Protein AF-0000000078834135 (afdb_homodimer)

Secondary structure (DSSP, 8-state):
--------GGGGG-------SS---TTS-GGGGT-EEEEEEEEEEEEGGGTEEEEEEE-TTSSEEEEEEE-HHHHHHHHHHHTT---SS--HHHHHHHHHHHTT-EEEEEEEEEEETTEEEEEEEEEETTEEEEEEE-HHHHHHHHHHHT-EEEEEHHHHHHH-EEHHHHHHHHHTS------S------S--TTS---------TT-S-------------------/-PPP----GGGGG-------SS---TTS-GGGGT-EEEEEEEEEEEEGGGTEEEEEEE-TTSSEEEEEEE-HHHHHHHHHHHTT---SS--HHHHHHHHHHHTT-EEEEEEEEEEETTEEEEEEEEEETTEEEEEEE-HHHHHHHHHHHT-EEEEEHHHHHHH-EEHHHHHHHHHTS------S----S-S--TTS---------TT-S-------------------

Radius of gyration: 31.72 Å; Cα contacts (8 Å, |Δi|>4): 656; chains: 2; bounding box: 77×108×77 Å

Solvent-accessible surface area (backbone atoms only — not comparable to full-atom values): 27178 Å² total; per-residue (Å²): 130,77,80,72,68,65,67,74,70,84,47,70,74,54,63,85,68,83,56,72,68,44,79,78,58,91,89,47,62,79,56,27,62,71,40,71,42,64,43,43,83,72,49,58,43,83,34,74,93,72,68,30,23,33,39,32,29,22,30,92,85,53,52,38,33,37,68,46,78,38,49,61,71,52,44,50,54,37,47,31,42,72,68,72,46,76,66,69,60,78,45,74,66,52,41,42,53,48,50,39,50,75,66,52,34,43,49,59,34,20,35,39,37,25,67,52,97,90,40,68,36,16,29,35,31,35,34,41,84,89,46,75,47,76,42,72,34,41,48,66,58,26,52,38,49,20,54,71,52,68,23,49,38,31,30,14,43,46,36,42,69,74,56,39,41,41,48,67,58,54,53,49,60,64,61,68,45,82,78,77,76,75,78,64,81,76,71,67,75,71,70,68,64,82,72,59,76,74,70,74,75,76,76,73,72,76,65,70,71,79,83,70,87,73,73,78,79,74,80,78,76,80,79,79,79,79,77,125,130,77,79,72,70,66,69,74,70,83,46,71,74,56,63,84,68,84,55,71,70,44,78,78,59,91,90,48,61,78,59,26,63,72,41,71,43,66,43,43,83,74,49,59,42,82,34,77,93,72,68,32,23,32,40,32,28,22,30,91,85,53,53,38,35,36,68,46,78,38,48,63,72,51,43,51,53,37,48,32,42,74,68,71,47,76,65,67,61,78,45,73,66,51,42,42,51,48,51,40,50,74,65,53,33,45,51,57,33,21,36,38,38,27,68,53,98,88,38,67,36,18,29,36,31,35,34,41,86,90,46,74,46,79,42,71,33,41,49,68,58,28,51,37,50,20,55,71,52,69,23,48,38,31,31,14,42,47,37,42,71,74,56,40,41,40,48,67,58,55,53,50,61,62,61,67,44,83,76,78,75,73,79,63,82,79,69,63,74,72,66,66,60,82,70,56,76,72,69,74,75,76,76,73,72,76,64,72,70,76,84,69,87,75,76,81,79,77,81,78,78,81,79,78,79,79,84,124

Organism: Myxococcus xanthus (strain DK1622) (NCBI:txid246197)

Nearest PDB structures (foldseek):
  1vjl-assembly1_B  TM=9.234E-01  e=1.628E-12  Thermotoga maritima
  1vjl-assembly1_A  TM=8.880E-01  e=1.136E-12  Thermotoga maritima
  1sj5-assembly1_B  TM=9.245E-01  e=1.835E-12  Thermotoga maritima
  1sj5-assembly1_A  TM=8.968E-01  e=4.510E-12  Thermotoga maritima
  7oh3-assembly1_k  TM=6.135E-01  e=6.690E-01  Saccharomyces cerevisiae S288C

Sequence (456 aa):
MFPAFTPPVALAALGKAQGQPCITEGEDDPKACSELVELEVQDVVPLEEAQAHAVVLATKDKGIVLPVFVDEASAISIAFRLAERQPPQPLAQDLLDDVVTELGAKVTEVRIDDLRDNVYSGRVFLEQGKKKMTLDARPSDSIAMALTSHARIRVTRKVLTLAGITREEIEGLQQEGPGVGGSGPLDAPGFPAPGAPSEPPIDMDMEGLPPGHSMPKTPLGTGKEIELMFPAFTPPVALAALGKAQGQPCITEGEDDPKACSELVELEVQDVVPLEEAQAHAVVLATKDKGIVLPVFVDEASAISIAFRLAERQPPQPLAQDLLDDVVTELGAKVTEVRIDDLRDNVYSGRVFLEQGKKKMTLDARPSDSIAMALTSHARIRVTRKVLTLAGITREEIEGLQQEGPGVGGSGPLDAPGFPAPGAPSEPPIDMDMEGLPPGHSMPKTPLGTGKEIEL

Structure (mmCIF, N/CA/C/O backbone):
data_AF-0000000078834135-model_v1
#
loop_
_entity.id
_entity.type
_entity.pdbx_description
1 polymer 'BFN domain-containing protein'
#
loop_
_atom_site.group_PDB
_atom_site.id
_atom_site.type_symbol
_atom_site.label_atom_id
_atom_site.label_alt_id
_atom_site.label_comp_id
_atom_site.label_asym_id
_atom_site.label_entity_id
_atom_site.label_seq_id
_atom_site.pdbx_PDB_ins_code
_atom_site.Cartn_x
_atom_site.Cartn_y
_atom_site.Cartn_z
_atom_site.occupancy
_atom_site.B_iso_or_equiv
_atom_site.auth_seq_id
_atom_site.auth_comp_id
_atom_site.auth_asym_id
_atom_site.auth_atom_id
_atom_site.pdbx_PDB_model_num
ATOM 1 N N . MET A 1 1 ? -19.578 -13.766 -21.078 1 25.81 1 MET A N 1
ATOM 2 C CA . MET A 1 1 ? -18.875 -12.492 -21.188 1 25.81 1 MET A CA 1
ATOM 3 C C . MET A 1 1 ? -19.078 -11.648 -19.938 1 25.81 1 MET A C 1
ATOM 5 O O . MET A 1 1 ? -20.203 -11.273 -19.609 1 25.81 1 MET A O 1
ATOM 9 N N . PHE A 1 2 ? -18.266 -11.898 -19.016 1 35.38 2 PHE A N 1
ATOM 10 C CA . PHE A 1 2 ? -18.469 -11.242 -17.719 1 35.38 2 PHE A CA 1
ATOM 11 C C . PHE A 1 2 ? -18.438 -9.727 -17.875 1 35.38 2 PHE A C 1
ATOM 13 O O . PHE A 1 2 ? -17.75 -9.195 -18.75 1 35.38 2 PHE A O 1
ATOM 20 N N . PRO A 1 3 ? -19.516 -9.055 -17.469 1 40.25 3 PRO A N 1
ATOM 21 C CA . PRO A 1 3 ? -19.516 -7.598 -17.609 1 40.25 3 PRO A CA 1
ATOM 22 C C . PRO A 1 3 ? -18.234 -6.961 -17.078 1 40.25 3 PRO A C 1
ATOM 24 O O . PRO A 1 3 ? -17.734 -7.344 -16 1 40.25 3 PRO A O 1
ATOM 27 N N . ALA A 1 4 ? -17.578 -6.398 -18.016 1 39.38 4 ALA A N 1
ATOM 28 C CA . ALA A 1 4 ? -16.344 -5.672 -17.734 1 39.38 4 ALA A CA 1
ATOM 29 C C . ALA A 1 4 ? -16.547 -4.637 -16.641 1 39.38 4 ALA A C 1
ATOM 31 O O . ALA A 1 4 ? -17.578 -3.973 -16.578 1 39.38 4 ALA A O 1
ATOM 32 N N . PHE A 1 5 ? -15.875 -4.82 -15.609 1 43.47 5 PHE A N 1
ATOM 33 C CA . PHE A 1 5 ? -15.844 -3.797 -14.57 1 43.47 5 PHE A CA 1
ATOM 34 C C . PHE A 1 5 ? -15.57 -2.422 -15.172 1 43.47 5 PHE A C 1
ATOM 36 O O . PHE A 1 5 ? -14.547 -2.209 -15.812 1 43.47 5 PHE A O 1
ATOM 43 N N . THR A 1 6 ? -16.656 -1.679 -15.477 1 43.81 6 THR A N 1
ATOM 44 C CA . THR A 1 6 ? -16.422 -0.29 -15.852 1 43.81 6 THR A CA 1
ATOM 45 C C . THR A 1 6 ? -16.016 0.536 -14.641 1 43.81 6 THR A C 1
ATOM 47 O O . THR A 1 6 ? -16.75 0.61 -13.656 1 43.81 6 THR A O 1
ATOM 50 N N . PRO A 1 7 ? -14.852 0.75 -14.648 1 42.5 7 PRO A N 1
ATOM 51 C CA . PRO A 1 7 ? -14.508 1.648 -13.547 1 42.5 7 PRO A CA 1
ATOM 52 C C . PRO A 1 7 ? -15.445 2.85 -13.453 1 42.5 7 PRO A C 1
ATOM 54 O O . PRO A 1 7 ? -16.016 3.277 -14.461 1 42.5 7 PRO A O 1
ATOM 57 N N . PRO A 1 8 ? -16 3.072 -12.391 1 35.56 8 PRO A N 1
ATOM 58 C CA . PRO A 1 8 ? -16.906 4.227 -12.352 1 35.56 8 PRO A CA 1
ATOM 59 C C . PRO A 1 8 ? -16.344 5.441 -13.094 1 35.56 8 PRO A C 1
ATOM 61 O O . PRO A 1 8 ? -15.141 5.711 -13.016 1 35.56 8 PRO A O 1
ATOM 64 N N . VAL A 1 9 ? -16.969 5.867 -14.211 1 36.62 9 VAL A N 1
ATOM 65 C CA . VAL A 1 9 ? -16.719 6.961 -15.141 1 36.62 9 VAL A CA 1
ATOM 66 C C . VAL A 1 9 ? -16.391 8.234 -14.375 1 36.62 9 VAL A C 1
ATOM 68 O O . VAL A 1 9 ? -15.781 9.164 -14.914 1 36.62 9 VAL A O 1
ATOM 71 N N . ALA A 1 10 ? -16.938 8.352 -13.227 1 34.97 10 ALA A N 1
ATOM 72 C CA . ALA A 1 10 ? -16.844 9.695 -12.648 1 34.97 10 ALA A CA 1
ATOM 73 C C . ALA A 1 10 ? -15.398 10.117 -12.453 1 34.97 10 ALA A C 1
ATOM 75 O O . ALA A 1 10 ? -15.125 11.219 -11.977 1 34.97 10 ALA A O 1
ATOM 76 N N . LEU A 1 11 ? -14.492 9.156 -12.727 1 35.91 11 LEU A N 1
ATOM 77 C CA . LEU A 1 11 ? -13.188 9.477 -12.156 1 35.91 11 LEU A CA 1
ATOM 78 C C . LEU A 1 11 ? -12.328 10.227 -13.172 1 35.91 11 LEU A C 1
ATOM 80 O O . LEU A 1 11 ? -11.125 10.406 -12.961 1 35.91 11 LEU A O 1
ATOM 84 N N . ALA A 1 12 ? -12.883 10.656 -14.328 1 33.41 12 ALA A N 1
ATOM 85 C CA . ALA A 1 12 ? -12.055 11.203 -15.391 1 33.41 12 ALA A CA 1
ATOM 86 C C . ALA A 1 12 ? -11.359 12.492 -14.945 1 33.41 12 ALA A C 1
ATOM 88 O O . ALA A 1 12 ? -10.32 12.867 -15.492 1 33.41 12 ALA A O 1
ATOM 89 N N . ALA A 1 13 ? -12.039 13.352 -14.188 1 31.7 13 ALA A N 1
ATOM 90 C CA . ALA A 1 13 ? -11.562 14.734 -14.242 1 31.7 13 ALA A CA 1
ATOM 91 C C . ALA A 1 13 ? -10.352 14.938 -13.344 1 31.7 13 ALA A C 1
ATOM 93 O O . ALA A 1 13 ? -9.938 16.078 -13.086 1 31.7 13 ALA A O 1
ATOM 94 N N . LEU A 1 14 ? -10 13.922 -12.508 1 34.66 14 LEU A N 1
ATOM 95 C CA . LEU A 1 14 ? -8.992 14.516 -11.633 1 34.66 14 LEU A CA 1
ATOM 96 C C . LEU A 1 14 ? -7.633 14.555 -12.328 1 34.66 14 LEU A C 1
ATOM 98 O O . LEU A 1 14 ? -6.996 13.516 -12.508 1 34.66 14 LEU A O 1
ATOM 102 N N . GLY A 1 15 ? -7.32 15.438 -13.188 1 31.77 15 GLY A N 1
ATOM 103 C CA . GLY A 1 15 ? -6.031 15.805 -13.75 1 31.77 15 GLY A CA 1
ATOM 104 C C . GLY A 1 15 ? -4.891 15.695 -12.758 1 31.77 15 GLY A C 1
ATOM 105 O O . GLY A 1 15 ? -5.117 15.633 -11.555 1 31.77 15 GLY A O 1
ATOM 106 N N . LYS A 1 16 ? -3.635 15.359 -13.281 1 40.91 16 LYS A N 1
ATOM 107 C CA . LYS A 1 16 ? -2.377 15.375 -12.539 1 40.91 16 LYS A CA 1
ATOM 108 C C . LYS A 1 16 ? -2.318 16.562 -11.578 1 40.91 16 LYS A C 1
ATOM 110 O O . LYS A 1 16 ? -2.119 17.703 -12.008 1 40.91 16 LYS A O 1
ATOM 115 N N . ALA A 1 17 ? -2.938 16.812 -10.625 1 38.69 17 ALA A N 1
ATOM 116 C CA . ALA A 1 17 ? -2.572 17.938 -9.758 1 38.69 17 ALA A CA 1
ATOM 117 C C . ALA A 1 17 ? -1.094 17.875 -9.391 1 38.69 17 ALA A C 1
ATOM 119 O O . ALA A 1 17 ? -0.713 17.219 -8.422 1 38.69 17 ALA A O 1
ATOM 120 N N . GLN A 1 18 ? -0.176 17.469 -10.164 1 46.41 18 GLN A N 1
ATOM 121 C CA . GLN A 1 18 ? 1.168 17.844 -9.742 1 46.41 18 GLN A CA 1
ATOM 122 C C . GLN A 1 18 ? 1.173 19.234 -9.117 1 46.41 18 GLN A C 1
ATOM 124 O O . GLN A 1 18 ? 1.703 20.188 -9.703 1 46.41 18 GLN A O 1
ATOM 129 N N . GLY A 1 19 ? 0.047 19.703 -8.656 1 50 19 GLY A N 1
ATOM 130 C CA . GLY A 1 19 ? -0.13 21.062 -8.211 1 50 19 GLY A CA 1
ATOM 131 C C . GLY A 1 19 ? 0.697 21.406 -6.984 1 50 19 GLY A C 1
ATOM 132 O O . GLY A 1 19 ? 1.479 20.578 -6.508 1 50 19 GLY A O 1
ATOM 133 N N . GLN A 1 20 ? 0.767 22.688 -6.543 1 65.5 20 GLN A N 1
ATOM 134 C CA . GLN A 1 20 ? 1.393 23.281 -5.363 1 65.5 20 GLN A CA 1
ATOM 135 C C . GLN A 1 20 ? 1.005 22.531 -4.098 1 65.5 20 GLN A C 1
ATOM 137 O O . GLN A 1 20 ? -0.18 22.312 -3.836 1 65.5 20 GLN A O 1
ATOM 142 N N . PRO A 1 21 ? 2.051 21.891 -3.471 1 77.25 21 PRO A N 1
ATOM 143 C CA . PRO A 1 21 ? 1.79 21.109 -2.26 1 77.25 21 PRO A CA 1
ATOM 144 C C . PRO A 1 21 ? 0.858 21.828 -1.284 1 77.25 21 PRO A C 1
ATOM 146 O O . PRO A 1 21 ? 0.123 21.172 -0.536 1 77.25 21 PRO A O 1
ATOM 149 N N . CYS A 1 22 ? 0.886 23.109 -1.401 1 84.62 22 CYS A N 1
ATOM 150 C CA . CYS A 1 22 ? 0.073 23.938 -0.516 1 84.62 22 CYS A CA 1
ATOM 151 C C . CYS A 1 22 ? -0.405 25.188 -1.23 1 84.62 22 CYS A C 1
ATOM 153 O O . CYS A 1 22 ? 0.376 25.859 -1.913 1 84.62 22 CYS A O 1
ATOM 155 N N . ILE A 1 23 ? -1.762 25.438 -1.234 1 78.81 23 ILE A N 1
ATOM 156 C CA . ILE A 1 23 ? -2.314 26.641 -1.873 1 78.81 23 ILE A CA 1
ATOM 157 C C . ILE A 1 23 ? -3.035 27.484 -0.833 1 78.81 23 ILE A C 1
ATOM 159 O O . ILE A 1 23 ? -3.848 26.984 -0.056 1 78.81 23 ILE A O 1
ATOM 163 N N . THR A 1 24 ? -2.545 28.688 -0.75 1 75.25 24 THR A N 1
ATOM 164 C CA . THR A 1 24 ? -3.248 29.625 0.121 1 75.25 24 THR A CA 1
ATOM 165 C C . THR A 1 24 ? -4.289 30.422 -0.666 1 75.25 24 THR A C 1
ATOM 167 O O . THR A 1 24 ? -4.09 30.719 -1.846 1 75.25 24 THR A O 1
ATOM 170 N N . GLU A 1 25 ? -5.418 30.438 -0.174 1 69.56 25 GLU A N 1
ATOM 171 C CA . GLU A 1 25 ? -6.453 31.234 -0.836 1 69.56 25 GLU A CA 1
ATOM 172 C C . GLU A 1 25 ? -6.641 32.594 -0.154 1 69.56 25 GLU A C 1
ATOM 174 O O . GLU A 1 25 ? -6.469 32.688 1.062 1 69.56 25 GLU A O 1
ATOM 179 N N . GLY A 1 26 ? -7.031 33.562 -1.013 1 63.12 26 GLY A N 1
ATOM 180 C CA . GLY A 1 26 ? -7.445 34.906 -0.64 1 63.12 26 GLY A CA 1
ATOM 181 C C . GLY A 1 26 ? -6.559 35.562 0.418 1 63.12 26 GLY A C 1
ATOM 182 O O . GLY A 1 26 ? -5.367 35.781 0.185 1 63.12 26 GLY A O 1
ATOM 183 N N . GLU A 1 27 ? -7.152 35.719 1.689 1 66.19 27 GLU A N 1
ATOM 184 C CA . GLU A 1 27 ? -6.641 36.469 2.836 1 66.19 27 GLU A CA 1
ATOM 185 C C . GLU A 1 27 ? -5.73 35.594 3.699 1 66.19 27 GLU A C 1
ATOM 187 O O . GLU A 1 27 ? -5.254 36.031 4.746 1 66.19 27 GLU A O 1
ATOM 192 N N . ASP A 1 28 ? -5.383 34.406 3.154 1 70.12 28 ASP A N 1
ATOM 193 C CA . ASP A 1 28 ? -4.547 33.531 3.984 1 70.12 28 ASP A CA 1
ATOM 194 C C . ASP A 1 28 ? -3.117 34.062 4.059 1 70.12 28 ASP A C 1
ATOM 196 O O . ASP A 1 28 ? -2.641 34.719 3.129 1 70.12 28 ASP A O 1
ATOM 200 N N . ASP A 1 29 ? -2.549 34.062 5.262 1 77.94 29 ASP A N 1
ATOM 201 C CA . ASP A 1 29 ? -1.136 34.375 5.461 1 77.94 29 ASP A CA 1
ATOM 202 C C . ASP A 1 29 ? -0.256 33.531 4.52 1 77.94 29 ASP A C 1
ATOM 204 O O . ASP A 1 29 ? -0.3 32.312 4.527 1 77.94 29 ASP A O 1
ATOM 208 N N . PRO A 1 30 ? 0.391 34.219 3.639 1 78.5 30 PRO A N 1
ATOM 209 C CA . PRO A 1 30 ? 1.239 33.5 2.686 1 78.5 30 PRO A CA 1
ATOM 210 C C . PRO A 1 30 ? 2.26 32.594 3.369 1 78.5 30 PRO A C 1
ATOM 212 O O . PRO A 1 30 ? 2.742 31.625 2.764 1 78.5 30 PRO A O 1
ATOM 215 N N . LYS A 1 31 ? 2.602 32.875 4.664 1 88.44 31 LYS A N 1
ATOM 216 C CA . LYS A 1 31 ? 3.602 32.094 5.379 1 88.44 31 LYS A CA 1
ATOM 217 C C . LYS A 1 31 ? 2.996 30.797 5.918 1 88.44 31 LYS A C 1
ATOM 219 O O . LYS A 1 31 ? 3.721 29.906 6.359 1 88.44 31 LYS A O 1
ATOM 224 N N . ALA A 1 32 ? 1.751 30.641 5.785 1 90.38 32 ALA A N 1
ATOM 225 C CA . ALA A 1 32 ? 1.065 29.484 6.352 1 90.38 32 ALA A CA 1
ATOM 226 C C . ALA A 1 32 ? 1.499 28.188 5.66 1 90.38 32 ALA A C 1
ATOM 228 O O . ALA A 1 32 ? 1.555 27.125 6.285 1 90.38 32 ALA A O 1
ATOM 229 N N . CYS A 1 33 ? 1.924 28.312 4.473 1 90.75 33 CYS A N 1
ATOM 230 C CA . CYS A 1 33 ? 2.311 27.141 3.701 1 90.75 33 CYS A CA 1
ATOM 231 C C . CYS A 1 33 ? 3.801 26.859 3.848 1 90.75 33 CYS A C 1
ATOM 233 O O . CYS A 1 33 ? 4.262 25.766 3.545 1 90.75 33 CYS A O 1
ATOM 235 N N . SER A 1 34 ? 4.551 27.828 4.375 1 90.25 34 SER A N 1
ATOM 236 C CA . SER A 1 34 ? 6 27.672 4.445 1 90.25 34 SER A CA 1
ATOM 237 C C . SER A 1 34 ? 6.453 27.344 5.867 1 90.25 34 SER A C 1
ATOM 239 O O . SER A 1 34 ? 7.559 26.844 6.078 1 90.25 34 SER A O 1
ATOM 241 N N . GLU A 1 35 ? 5.652 27.75 6.84 1 94.75 35 GLU A N 1
ATOM 242 C CA . GLU A 1 35 ? 5.98 27.453 8.234 1 94.75 35 GLU A CA 1
ATOM 243 C C . GLU A 1 35 ? 5.602 26.016 8.594 1 94.75 35 GLU A C 1
ATOM 245 O O . GLU A 1 35 ? 4.438 25.625 8.477 1 94.75 35 GLU A O 1
ATOM 250 N N . LEU A 1 36 ? 6.578 25.297 9.023 1 96.25 36 LEU A N 1
ATOM 251 C CA . LEU A 1 36 ? 6.379 23.891 9.336 1 96.25 36 LEU A CA 1
ATOM 252 C C . LEU A 1 36 ? 6.473 23.641 10.836 1 96.25 36 LEU A C 1
ATOM 254 O O . LEU A 1 36 ? 7.305 24.25 11.516 1 96.25 36 LEU A O 1
ATOM 258 N N . VAL A 1 37 ? 5.602 22.812 11.297 1 97.62 37 VAL A N 1
ATOM 259 C CA . VAL A 1 37 ? 5.59 22.406 12.695 1 97.62 37 VAL A CA 1
ATOM 260 C C . VAL A 1 37 ? 5.789 20.891 12.797 1 97.62 37 VAL A C 1
ATOM 262 O O . VAL A 1 37 ? 5.16 20.125 12.055 1 97.62 37 VAL A O 1
ATOM 265 N N . GLU A 1 38 ? 6.672 20.484 13.719 1 98.25 38 GLU A N 1
ATOM 266 C CA . GLU A 1 38 ? 6.934 19.062 13.906 1 98.25 38 GLU A CA 1
ATOM 267 C C . GLU A 1 38 ? 5.91 18.422 14.844 1 98.25 38 GLU A C 1
ATOM 269 O O . GLU A 1 38 ? 5.555 19 15.867 1 98.25 38 GLU A O 1
ATOM 274 N N . LEU A 1 39 ? 5.426 17.266 14.406 1 98.5 39 LEU A N 1
ATOM 275 C CA . LEU A 1 39 ? 4.465 16.531 15.211 1 98.5 39 LEU A CA 1
ATOM 276 C C . LEU A 1 39 ? 4.969 15.117 15.5 1 98.5 39 LEU A C 1
ATOM 278 O O . LEU A 1 39 ? 5.891 14.633 14.836 1 98.5 39 LEU A O 1
ATOM 282 N N . GLU A 1 40 ? 4.344 14.539 16.531 1 98.12 40 GLU A N 1
ATOM 283 C CA . GLU A 1 40 ? 4.562 13.141 16.875 1 98.12 40 GLU A CA 1
ATOM 284 C C . GLU A 1 40 ? 3.246 12.375 16.969 1 98.12 40 GLU A C 1
ATOM 286 O O . GLU A 1 40 ? 2.244 12.914 17.453 1 98.12 40 GLU A O 1
ATOM 291 N N . VAL A 1 41 ? 3.307 11.148 16.469 1 98.5 41 VAL A N 1
ATOM 292 C CA . VAL A 1 41 ? 2.109 10.32 16.578 1 98.5 41 VAL A CA 1
ATOM 293 C C . VAL A 1 41 ? 1.92 9.898 18.047 1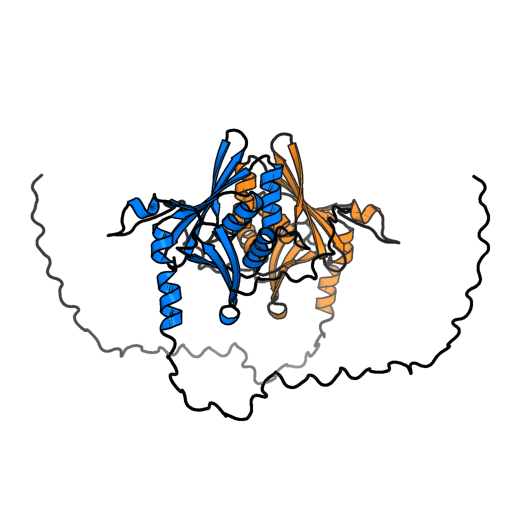 98.5 41 VAL A C 1
ATOM 295 O O . VAL A 1 41 ? 2.832 9.344 18.656 1 98.5 41 VAL A O 1
ATOM 298 N N . GLN A 1 42 ? 0.713 10.141 18.531 1 96.94 42 GLN A N 1
ATOM 299 C CA . GLN A 1 42 ? 0.434 9.812 19.922 1 96.94 42 GLN A CA 1
ATOM 300 C C . GLN A 1 42 ? -0.345 8.508 20.031 1 96.94 42 GLN A C 1
ATOM 302 O O . GLN A 1 42 ? -0.073 7.688 20.906 1 96.94 42 GLN A O 1
ATOM 307 N N . ASP A 1 43 ? -1.314 8.438 19.188 1 96.5 43 ASP A N 1
ATOM 308 C CA . ASP A 1 43 ? -2.195 7.277 19.297 1 96.5 43 ASP A CA 1
ATOM 309 C C . ASP A 1 43 ? -3.025 7.09 18.031 1 96.5 43 ASP A C 1
ATOM 311 O O . ASP A 1 43 ? -3.059 7.969 17.172 1 96.5 43 ASP A O 1
ATOM 315 N N . VAL A 1 44 ? -3.588 5.883 17.938 1 97.62 44 VAL A N 1
ATOM 316 C CA . VAL A 1 44 ? -4.613 5.574 16.938 1 97.62 44 VAL A CA 1
ATOM 317 C C . VAL A 1 44 ? -5.902 5.156 17.641 1 97.62 44 VAL A C 1
ATOM 319 O O . VAL A 1 44 ? -5.926 4.168 18.375 1 97.62 44 VAL A O 1
ATOM 322 N N . VAL A 1 45 ? -7.004 5.898 17.375 1 95.69 45 VAL A N 1
ATOM 323 C CA . VAL A 1 45 ? -8.227 5.711 18.141 1 95.69 45 VAL A CA 1
ATOM 324 C C . VAL A 1 45 ? -9.367 5.312 17.203 1 95.69 45 VAL A C 1
ATOM 326 O O . VAL A 1 45 ? -9.625 5.988 16.203 1 95.69 45 VAL A O 1
ATOM 329 N N . PRO A 1 46 ? -10.039 4.211 17.547 1 94.31 46 PRO A N 1
ATOM 330 C CA . PRO A 1 46 ? -11.188 3.826 16.719 1 94.31 46 PRO A CA 1
ATOM 331 C C . PRO A 1 46 ? -12.391 4.754 16.906 1 94.31 46 PRO A C 1
ATOM 333 O O . PRO A 1 46 ? -12.648 5.215 18.031 1 94.31 46 PRO A O 1
ATOM 336 N N . LEU A 1 47 ? -12.922 5.145 15.758 1 91.75 47 LEU A N 1
ATOM 337 C CA . LEU A 1 47 ? -14.211 5.836 15.742 1 91.75 47 LEU A CA 1
ATOM 338 C C . LEU A 1 47 ? -15.312 4.922 15.219 1 91.75 47 LEU A C 1
ATOM 340 O O . LEU A 1 47 ? -15.641 4.957 14.031 1 91.75 47 LEU A O 1
ATOM 344 N N . GLU A 1 48 ? -15.906 4.137 15.992 1 86.94 48 GLU A N 1
ATOM 345 C CA . GLU A 1 48 ? -16.797 3.029 15.633 1 86.94 48 GLU A CA 1
ATOM 346 C C . GLU A 1 48 ? -17.969 3.514 14.797 1 86.94 48 GLU A C 1
ATOM 348 O O . GLU A 1 48 ? -18.297 2.922 13.766 1 86.94 48 GLU A O 1
ATOM 353 N N . GLU A 1 49 ? -18.594 4.594 15.172 1 85.94 49 GLU A N 1
ATOM 354 C CA . GLU A 1 49 ? -19.781 5.074 14.477 1 85.94 49 GLU A CA 1
ATOM 355 C C . GLU A 1 49 ? -19.453 5.516 13.055 1 85.94 49 GLU A C 1
ATOM 357 O O . GLU A 1 49 ? -20.25 5.32 12.133 1 85.94 49 GLU A O 1
ATOM 362 N N . ALA A 1 50 ? -18.25 6.023 12.875 1 83.5 50 ALA A N 1
ATOM 363 C CA . ALA A 1 50 ? -17.875 6.566 11.578 1 83.5 50 ALA A CA 1
ATOM 364 C C . ALA A 1 50 ? -17.125 5.527 10.742 1 83.5 50 ALA A C 1
ATOM 366 O O . ALA A 1 50 ? -16.703 5.809 9.617 1 83.5 50 ALA A O 1
ATOM 367 N N . GLN A 1 51 ? -16.969 4.371 11.195 1 85.44 51 GLN A N 1
ATOM 368 C CA . GLN A 1 51 ? -16.188 3.334 10.523 1 85.44 51 GLN A CA 1
ATOM 369 C C . GLN A 1 51 ? -14.82 3.861 10.094 1 85.44 51 GLN A C 1
ATOM 371 O O . GLN A 1 51 ? -14.383 3.629 8.969 1 85.44 51 GLN A O 1
ATOM 376 N N . ALA A 1 52 ? -14.344 4.676 11 1 91.25 52 ALA A N 1
ATOM 377 C CA . ALA A 1 52 ? -13.039 5.289 10.766 1 91.25 52 ALA A CA 1
ATOM 378 C C . ALA A 1 52 ? -12.18 5.238 12.023 1 91.25 52 ALA A C 1
ATOM 380 O O . ALA A 1 52 ? -12.57 4.648 13.031 1 91.25 52 ALA A O 1
ATOM 381 N N . HIS A 1 53 ? -10.945 5.668 11.852 1 96.44 53 HIS A N 1
ATOM 382 C CA . HIS A 1 53 ? -9.992 5.816 12.945 1 96.44 53 HIS A CA 1
ATOM 383 C C . HIS A 1 53 ? -9.312 7.18 12.906 1 96.44 53 HIS A C 1
ATOM 385 O O . HIS A 1 53 ? -9.125 7.75 11.828 1 96.44 53 HIS A O 1
ATOM 391 N N . ALA A 1 54 ? -9.016 7.641 14.062 1 96.81 54 ALA A N 1
ATOM 392 C CA . ALA A 1 54 ? -8.258 8.883 14.133 1 96.81 54 ALA A CA 1
ATOM 393 C C . ALA A 1 54 ? -6.809 8.617 14.531 1 96.81 54 ALA A C 1
ATOM 395 O O . ALA A 1 54 ? -6.543 8.023 15.578 1 96.81 54 ALA A O 1
ATOM 396 N N . VAL A 1 55 ? -5.934 8.961 13.617 1 98.12 55 VAL A N 1
ATOM 397 C CA . VAL A 1 55 ? -4.535 9.055 14.016 1 98.12 55 VAL A CA 1
ATOM 398 C C . VAL A 1 55 ? -4.281 10.398 14.703 1 98.12 55 VAL A C 1
ATOM 400 O O . VAL A 1 55 ? -4.422 11.453 14.086 1 98.12 55 VAL A O 1
ATOM 403 N N . VAL A 1 56 ? -3.883 10.32 15.945 1 97.81 56 VAL A N 1
ATOM 404 C CA . VAL A 1 56 ? -3.732 11.539 16.734 1 97.81 56 VAL A CA 1
ATOM 405 C C . VAL A 1 56 ? -2.266 11.961 16.766 1 97.81 56 VAL A C 1
ATOM 407 O O . VAL A 1 56 ? -1.418 11.266 17.312 1 97.81 56 VAL A O 1
ATOM 410 N N . LEU A 1 57 ? -2.012 13.078 16.109 1 98.5 57 LEU A N 1
ATOM 411 C CA . LEU A 1 57 ? -0.688 13.688 16.156 1 98.5 57 LEU A CA 1
ATOM 412 C C . LEU A 1 57 ? -0.674 14.891 17.094 1 98.5 57 LEU A C 1
ATOM 414 O O . LEU A 1 57 ? -1.697 15.562 17.266 1 98.5 57 LEU A O 1
ATOM 418 N N . ALA A 1 58 ? 0.505 15.188 17.672 1 97.94 58 ALA A N 1
ATOM 419 C CA . ALA A 1 58 ? 0.599 16.312 18.594 1 97.94 58 ALA A CA 1
ATOM 420 C C . ALA A 1 58 ? 1.979 16.953 18.531 1 97.94 58 ALA A C 1
ATOM 422 O O . ALA A 1 58 ? 2.963 16.312 18.172 1 97.94 58 ALA A O 1
ATOM 423 N N . THR A 1 59 ? 1.955 18.25 18.922 1 97.31 59 THR A N 1
ATOM 424 C CA . THR A 1 59 ? 3.24 18.906 19.141 1 97.31 59 THR A CA 1
ATOM 425 C C . THR A 1 59 ? 3.955 18.281 20.344 1 97.31 59 THR A C 1
ATOM 427 O O . THR A 1 59 ? 3.332 17.609 21.172 1 97.31 59 THR A O 1
ATOM 430 N N . LYS A 1 60 ? 5.246 18.484 20.344 1 95.06 60 LYS A N 1
ATOM 431 C CA . LYS A 1 60 ? 6.047 17.891 21.406 1 95.06 60 LYS A CA 1
ATOM 432 C C . LYS A 1 60 ? 5.52 18.297 22.781 1 95.06 60 LYS A C 1
ATOM 434 O O . LYS A 1 60 ? 5.492 17.484 23.703 1 95.06 60 LYS A O 1
ATOM 439 N N . ASP A 1 61 ? 5.066 19.547 22.859 1 93.56 61 ASP A N 1
ATOM 440 C CA . ASP A 1 61 ? 4.566 20.047 24.125 1 93.56 61 ASP A CA 1
ATOM 441 C C . ASP A 1 61 ? 3.102 19.688 24.328 1 93.56 61 ASP A C 1
ATOM 443 O O . ASP A 1 61 ? 2.506 20.016 25.359 1 93.56 61 ASP A O 1
ATOM 447 N N . LYS A 1 62 ? 2.543 19.047 23.344 1 91.38 62 LYS A N 1
ATOM 448 C CA . LYS A 1 62 ? 1.154 18.609 23.359 1 91.38 62 LYS A CA 1
ATOM 449 C C . LYS A 1 62 ? 0.194 19.781 23.406 1 91.38 62 LYS A C 1
ATOM 451 O O . LYS A 1 62 ? -0.938 19.656 23.875 1 91.38 62 LYS A O 1
ATOM 456 N N . GLY A 1 63 ? 0.661 20.938 23 1 93.62 63 GLY A N 1
ATOM 457 C CA . GLY A 1 63 ? -0.183 22.125 22.969 1 93.62 63 GLY A CA 1
ATOM 458 C C . GLY A 1 63 ? -1.224 22.094 21.875 1 93.62 63 GLY A C 1
ATOM 459 O O . GLY A 1 63 ? -2.291 22.703 22 1 93.62 63 GLY A O 1
ATOM 460 N N . ILE A 1 64 ? -0.849 21.5 20.797 1 95.75 64 ILE A N 1
ATOM 461 C CA . ILE A 1 64 ? -1.762 21.359 19.672 1 95.75 64 ILE A CA 1
ATOM 462 C C . ILE A 1 64 ? -1.856 19.891 19.266 1 95.75 64 ILE A C 1
ATOM 464 O O . ILE A 1 64 ? -0.842 19.188 19.188 1 95.75 64 ILE A O 1
ATOM 468 N N . VAL A 1 65 ? -3.096 19.453 19.062 1 96.94 65 VAL A N 1
ATOM 469 C CA . VAL A 1 65 ? -3.365 18.094 18.609 1 96.94 65 VAL A CA 1
ATOM 470 C C . VAL A 1 65 ? -4.02 18.125 17.234 1 96.94 65 VAL A C 1
ATOM 472 O O . VAL A 1 65 ? -4.879 18.969 16.969 1 96.94 65 VAL A O 1
ATOM 475 N N . LEU A 1 66 ? -3.592 17.234 16.328 1 97.75 66 LEU A N 1
ATOM 476 C CA . LEU A 1 66 ? -4.145 17.125 14.977 1 97.75 66 LEU A CA 1
ATOM 477 C C . LEU A 1 66 ? -4.684 15.719 14.727 1 97.75 66 LEU A C 1
ATOM 479 O O . LEU A 1 66 ? -3.908 14.773 14.562 1 97.75 66 LEU A O 1
ATOM 483 N N . PRO A 1 67 ? -5.945 15.539 14.703 1 96.69 67 PRO A N 1
ATOM 484 C CA . PRO A 1 67 ? -6.508 14.242 14.32 1 96.69 67 PRO A CA 1
ATOM 485 C C . PRO A 1 67 ? -6.602 14.062 12.805 1 96.69 67 PRO A C 1
ATOM 487 O O . PRO A 1 67 ? -7.148 14.93 12.109 1 96.69 67 PRO A O 1
ATOM 490 N N . VAL A 1 68 ? -6.023 13.023 12.297 1 97 68 VAL A N 1
ATOM 491 C CA . VAL A 1 68 ? -6.133 12.672 10.883 1 97 68 VAL A CA 1
ATOM 492 C C . VAL A 1 68 ? -6.961 11.398 10.734 1 97 68 VAL A C 1
ATOM 494 O O . VAL A 1 68 ? -6.574 10.336 11.219 1 97 68 VAL A O 1
ATOM 497 N N . PHE A 1 69 ? -8.086 11.5 10.062 1 94.88 69 PHE A N 1
ATOM 498 C CA . PHE A 1 69 ? -9 10.375 9.938 1 94.88 69 PHE A CA 1
ATOM 499 C C . PHE A 1 69 ? -8.578 9.453 8.805 1 94.88 69 PHE A C 1
ATOM 501 O O . PHE A 1 69 ? -8.305 9.914 7.691 1 94.88 69 PHE A O 1
ATOM 508 N N . VAL A 1 70 ? -8.516 8.156 9.109 1 94.44 70 VAL A N 1
ATOM 509 C CA . VAL A 1 70 ? -8.055 7.18 8.133 1 94.44 70 VAL A CA 1
ATOM 510 C C . VAL A 1 70 ? -8.977 5.957 8.141 1 94.44 70 VAL A C 1
ATOM 512 O O . VAL A 1 70 ? -9.781 5.793 9.055 1 94.44 70 VAL A O 1
ATOM 515 N N . ASP A 1 71 ? -8.852 5.148 7.102 1 88.75 71 ASP A N 1
ATOM 516 C CA . ASP A 1 71 ? -9.602 3.898 7.043 1 88.75 71 ASP A CA 1
ATOM 517 C C . ASP A 1 71 ? -8.969 2.832 7.934 1 88.75 71 ASP A C 1
ATOM 519 O O . ASP A 1 71 ? -7.879 3.031 8.469 1 88.75 71 ASP A O 1
ATOM 523 N N . GLU A 1 72 ? -9.641 1.763 8.094 1 89.75 72 GLU A N 1
ATOM 524 C CA . GLU A 1 72 ? -9.234 0.706 9.016 1 89.75 72 GLU A CA 1
ATOM 525 C C . GLU A 1 72 ? -7.871 0.134 8.625 1 89.75 72 GLU A C 1
ATOM 527 O O . GLU A 1 72 ? -7.008 -0.061 9.484 1 89.75 72 GLU A O 1
ATOM 532 N N . ALA A 1 73 ? -7.629 -0.21 7.359 1 88.56 73 ALA A N 1
ATOM 533 C CA . ALA A 1 73 ? -6.367 -0.802 6.926 1 88.56 73 ALA A CA 1
ATOM 534 C C . ALA A 1 73 ? -5.191 0.115 7.246 1 88.56 73 ALA A C 1
ATOM 536 O O . ALA A 1 73 ? -4.148 -0.344 7.719 1 88.56 73 ALA A O 1
ATOM 537 N N . SER A 1 74 ? -5.375 1.359 7.004 1 93.31 74 SER A N 1
ATOM 538 C CA . SER A 1 74 ? -4.34 2.338 7.324 1 93.31 74 SER A CA 1
ATOM 539 C C . SER A 1 74 ? -4.098 2.414 8.828 1 93.31 74 SER A C 1
ATOM 541 O O . SER A 1 74 ? -2.951 2.463 9.273 1 93.31 74 SER A O 1
ATOM 543 N N . ALA A 1 75 ? -5.211 2.451 9.531 1 95.12 75 ALA A N 1
ATOM 544 C CA . ALA A 1 75 ? -5.117 2.504 10.984 1 95.12 75 ALA A CA 1
ATOM 545 C C . ALA A 1 75 ? -4.32 1.318 11.531 1 95.12 75 ALA A C 1
ATOM 547 O O . ALA A 1 75 ? -3.447 1.487 12.383 1 95.12 75 ALA A O 1
ATOM 548 N N . ILE A 1 76 ? -4.562 0.217 11.031 1 92.25 76 ILE A N 1
ATOM 549 C CA . ILE A 1 76 ? -3.883 -1.004 11.445 1 92.25 76 ILE A CA 1
ATOM 550 C C . ILE A 1 76 ? -2.391 -0.896 11.141 1 92.25 76 ILE A C 1
ATOM 552 O O . ILE A 1 76 ? -1.55 -1.189 11.992 1 92.25 76 ILE A O 1
ATOM 556 N N . SER A 1 77 ? -2.131 -0.487 10.008 1 94.44 77 SER A N 1
ATOM 557 C CA . SER A 1 77 ? -0.745 -0.337 9.578 1 94.44 77 SER A CA 1
ATOM 558 C C . SER A 1 77 ? 0.02 0.612 10.492 1 94.44 77 SER A C 1
ATOM 560 O O . SER A 1 77 ? 1.131 0.302 10.93 1 94.44 77 SER A O 1
ATOM 562 N N . ILE A 1 78 ? -0.551 1.726 10.789 1 97.5 78 ILE A N 1
ATOM 563 C CA . ILE A 1 78 ? 0.094 2.729 11.633 1 97.5 78 ILE A CA 1
ATOM 564 C C . ILE A 1 78 ? 0.201 2.211 13.062 1 97.5 78 ILE A C 1
ATOM 566 O O . ILE A 1 78 ? 1.227 2.396 13.727 1 97.5 78 ILE A O 1
ATOM 570 N N . ALA A 1 79 ? -0.85 1.541 13.539 1 97 79 ALA A N 1
ATOM 571 C CA . ALA A 1 79 ? -0.876 1.03 14.914 1 97 79 ALA A CA 1
ATOM 572 C C . ALA A 1 79 ? 0.245 0.022 15.141 1 97 79 ALA A C 1
ATOM 574 O O . ALA A 1 79 ? 0.936 0.076 16.156 1 97 79 ALA A O 1
ATOM 575 N N . PHE A 1 80 ? 0.481 -0.881 14.242 1 95.75 80 PHE A N 1
ATOM 576 C CA . PHE A 1 80 ? 1.547 -1.869 14.367 1 95.75 80 PHE A CA 1
ATOM 577 C C . PHE A 1 80 ? 2.912 -1.192 14.398 1 95.75 80 PHE A C 1
ATOM 579 O O . PHE A 1 80 ? 3.791 -1.588 15.164 1 95.75 80 PHE A O 1
ATOM 586 N N . ARG A 1 81 ? 3.072 -0.227 13.586 1 96.56 81 ARG A N 1
ATOM 587 C CA . ARG A 1 81 ? 4.348 0.481 13.516 1 96.56 81 ARG A CA 1
ATOM 588 C C . ARG A 1 81 ? 4.574 1.318 14.766 1 96.56 81 ARG A C 1
ATOM 590 O O . ARG A 1 81 ? 5.691 1.381 15.281 1 96.56 81 ARG A O 1
ATOM 597 N N . LEU A 1 82 ? 3.504 1.949 15.188 1 96.81 82 LEU A N 1
ATOM 598 C CA . LEU A 1 82 ? 3.59 2.727 16.422 1 96.81 82 LEU A CA 1
ATOM 599 C C . LEU A 1 82 ? 4.004 1.845 17.594 1 96.81 82 LEU A C 1
ATOM 601 O O . LEU A 1 82 ? 4.793 2.264 18.438 1 96.81 82 LEU A O 1
ATOM 605 N N . ALA A 1 83 ? 3.492 0.66 17.578 1 95.56 83 ALA A N 1
ATOM 606 C CA . ALA A 1 83 ? 3.775 -0.294 18.656 1 95.56 83 ALA A CA 1
ATOM 607 C C . ALA A 1 83 ? 5.098 -1.013 18.406 1 95.56 83 ALA A C 1
ATOM 609 O O . ALA A 1 83 ? 5.547 -1.802 19.25 1 95.56 83 ALA A O 1
ATOM 610 N N . GLU A 1 84 ? 5.695 -0.808 17.281 1 94.19 84 GLU A N 1
ATOM 611 C CA . GLU A 1 84 ? 6.938 -1.467 16.891 1 94.19 84 GLU A CA 1
ATOM 612 C C . GLU A 1 84 ? 6.789 -2.986 16.922 1 94.19 84 GLU A C 1
ATOM 614 O O . GLU A 1 84 ? 7.637 -3.686 17.484 1 94.19 84 GLU A O 1
ATOM 619 N N . ARG A 1 85 ? 5.715 -3.379 16.312 1 92.31 85 ARG A N 1
ATOM 620 C CA . ARG A 1 85 ? 5.414 -4.801 16.203 1 92.31 85 ARG A CA 1
ATOM 621 C C . ARG A 1 85 ? 5.188 -5.191 14.742 1 92.31 85 ARG A C 1
ATOM 623 O O . ARG A 1 85 ? 4.684 -4.395 13.953 1 92.31 85 ARG A O 1
ATOM 630 N N . GLN A 1 86 ? 5.5 -6.395 14.445 1 88.44 86 GLN A N 1
ATOM 631 C CA . GLN A 1 86 ? 5.277 -6.898 13.094 1 88.44 86 GLN A CA 1
ATOM 632 C C . GLN A 1 86 ? 3.891 -7.523 12.961 1 88.44 86 GLN A C 1
ATOM 634 O O . GLN A 1 86 ? 3.469 -8.297 13.82 1 88.44 86 GLN A O 1
ATOM 639 N N . PRO A 1 87 ? 3.225 -7.148 11.961 1 87.31 87 PRO A N 1
ATOM 640 C CA . PRO A 1 87 ? 1.938 -7.816 11.742 1 87.31 87 PRO A CA 1
ATOM 641 C C . PRO A 1 87 ? 2.092 -9.281 11.359 1 87.31 87 PRO A C 1
ATOM 643 O O . PRO A 1 87 ? 3.156 -9.695 10.891 1 87.31 87 PRO A O 1
ATOM 646 N N . PRO A 1 88 ? 1.025 -10.023 11.516 1 79.69 88 PRO A N 1
ATOM 647 C CA . PRO A 1 88 ? 1.074 -11.445 11.172 1 79.69 88 PRO A CA 1
ATOM 648 C C . PRO A 1 88 ? 1.249 -11.688 9.68 1 79.69 88 PRO A C 1
ATOM 650 O O . PRO A 1 88 ? 1.886 -12.672 9.281 1 79.69 88 PRO A O 1
ATOM 653 N N . GLN A 1 89 ? 0.621 -10.883 8.883 1 79.38 89 GLN A N 1
ATOM 654 C CA . GLN A 1 89 ? 0.762 -10.914 7.426 1 79.38 89 GLN A CA 1
ATOM 655 C C . GLN A 1 89 ? 1.339 -9.609 6.902 1 79.38 89 GLN A C 1
ATOM 657 O O . GLN A 1 89 ? 1.069 -8.539 7.453 1 79.38 89 GLN A O 1
ATOM 662 N N . PRO A 1 90 ? 2.145 -9.797 5.82 1 84.81 90 PRO A N 1
ATOM 663 C CA . PRO A 1 90 ? 2.711 -8.562 5.262 1 84.81 90 PRO A CA 1
ATOM 664 C C . PRO A 1 90 ? 1.642 -7.598 4.754 1 84.81 90 PRO A C 1
ATOM 666 O O . PRO A 1 90 ? 0.706 -8.016 4.066 1 84.81 90 PRO A O 1
ATOM 669 N N . LEU A 1 91 ? 1.794 -6.348 5.152 1 88.94 9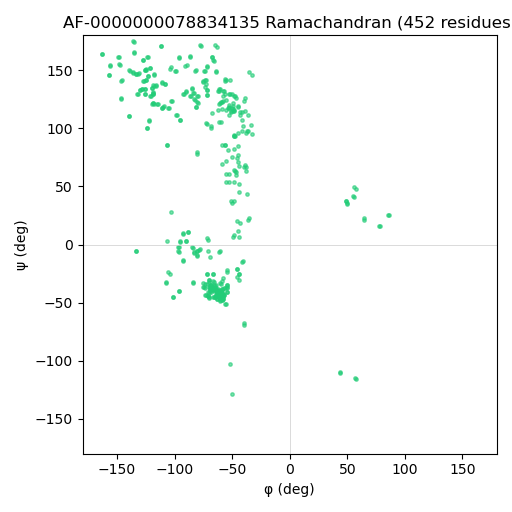1 LEU A N 1
ATOM 670 C CA . LEU A 1 91 ? 0.935 -5.285 4.648 1 88.94 91 LEU A CA 1
ATOM 671 C C . LEU A 1 91 ? 1.6 -4.555 3.484 1 88.94 91 LEU A C 1
ATOM 673 O O . LEU A 1 91 ? 2.814 -4.652 3.297 1 88.94 91 LEU A O 1
ATOM 677 N N . ALA A 1 92 ? 0.802 -3.873 2.727 1 90.69 92 ALA A N 1
ATOM 678 C CA . ALA A 1 92 ? 1.344 -3.1 1.611 1 90.69 92 ALA A CA 1
ATOM 679 C C . ALA A 1 92 ? 2.441 -2.15 2.084 1 90.69 92 ALA A C 1
ATOM 681 O O . ALA A 1 92 ? 3.451 -1.97 1.398 1 90.69 92 ALA A O 1
ATOM 682 N N . GLN A 1 93 ? 2.246 -1.624 3.332 1 93 93 GLN A N 1
ATOM 683 C CA . GLN A 1 93 ? 3.223 -0.681 3.869 1 93 93 GLN A CA 1
ATOM 684 C C . GLN A 1 93 ? 4.539 -1.378 4.199 1 93 93 GLN A C 1
ATOM 686 O O . GLN A 1 93 ? 5.609 -0.772 4.105 1 93 93 GLN A O 1
ATOM 691 N N . ASP A 1 94 ? 4.434 -2.596 4.543 1 92.69 94 ASP A N 1
ATOM 692 C CA . ASP A 1 94 ? 5.656 -3.359 4.785 1 92.69 94 ASP A CA 1
ATOM 693 C C . ASP A 1 94 ? 6.453 -3.539 3.496 1 92.69 94 ASP A C 1
ATOM 695 O O . ASP A 1 94 ? 7.68 -3.398 3.492 1 92.69 94 ASP A O 1
ATOM 699 N N . LEU A 1 95 ? 5.695 -3.877 2.498 1 94.38 95 LEU A N 1
ATOM 700 C CA . LEU A 1 95 ? 6.344 -3.986 1.195 1 94.38 95 LEU A CA 1
ATOM 701 C C . LEU A 1 95 ? 6.98 -2.66 0.793 1 94.38 95 LEU A C 1
ATOM 703 O O . LEU A 1 95 ? 8.102 -2.637 0.275 1 94.38 95 LEU A O 1
ATOM 707 N N . LEU A 1 96 ? 6.273 -1.615 1.048 1 95.44 96 LEU A N 1
ATOM 708 C CA . LEU A 1 96 ? 6.785 -0.278 0.767 1 95.44 96 LEU A CA 1
ATOM 709 C C . LEU A 1 96 ? 8.086 -0.025 1.521 1 95.44 96 LEU A C 1
ATOM 711 O O . LEU A 1 96 ? 9.078 0.42 0.93 1 95.44 96 LEU A O 1
ATOM 715 N N . ASP A 1 97 ? 8.117 -0.327 2.789 1 94.81 97 ASP A N 1
ATOM 716 C CA . ASP A 1 97 ? 9.305 -0.158 3.615 1 94.81 97 ASP A CA 1
ATOM 717 C C . ASP A 1 97 ? 10.453 -1.028 3.107 1 94.81 97 ASP A C 1
ATOM 719 O O . ASP A 1 97 ? 11.602 -0.582 3.053 1 94.81 97 ASP A O 1
ATOM 723 N N . ASP A 1 98 ? 10.141 -2.23 2.734 1 94.94 98 ASP A N 1
ATOM 724 C CA . ASP A 1 98 ? 11.156 -3.15 2.229 1 94.94 98 ASP A CA 1
ATOM 725 C C . ASP A 1 98 ? 11.781 -2.627 0.937 1 94.94 98 ASP A C 1
ATOM 727 O O . ASP A 1 98 ? 13 -2.699 0.754 1 94.94 98 ASP A O 1
ATOM 731 N N . VAL A 1 99 ? 10.953 -2.139 0.086 1 96.25 99 VAL A N 1
ATOM 732 C CA . VAL A 1 99 ? 11.438 -1.611 -1.187 1 96.25 99 VAL A CA 1
ATOM 733 C C . VAL A 1 99 ? 12.391 -0.445 -0.935 1 96.25 99 VAL A C 1
ATOM 735 O O . VAL A 1 99 ? 13.484 -0.395 -1.504 1 96.25 99 VAL A O 1
ATOM 738 N N . VAL A 1 100 ? 12 0.442 -0.065 1 96.69 100 VAL A N 1
ATOM 739 C CA . VAL A 1 100 ? 12.82 1.615 0.235 1 96.69 100 VAL A CA 1
ATOM 740 C C . VAL A 1 100 ? 14.172 1.176 0.793 1 96.69 100 VAL A C 1
ATOM 742 O O . VAL A 1 100 ? 15.219 1.631 0.329 1 96.69 100 VAL A O 1
ATOM 745 N N . THR A 1 101 ? 14.133 0.256 1.707 1 95.44 101 THR A N 1
ATOM 746 C CA . THR A 1 101 ? 15.344 -0.192 2.393 1 95.44 101 THR A CA 1
ATOM 747 C C . THR A 1 101 ? 16.234 -0.996 1.45 1 95.44 101 THR A C 1
ATOM 749 O O . THR A 1 101 ? 17.438 -0.741 1.356 1 95.44 101 THR A O 1
ATOM 752 N N . GLU A 1 102 ? 15.656 -1.879 0.697 1 94.81 102 GLU A N 1
ATOM 753 C CA . GLU A 1 102 ? 16.422 -2.783 -0.158 1 94.81 102 GLU A CA 1
ATOM 754 C C . GLU A 1 102 ? 17.031 -2.037 -1.34 1 94.81 102 GLU A C 1
ATOM 756 O O . GLU A 1 102 ? 18.078 -2.434 -1.854 1 94.81 102 GLU A O 1
ATOM 761 N N . LEU A 1 103 ? 16.406 -0.981 -1.682 1 95.44 103 LEU A N 1
ATOM 762 C CA . LEU A 1 103 ? 16.922 -0.215 -2.811 1 95.44 103 LEU A CA 1
ATOM 763 C C . LEU A 1 103 ? 17.922 0.843 -2.34 1 95.44 103 LEU A C 1
ATOM 765 O O . LEU A 1 103 ? 18.406 1.644 -3.143 1 95.44 103 LEU A O 1
ATOM 769 N N . GLY A 1 104 ? 18.188 0.847 -1.042 1 95.12 104 GLY A N 1
ATOM 770 C CA . GLY A 1 104 ? 19.25 1.666 -0.49 1 95.12 104 GLY A CA 1
ATOM 771 C C . GLY A 1 104 ? 18.812 3.084 -0.175 1 95.12 104 GLY A C 1
ATOM 772 O O . GLY A 1 104 ? 19.625 4.008 -0.185 1 95.12 104 GLY A O 1
ATOM 773 N N . ALA A 1 105 ? 17.562 3.279 0.072 1 97.06 105 ALA A N 1
ATOM 774 C CA . ALA A 1 105 ? 17.047 4.609 0.385 1 97.06 105 ALA A CA 1
ATOM 775 C C . ALA A 1 105 ? 16.578 4.691 1.836 1 97.06 105 ALA A C 1
ATOM 777 O O . ALA A 1 105 ? 16.594 3.689 2.555 1 97.06 105 ALA A O 1
ATOM 778 N N . LYS A 1 106 ? 16.281 5.902 2.26 1 97.12 106 LYS A N 1
ATOM 779 C CA . LYS A 1 106 ? 15.75 6.156 3.592 1 97.12 106 LYS A CA 1
ATOM 780 C C . LYS A 1 106 ? 14.766 7.324 3.574 1 97.12 106 LYS A C 1
ATOM 782 O O . LYS A 1 106 ? 14.992 8.32 2.889 1 97.12 106 LYS A O 1
ATOM 787 N N . VAL A 1 107 ? 13.734 7.125 4.363 1 97.88 107 VAL A N 1
ATOM 788 C CA . VAL A 1 107 ? 12.797 8.227 4.539 1 97.88 107 VAL A CA 1
ATOM 789 C C . VAL A 1 107 ? 13.352 9.219 5.562 1 97.88 107 VAL A C 1
ATOM 791 O O . VAL A 1 107 ? 13.68 8.836 6.688 1 97.88 107 VAL A O 1
ATOM 794 N N . THR A 1 108 ? 13.414 10.477 5.219 1 97.81 108 THR A N 1
ATOM 795 C CA . THR A 1 108 ? 14.031 11.453 6.109 1 97.81 108 THR A CA 1
ATOM 796 C C . THR A 1 108 ? 12.969 12.344 6.75 1 97.81 108 THR A C 1
ATOM 798 O O . THR A 1 108 ? 13.141 12.812 7.879 1 97.81 108 THR A O 1
ATOM 801 N N . GLU A 1 109 ? 11.961 12.547 5.961 1 97.94 109 GLU A N 1
ATOM 802 C CA . GLU A 1 109 ? 10.906 13.438 6.43 1 97.94 109 GLU A CA 1
ATOM 803 C C . GLU A 1 109 ? 9.586 13.164 5.715 1 97.94 109 GLU A C 1
ATOM 805 O O . GLU A 1 109 ? 9.578 12.727 4.562 1 97.94 109 GLU A O 1
ATOM 810 N N . VAL A 1 110 ? 8.562 13.344 6.461 1 98.19 110 VAL A N 1
ATOM 811 C CA . VAL A 1 110 ? 7.23 13.352 5.867 1 98.19 110 VAL A CA 1
ATOM 812 C C . VAL A 1 110 ? 6.527 14.664 6.195 1 98.19 110 VAL A C 1
ATOM 814 O O . VAL A 1 110 ? 6.695 15.211 7.289 1 98.19 110 VAL A O 1
ATOM 817 N N . ARG A 1 111 ? 5.719 15.141 5.223 1 97.69 111 ARG A N 1
ATOM 818 C CA . ARG A 1 111 ? 5.016 16.406 5.418 1 97.69 111 ARG A CA 1
ATOM 819 C C . ARG A 1 111 ? 3.531 16.266 5.109 1 97.69 111 ARG A C 1
ATOM 821 O O . ARG A 1 111 ? 3.152 15.602 4.141 1 97.69 111 ARG A O 1
ATOM 828 N N . ILE A 1 112 ? 2.754 16.75 5.957 1 97.62 112 ILE A N 1
ATOM 829 C CA . ILE A 1 112 ? 1.351 17 5.652 1 97.62 112 ILE A CA 1
ATOM 830 C C . ILE A 1 112 ? 1.172 18.453 5.215 1 97.62 112 ILE A C 1
ATOM 832 O O . ILE A 1 112 ? 1.128 19.359 6.051 1 97.62 112 ILE A O 1
ATOM 836 N N . ASP A 1 113 ? 0.936 18.719 3.941 1 94.31 113 ASP A N 1
ATOM 837 C CA . ASP A 1 113 ? 1.181 20.016 3.334 1 94.31 113 ASP A CA 1
ATOM 838 C C . ASP A 1 113 ? -0.094 20.859 3.305 1 94.31 113 ASP A C 1
ATOM 840 O O . ASP A 1 113 ? -0.037 22.094 3.396 1 94.31 113 ASP A O 1
ATOM 844 N N . ASP A 1 114 ? -1.13 20.172 3.008 1 94 114 ASP A N 1
ATOM 845 C CA . ASP A 1 114 ? -2.318 20.969 2.717 1 94 114 ASP A CA 1
ATOM 846 C C . ASP A 1 114 ? -3.59 20.219 3.123 1 94 114 ASP A C 1
ATOM 848 O O . ASP A 1 114 ? -3.555 19.016 3.387 1 94 114 ASP A O 1
ATOM 852 N N . LEU A 1 115 ? -4.641 21 3.256 1 94.19 115 LEU A N 1
ATOM 853 C CA . LEU A 1 115 ? -6.008 20.547 3.494 1 94.19 115 LEU A CA 1
ATOM 854 C C . LEU A 1 115 ? -7.004 21.359 2.678 1 94.19 115 LEU A C 1
ATOM 856 O O . LEU A 1 115 ? -7.188 22.547 2.93 1 94.19 115 LEU A O 1
ATOM 860 N N . ARG A 1 116 ? -7.578 20.641 1.673 1 89.81 116 ARG A N 1
ATOM 861 C CA . ARG A 1 116 ? -8.555 21.266 0.792 1 89.81 116 ARG A CA 1
ATOM 862 C C . ARG A 1 116 ? -9.797 20.391 0.63 1 89.81 116 ARG A C 1
ATOM 864 O O . ARG A 1 116 ? -9.688 19.219 0.294 1 89.81 116 ARG A O 1
ATOM 871 N N . ASP A 1 117 ? -10.938 21.016 0.839 1 89.12 117 ASP A N 1
ATOM 872 C CA . ASP A 1 117 ? -12.188 20.297 0.697 1 89.12 117 ASP A CA 1
ATOM 873 C C . ASP A 1 117 ? -12.148 18.969 1.472 1 89.12 117 ASP A C 1
ATOM 875 O O . ASP A 1 117 ? -12.508 17.922 0.937 1 89.12 117 ASP A O 1
ATOM 879 N N . ASN A 1 118 ? -11.453 19 2.639 1 88.12 118 ASN A N 1
ATOM 880 C CA . ASN A 1 118 ? -11.398 17.891 3.588 1 88.12 118 ASN A CA 1
ATOM 881 C C . ASN A 1 118 ? -10.445 16.797 3.119 1 88.12 118 ASN A C 1
ATOM 883 O O . ASN A 1 118 ? -10.539 15.648 3.568 1 88.12 118 ASN A O 1
ATOM 887 N N . VAL A 1 119 ? -9.648 17.172 2.199 1 89.25 119 VAL A N 1
ATOM 888 C CA . VAL A 1 119 ? -8.664 16.203 1.703 1 89.25 119 VAL A CA 1
ATOM 889 C C . VAL A 1 119 ? -7.258 16.688 2.045 1 89.25 119 VAL A C 1
ATOM 891 O O . VAL A 1 119 ? -6.855 17.781 1.649 1 89.25 119 VAL A O 1
ATOM 894 N N . TYR A 1 120 ? -6.562 15.883 2.775 1 94 120 TYR A N 1
ATOM 895 C CA . TYR A 1 120 ? -5.176 16.172 3.123 1 94 120 TYR A CA 1
ATOM 896 C C . TYR A 1 120 ? -4.234 15.781 1.987 1 94 120 TYR A C 1
ATOM 898 O O . TYR A 1 120 ? -4.5 14.82 1.26 1 94 120 TYR A O 1
ATOM 906 N N . SER A 1 121 ? -3.186 16.516 1.946 1 92.88 121 SER A N 1
ATOM 907 C CA . SER A 1 121 ? -2.109 16.141 1.034 1 92.88 121 SER A CA 1
ATOM 908 C C . SER A 1 121 ? -0.818 15.852 1.791 1 92.88 121 SER A C 1
ATOM 910 O O . SER A 1 121 ? -0.49 16.547 2.756 1 92.88 121 SER A O 1
ATOM 912 N N . GLY A 1 122 ? -0.188 14.766 1.338 1 94.62 122 GLY A N 1
ATOM 913 C CA . GLY A 1 122 ? 1.059 14.391 1.987 1 94.62 122 GLY A CA 1
ATOM 914 C C . GLY A 1 122 ? 2.203 14.195 1.013 1 94.62 122 GLY A C 1
ATOM 915 O O . GLY A 1 122 ? 1.98 13.953 -0.176 1 94.62 122 GLY A O 1
ATOM 916 N N . ARG A 1 123 ? 3.424 14.305 1.588 1 95.88 123 ARG A N 1
ATOM 917 C CA . ARG A 1 123 ? 4.645 14.047 0.833 1 95.88 123 ARG A CA 1
ATOM 918 C C . ARG A 1 123 ? 5.648 13.266 1.674 1 95.88 123 ARG A C 1
ATOM 920 O O . ARG A 1 123 ? 5.707 13.43 2.895 1 95.88 123 ARG A O 1
ATOM 927 N N . VAL A 1 124 ? 6.414 12.492 0.974 1 97.12 124 VAL A N 1
ATOM 928 C CA . VAL A 1 124 ? 7.504 11.734 1.587 1 97.12 124 VAL A CA 1
ATOM 929 C C . VAL A 1 124 ? 8.836 12.164 0.981 1 97.12 124 VAL A C 1
ATOM 931 O O . VAL A 1 124 ? 8.969 12.266 -0.241 1 97.12 124 VAL A O 1
ATOM 934 N N . PHE A 1 125 ? 9.758 12.461 1.837 1 97.62 125 PHE A N 1
ATOM 935 C CA . PHE A 1 125 ? 11.117 12.797 1.435 1 97.62 125 PHE A CA 1
ATOM 936 C C . PHE A 1 125 ? 12.055 11.625 1.661 1 97.62 125 PHE A C 1
ATOM 938 O O . PHE A 1 125 ? 12.141 11.086 2.77 1 97.62 125 PHE A O 1
ATOM 945 N N . LEU A 1 126 ? 12.711 11.219 0.562 1 97.38 126 LEU A N 1
ATOM 946 C CA . LEU A 1 126 ? 13.609 10.07 0.595 1 97.38 126 LEU A CA 1
ATOM 947 C C . LEU A 1 126 ? 15.023 10.477 0.175 1 97.38 126 LEU A C 1
ATOM 949 O O . LEU A 1 126 ? 15.195 11.43 -0.586 1 97.38 126 LEU A O 1
ATOM 953 N N . GLU A 1 127 ? 15.961 9.766 0.688 1 97.5 127 GLU A N 1
ATOM 954 C CA . GLU A 1 127 ? 17.344 9.898 0.262 1 97.5 127 GLU A CA 1
ATOM 955 C C . GLU A 1 127 ? 17.953 8.547 -0.116 1 97.5 127 GLU A C 1
ATOM 957 O O . GLU A 1 127 ? 17.688 7.539 0.543 1 97.5 127 GLU A O 1
ATOM 962 N N . GLN A 1 128 ? 18.594 8.523 -1.192 1 96 128 GLN A N 1
ATOM 963 C CA . GLN A 1 128 ? 19.406 7.402 -1.65 1 96 128 GLN A CA 1
ATOM 964 C C . GLN A 1 128 ? 20.844 7.844 -1.938 1 96 128 GLN A C 1
ATOM 966 O O . GLN A 1 128 ? 21.125 8.352 -3.023 1 96 128 GLN A O 1
ATOM 971 N N . GLY A 1 129 ? 21.75 7.602 -1.027 1 93.75 129 GLY A N 1
ATOM 972 C CA . GLY A 1 129 ? 23.047 8.25 -1.144 1 93.75 129 GLY A CA 1
ATOM 973 C C . GLY A 1 129 ? 22.953 9.766 -1.19 1 93.75 129 GLY A C 1
ATOM 974 O O . GLY A 1 129 ? 22.438 10.391 -0.266 1 93.75 129 GLY A O 1
ATOM 975 N N . LYS A 1 130 ? 23.359 10.344 -2.355 1 94.12 130 LYS A N 1
ATOM 976 C CA . LYS A 1 130 ? 23.344 11.797 -2.502 1 94.12 130 LYS A CA 1
ATOM 977 C C . LYS A 1 130 ? 22.062 12.266 -3.188 1 94.12 130 LYS A C 1
ATOM 979 O O . LYS A 1 130 ? 21.766 13.461 -3.209 1 94.12 130 LYS A O 1
ATOM 984 N N . LYS A 1 131 ? 21.344 11.289 -3.609 1 95.12 131 LYS A N 1
ATOM 985 C CA . LYS A 1 131 ? 20.125 11.625 -4.344 1 95.12 131 LYS A CA 1
ATOM 986 C C . LYS A 1 131 ? 18.953 11.852 -3.389 1 95.12 131 LYS A C 1
ATOM 988 O O . LYS A 1 131 ? 18.688 11.031 -2.512 1 95.12 131 LYS A O 1
ATOM 993 N N . LYS A 1 132 ? 18.297 13.039 -3.582 1 96.56 132 LYS A N 1
ATOM 994 C CA . LYS A 1 132 ? 17.109 13.375 -2.818 1 96.56 132 LYS A CA 1
ATOM 995 C C . LYS A 1 132 ? 15.852 13.312 -3.693 1 96.56 132 LYS A C 1
ATOM 997 O O . LYS A 1 132 ? 15.883 13.727 -4.855 1 96.56 132 LYS A O 1
ATOM 1002 N N . MET A 1 133 ? 14.812 12.742 -3.094 1 95.25 133 MET A N 1
ATOM 1003 C CA . MET A 1 133 ? 13.562 12.602 -3.83 1 95.25 133 MET A CA 1
ATOM 1004 C C . MET A 1 133 ? 12.367 12.984 -2.955 1 95.25 133 MET A C 1
ATOM 1006 O O . MET A 1 133 ? 12.414 12.805 -1.735 1 95.25 133 MET A O 1
ATOM 1010 N N . THR A 1 134 ? 11.375 13.523 -3.666 1 96.31 134 THR A N 1
ATOM 1011 C CA . THR A 1 134 ? 10.109 13.836 -3.021 1 96.31 134 THR A CA 1
ATOM 1012 C C . THR A 1 134 ? 8.945 13.172 -3.76 1 96.31 134 THR A C 1
ATOM 1014 O O . THR A 1 134 ? 8.82 13.305 -4.98 1 96.31 134 THR A O 1
ATOM 1017 N N . LEU A 1 135 ? 8.125 12.484 -3.002 1 95.31 135 LEU A N 1
ATOM 1018 C CA . LEU A 1 135 ? 6.988 11.789 -3.6 1 95.31 135 LEU A CA 1
ATOM 1019 C C . LEU A 1 135 ? 5.684 12.211 -2.938 1 95.31 135 LEU A C 1
ATOM 1021 O O . LEU A 1 135 ? 5.629 12.391 -1.718 1 95.31 135 LEU A O 1
ATOM 1025 N N . ASP A 1 136 ? 4.68 12.32 -3.783 1 92.88 136 ASP A N 1
ATOM 1026 C CA . ASP A 1 136 ? 3.342 12.539 -3.236 1 92.88 136 ASP A CA 1
ATOM 1027 C C . ASP A 1 136 ? 2.795 11.266 -2.602 1 92.88 136 ASP A C 1
ATOM 1029 O O . ASP A 1 136 ? 3.021 10.164 -3.111 1 92.88 136 ASP A O 1
ATOM 1033 N N . ALA A 1 137 ? 2.117 11.445 -1.523 1 94.31 137 ALA A N 1
ATOM 1034 C CA . ALA A 1 137 ? 1.536 10.312 -0.81 1 94.31 137 ALA A CA 1
ATOM 1035 C C . ALA A 1 137 ? 0.341 10.75 0.033 1 94.31 137 ALA A C 1
ATOM 1037 O O . ALA A 1 137 ? 0.247 11.914 0.432 1 94.31 137 ALA A O 1
ATOM 1038 N N . ARG A 1 138 ? -0.562 9.812 0.284 1 93.31 138 ARG A N 1
ATOM 1039 C CA . ARG A 1 138 ? -1.573 10.086 1.301 1 93.31 138 ARG A CA 1
ATOM 1040 C C . ARG A 1 138 ? -0.937 10.242 2.678 1 93.31 138 ARG A C 1
ATOM 1042 O O . ARG A 1 138 ? 0.099 9.641 2.961 1 93.31 138 ARG A O 1
ATOM 1049 N N . PRO A 1 139 ? -1.538 11.047 3.498 1 96.12 139 PRO A N 1
ATOM 1050 C CA . PRO A 1 139 ? -0.983 11.234 4.84 1 96.12 139 PRO A CA 1
ATOM 1051 C C . PRO A 1 139 ? -0.853 9.922 5.613 1 96.12 139 PRO A C 1
ATOM 1053 O O . PRO A 1 139 ? 0.139 9.711 6.316 1 96.12 139 PRO A O 1
ATOM 1056 N N . SER A 1 140 ? -1.825 9.008 5.445 1 95.31 140 SER A N 1
ATOM 1057 C CA . SER A 1 140 ? -1.763 7.727 6.141 1 95.31 140 SER A CA 1
ATOM 1058 C C . SER A 1 140 ? -0.512 6.945 5.754 1 95.31 140 SER A C 1
ATOM 1060 O O . SER A 1 140 ? 0.185 6.41 6.617 1 95.31 140 SER A O 1
ATOM 1062 N N . ASP A 1 141 ? -0.16 6.957 4.527 1 95.19 141 ASP A N 1
ATOM 1063 C CA . ASP A 1 141 ? 0.998 6.215 4.035 1 95.19 141 ASP A CA 1
ATOM 1064 C C . ASP A 1 141 ? 2.301 6.879 4.473 1 95.19 141 ASP A C 1
ATOM 1066 O O . ASP A 1 141 ? 3.238 6.199 4.895 1 95.19 141 ASP A O 1
ATOM 1070 N N . SER A 1 142 ? 2.285 8.203 4.336 1 96.69 142 SER A N 1
ATOM 1071 C CA . SER A 1 142 ? 3.484 8.945 4.703 1 96.69 142 SER A CA 1
ATOM 1072 C C . SER A 1 142 ? 3.789 8.805 6.191 1 96.69 142 SER A C 1
ATOM 1074 O O . SER A 1 142 ? 4.941 8.602 6.578 1 96.69 142 SER A O 1
ATOM 1076 N N . ILE A 1 143 ? 2.766 8.859 6.965 1 98 143 ILE A N 1
ATOM 1077 C CA . ILE A 1 143 ? 2.934 8.734 8.406 1 98 143 ILE A CA 1
ATOM 1078 C C . ILE A 1 143 ? 3.469 7.344 8.75 1 98 143 ILE A C 1
ATOM 1080 O O . ILE A 1 143 ? 4.379 7.207 9.57 1 98 143 ILE A O 1
ATOM 1084 N N . ALA A 1 144 ? 2.914 6.328 8.117 1 97.38 144 ALA A N 1
ATOM 1085 C CA . ALA A 1 144 ? 3.383 4.961 8.344 1 97.38 144 ALA A CA 1
ATOM 1086 C C . ALA A 1 144 ? 4.867 4.828 8.008 1 97.38 144 ALA A C 1
ATOM 1088 O O . ALA A 1 144 ? 5.633 4.246 8.781 1 97.38 144 ALA A O 1
ATOM 1089 N N . MET A 1 145 ? 5.242 5.363 6.953 1 96.69 145 MET A N 1
ATOM 1090 C CA . MET A 1 145 ? 6.641 5.285 6.531 1 96.69 145 MET A CA 1
ATOM 1091 C C . MET A 1 145 ? 7.547 6.023 7.512 1 96.69 145 MET A C 1
ATOM 1093 O O . MET A 1 145 ? 8.664 5.582 7.785 1 96.69 145 MET A O 1
ATOM 1097 N N . ALA A 1 146 ? 7.035 7.168 7.996 1 98 146 ALA A N 1
ATOM 1098 C CA . ALA A 1 146 ? 7.812 7.945 8.953 1 98 146 ALA A CA 1
ATOM 1099 C C . ALA A 1 146 ? 8.078 7.141 10.227 1 98 146 ALA A C 1
ATOM 1101 O O . ALA A 1 146 ? 9.18 7.188 10.781 1 98 146 ALA A O 1
ATOM 1102 N N . LEU A 1 147 ? 7.117 6.438 10.641 1 97.56 147 LEU A N 1
ATOM 1103 C CA . LEU A 1 147 ? 7.242 5.668 11.875 1 97.56 147 LEU A CA 1
ATOM 1104 C C . LEU A 1 147 ? 8.281 4.559 11.719 1 97.56 147 LEU A C 1
ATOM 1106 O O . LEU A 1 147 ? 9.086 4.32 12.617 1 97.56 147 LEU A O 1
ATOM 1110 N N . THR A 1 148 ? 8.289 3.941 10.586 1 95.38 148 THR A N 1
ATOM 1111 C CA . THR A 1 148 ? 9.234 2.859 10.344 1 95.38 148 THR A CA 1
ATOM 1112 C C . THR A 1 148 ? 10.664 3.396 10.266 1 95.38 148 THR A C 1
ATOM 1114 O O . THR A 1 148 ? 11.594 2.787 10.797 1 95.38 148 THR A O 1
ATOM 1117 N N . SER A 1 149 ? 10.852 4.52 9.703 1 95 149 SER A N 1
ATOM 1118 C CA . SER A 1 149 ? 12.18 5.066 9.438 1 95 149 SER A CA 1
ATOM 1119 C C . SER A 1 149 ? 12.602 6.035 10.539 1 95 149 SER A C 1
ATOM 1121 O O . SER A 1 149 ? 13.688 6.613 10.477 1 95 149 SER A O 1
ATOM 1123 N N . HIS A 1 150 ? 11.711 6.215 11.438 1 95.81 150 HIS A N 1
ATOM 1124 C CA . HIS A 1 150 ? 11.953 7.203 12.484 1 95.81 150 HIS A CA 1
ATOM 1125 C C . HIS A 1 150 ? 12.25 8.578 11.883 1 95.81 150 HIS A C 1
ATOM 1127 O O . HIS A 1 150 ? 13.195 9.242 12.297 1 95.81 150 HIS A O 1
ATOM 1133 N N . ALA A 1 151 ? 11.523 8.875 10.898 1 97.88 151 ALA A N 1
ATOM 1134 C CA . ALA A 1 151 ? 11.656 10.156 10.211 1 97.88 151 ALA A CA 1
ATOM 1135 C C . ALA A 1 151 ? 10.805 11.234 10.883 1 97.88 151 ALA A C 1
ATOM 1137 O O . ALA A 1 151 ? 9.836 10.922 11.578 1 97.88 151 ALA A O 1
ATOM 1138 N N . ARG A 1 152 ? 11.125 12.492 10.594 1 98.06 152 ARG A N 1
ATOM 1139 C CA . ARG A 1 152 ? 10.344 13.602 11.133 1 98.06 152 ARG A CA 1
ATOM 1140 C C . ARG A 1 152 ? 9.016 13.742 10.406 1 98.06 152 ARG A C 1
ATOM 1142 O O . ARG A 1 152 ? 8.945 13.547 9.188 1 98.06 152 ARG A O 1
ATOM 1149 N N . ILE A 1 153 ? 8.008 14.039 11.227 1 98.69 153 ILE A N 1
ATOM 1150 C CA . ILE A 1 153 ? 6.695 14.352 10.672 1 98.69 153 ILE A CA 1
ATOM 1151 C C . ILE A 1 153 ? 6.395 15.836 10.859 1 98.69 153 ILE A C 1
ATOM 1153 O O . ILE A 1 153 ? 6.336 16.328 11.992 1 98.69 153 ILE A O 1
ATOM 1157 N N . ARG A 1 154 ? 6.199 16.547 9.742 1 98.56 154 ARG A N 1
ATOM 1158 C CA . ARG A 1 154 ? 5.934 17.984 9.82 1 98.56 154 ARG A CA 1
ATOM 1159 C C . ARG A 1 154 ? 4.641 18.344 9.102 1 98.56 154 ARG A C 1
ATOM 1161 O O . ARG A 1 154 ? 4.242 17.656 8.148 1 98.56 154 ARG A O 1
ATOM 1168 N N . VAL A 1 155 ? 4.051 19.359 9.594 1 98.31 155 VAL A N 1
ATOM 1169 C CA . VAL A 1 155 ? 2.783 19.828 9.039 1 98.31 155 VAL A CA 1
ATOM 1170 C C . VAL A 1 155 ? 2.836 21.344 8.852 1 98.31 155 VAL A C 1
ATOM 1172 O O . VAL A 1 155 ? 3.471 22.062 9.641 1 98.31 155 VAL A O 1
ATOM 1175 N N . THR A 1 156 ? 2.168 21.828 7.82 1 96.88 156 THR A N 1
ATOM 1176 C CA . THR A 1 156 ? 2.131 23.266 7.594 1 96.88 156 THR A CA 1
ATOM 1177 C C . THR A 1 156 ? 1.252 23.953 8.633 1 96.88 156 THR A C 1
ATOM 1179 O O . THR A 1 156 ? 0.298 23.359 9.141 1 96.88 156 THR A O 1
ATOM 1182 N N . ARG A 1 157 ? 1.558 25.172 8.867 1 95.81 157 ARG A N 1
ATOM 1183 C CA . ARG A 1 157 ? 0.722 25.953 9.773 1 95.81 157 ARG A CA 1
ATOM 1184 C C . ARG A 1 157 ? -0.708 26.062 9.25 1 95.81 157 ARG A C 1
ATOM 1186 O O . ARG A 1 157 ? -1.66 26.062 10.039 1 95.81 157 ARG A O 1
ATOM 1193 N N . LYS A 1 158 ? -0.88 26.094 8.008 1 94.94 158 LYS A N 1
ATOM 1194 C CA . LYS A 1 158 ? -2.215 26.141 7.422 1 94.94 158 LYS A CA 1
ATOM 1195 C C . LYS A 1 158 ? -3.064 24.969 7.902 1 94.94 158 LYS A C 1
ATOM 1197 O O . LYS A 1 158 ? -4.18 25.156 8.383 1 94.94 158 LYS A O 1
ATOM 1202 N N . VAL A 1 159 ? -2.486 23.781 7.773 1 96.56 159 VAL A N 1
ATOM 1203 C CA . VAL A 1 159 ? -3.205 22.562 8.156 1 96.56 159 VAL A CA 1
ATOM 1204 C C . VAL A 1 159 ? -3.537 22.609 9.641 1 96.56 159 VAL A C 1
ATOM 1206 O O . VAL A 1 159 ? -4.645 22.25 10.047 1 96.56 159 VAL A O 1
ATOM 1209 N N . LEU A 1 160 ? -2.639 23.109 10.477 1 95.88 160 LEU A N 1
ATOM 1210 C CA . LEU A 1 160 ? -2.865 23.172 11.914 1 95.88 160 LEU A CA 1
ATOM 1211 C C . LEU A 1 160 ? -3.949 24.188 12.25 1 95.88 160 LEU A C 1
ATOM 1213 O O . LEU A 1 160 ? -4.754 23.969 13.156 1 95.88 160 LEU A O 1
ATOM 1217 N N . THR A 1 161 ? -3.912 25.234 11.547 1 93.5 161 THR A N 1
ATOM 1218 C CA . THR A 1 161 ? -4.91 26.281 11.781 1 93.5 161 THR A CA 1
ATOM 1219 C C . THR A 1 161 ? -6.305 25.781 11.414 1 93.5 161 THR A C 1
ATOM 1221 O O . THR A 1 161 ? -7.277 26.078 12.117 1 93.5 161 THR A O 1
ATOM 1224 N N . LEU A 1 162 ? -6.391 24.969 10.406 1 93.38 162 LEU A N 1
ATOM 1225 C CA . LEU A 1 162 ? -7.68 24.531 9.891 1 93.38 162 LEU A CA 1
ATOM 1226 C C . LEU A 1 162 ? -8.203 23.344 10.695 1 93.38 162 LEU A C 1
ATOM 1228 O O . LEU A 1 162 ? -9.414 23.203 10.891 1 93.38 162 LEU A O 1
ATOM 1232 N N . ALA A 1 163 ? -7.277 22.5 11.18 1 96.12 163 ALA A N 1
ATOM 1233 C CA . ALA A 1 163 ? -7.777 21.234 11.688 1 96.12 163 ALA A CA 1
ATOM 1234 C C . ALA A 1 163 ? -7.164 20.906 13.047 1 96.12 163 ALA A C 1
ATOM 1236 O O . ALA A 1 163 ? -7.543 19.922 13.688 1 96.12 163 ALA A O 1
ATOM 1237 N N . GLY A 1 164 ? -6.242 21.688 13.492 1 96.25 164 GLY A N 1
ATOM 1238 C CA . GLY A 1 164 ? -5.645 21.469 14.797 1 96.25 164 GLY A CA 1
ATOM 1239 C C . GLY A 1 164 ? -6.559 21.844 15.945 1 96.25 164 GLY A C 1
ATOM 1240 O O . GLY A 1 164 ? -7.371 22.766 15.82 1 96.25 164 GLY A O 1
ATOM 1241 N N . ILE A 1 165 ? -6.375 21.125 17.047 1 95.38 165 ILE A N 1
ATOM 1242 C CA . ILE A 1 165 ? -7.121 21.391 18.266 1 95.38 165 ILE A CA 1
ATOM 1243 C C . ILE A 1 165 ? -6.152 21.766 19.391 1 95.38 165 ILE A C 1
ATOM 1245 O O . ILE A 1 165 ? -5.195 21.031 19.656 1 95.38 165 ILE A O 1
ATOM 1249 N N . THR A 1 166 ? -6.457 22.844 20.016 1 92.44 166 THR A N 1
ATOM 1250 C CA . THR A 1 166 ? -5.582 23.297 21.094 1 92.44 166 THR A CA 1
ATOM 1251 C C . THR A 1 166 ? -6.012 22.688 22.438 1 92.44 166 THR A C 1
ATOM 1253 O O . THR A 1 166 ? -7.164 22.281 22.594 1 92.44 166 THR A O 1
ATOM 1256 N N . ARG A 1 167 ? -5.051 22.609 23.25 1 85.5 167 ARG A N 1
ATOM 1257 C CA . ARG A 1 167 ? -5.34 22.141 24.594 1 85.5 167 ARG A CA 1
ATOM 1258 C C . ARG A 1 167 ? -6.449 22.969 25.234 1 85.5 167 ARG A C 1
ATOM 1260 O O . ARG A 1 167 ? -7.297 22.438 25.953 1 85.5 167 ARG A O 1
ATOM 1267 N N . GLU A 1 168 ? -6.457 24.266 25.062 1 84.44 168 GLU A N 1
ATOM 1268 C CA . GLU A 1 168 ? -7.473 25.156 25.609 1 84.44 168 GLU A CA 1
ATOM 1269 C C . GLU A 1 168 ? -8.867 24.797 25.109 1 84.44 168 GLU A C 1
ATOM 1271 O O . GLU A 1 168 ? -9.836 24.844 25.859 1 84.44 168 GLU A O 1
ATOM 1276 N N . GLU A 1 169 ? -8.891 24.469 23.891 1 86.06 169 GLU A N 1
ATOM 1277 C CA . GLU A 1 169 ? -10.164 24.078 23.297 1 86.06 169 GLU A CA 1
ATOM 1278 C C . GLU A 1 169 ? -10.656 22.75 23.875 1 86.06 169 GLU A C 1
ATOM 1280 O O . GLU A 1 169 ? -11.859 22.562 24.078 1 86.06 169 GLU A O 1
ATOM 1285 N N . ILE A 1 170 ? -9.797 21.859 24.188 1 79.5 170 ILE A N 1
ATOM 1286 C CA . ILE A 1 170 ? -10.141 20.562 24.766 1 79.5 170 ILE A CA 1
ATOM 1287 C C . ILE A 1 170 ? -10.648 20.734 26.188 1 79.5 170 ILE A C 1
ATOM 1289 O O . ILE A 1 170 ? -11.656 20.141 26.578 1 79.5 170 ILE A O 1
ATOM 1293 N N . GLU A 1 171 ? -9.938 21.547 26.922 1 80.25 171 GLU A N 1
ATOM 1294 C CA . GLU A 1 171 ? -10.312 21.797 28.312 1 80.25 171 GLU A CA 1
ATOM 1295 C C . GLU A 1 171 ? -11.633 22.562 28.406 1 80.25 171 GLU A C 1
ATOM 1297 O O . GLU A 1 171 ? -12.43 22.312 29.312 1 80.25 171 GLU A O 1
ATOM 1302 N N . GLY A 1 172 ? -11.797 23.438 27.484 1 76.19 172 GLY A N 1
ATOM 1303 C CA . GLY A 1 172 ? -13.047 24.188 27.469 1 76.19 172 GLY A CA 1
ATOM 1304 C C . GLY A 1 172 ? -14.258 23.312 27.203 1 76.19 172 GLY A C 1
ATOM 1305 O O . GLY A 1 172 ? -15.32 23.531 27.797 1 76.19 172 GLY A O 1
ATOM 1306 N N . LEU A 1 173 ? -14.133 22.359 26.375 1 68.19 173 LEU A N 1
ATOM 1307 C CA . LEU A 1 173 ? -15.227 21.453 26.078 1 68.19 173 LEU A CA 1
ATOM 1308 C C . LEU A 1 173 ? -15.531 20.547 27.266 1 68.19 173 LEU A C 1
ATOM 1310 O O . LEU A 1 173 ? -16.672 20.109 27.453 1 68.19 173 LEU A O 1
ATOM 1314 N N . GLN A 1 174 ? -14.539 20.203 28.016 1 65.25 174 GLN A N 1
ATOM 1315 C CA . GLN A 1 174 ? -14.742 19.391 29.219 1 65.25 174 GLN A CA 1
ATOM 1316 C C . GLN A 1 174 ? -15.453 20.188 30.297 1 65.25 174 GLN A C 1
ATOM 1318 O O . GLN A 1 174 ? -16.219 19.641 31.094 1 65.25 174 GLN A O 1
ATOM 1323 N N . GLN A 1 175 ? -15.172 21.484 30.422 1 61.09 175 GLN A N 1
ATOM 1324 C CA . GLN A 1 175 ? -15.805 22.297 31.453 1 61.09 175 GLN A CA 1
ATOM 1325 C C . GLN A 1 175 ? -17.25 22.609 31.094 1 61.09 175 GLN A C 1
ATOM 1327 O O . GLN A 1 175 ? -18.094 22.75 31.984 1 61.09 175 GLN A O 1
ATOM 1332 N N . GLU A 1 176 ? -17.5 22.812 29.875 1 55.62 176 GLU A N 1
ATOM 1333 C CA . GLU A 1 176 ? -18.875 23.156 29.531 1 55.62 176 GLU A CA 1
ATOM 1334 C C . GLU A 1 176 ? -19.797 21.938 29.672 1 55.62 176 GLU A C 1
ATOM 1336 O O . GLU A 1 176 ? -20.969 22 29.281 1 55.62 176 GLU A O 1
ATOM 1341 N N . GLY A 1 177 ? -19.359 20.797 30.156 1 48.53 177 GLY A N 1
ATOM 1342 C CA . GLY A 1 177 ? -20.359 19.828 30.578 1 48.53 177 GLY A CA 1
ATOM 1343 C C . GLY A 1 177 ? -21.312 20.375 31.625 1 48.53 177 GLY A C 1
ATOM 1344 O O . GLY A 1 177 ? -21 21.344 32.312 1 48.53 177 GLY A O 1
ATOM 1345 N N . PRO A 1 178 ? -22.641 20.266 31.578 1 45.81 178 PRO A N 1
ATOM 1346 C CA . PRO A 1 178 ? -23.547 20.719 32.625 1 45.81 178 PRO A CA 1
ATOM 1347 C C . PRO A 1 178 ? -22.984 20.484 34.031 1 45.81 178 PRO A C 1
ATOM 1349 O O . PRO A 1 178 ? -22.5 19.391 34.344 1 45.81 178 PRO A O 1
ATOM 1352 N N . GLY A 1 179 ? -22.406 21.328 34.719 1 40.59 179 GLY A N 1
ATOM 1353 C CA . GLY A 1 179 ? -22.312 21.312 36.156 1 40.59 179 GLY A CA 1
ATOM 1354 C C . GLY A 1 179 ? -23.594 20.844 36.844 1 40.59 179 GLY A C 1
ATOM 1355 O O . GLY A 1 179 ? -24.578 21.594 36.875 1 40.59 179 GLY A O 1
ATOM 1356 N N . VAL A 1 180 ? -24.109 19.562 36.812 1 38.47 180 VAL A N 1
ATOM 1357 C CA . VAL A 1 180 ? -25.047 19.047 37.812 1 38.47 180 VAL A CA 1
ATOM 1358 C C . VAL A 1 180 ? -24.578 19.422 39.219 1 38.47 180 VAL A C 1
ATOM 1360 O O . VAL A 1 180 ? -23.547 18.938 39.688 1 38.47 180 VAL A O 1
ATOM 1363 N N . GLY A 1 181 ? -24.594 20.547 39.719 1 37.03 181 GLY A N 1
ATOM 1364 C CA . GLY A 1 181 ? -24.688 21.016 41.094 1 37.03 181 GLY A CA 1
ATOM 1365 C C . GLY A 1 181 ? -25.734 20.281 41.906 1 37.03 181 GLY A C 1
ATOM 1366 O O . GLY A 1 181 ? -26.391 20.891 42.781 1 37.03 181 GLY A O 1
ATOM 1367 N N . GLY A 1 182 ? -26.531 19.172 41.594 1 35.12 182 GLY A N 1
ATOM 1368 C CA . GLY A 1 182 ? -27.281 18.453 42.625 1 35.12 182 GLY A CA 1
ATOM 1369 C C . GLY A 1 182 ? -26.391 17.953 43.75 1 35.12 182 GLY A C 1
ATOM 1370 O O . GLY A 1 182 ? -25.516 17.125 43.531 1 35.12 182 GLY A O 1
ATOM 1371 N N . SER A 1 183 ? -26.031 18.672 44.812 1 34.72 183 SER A N 1
ATOM 1372 C CA . SER A 1 183 ? -25.797 18.266 46.188 1 34.72 183 SER A CA 1
ATOM 1373 C C . SER A 1 183 ? -26.906 17.344 46.688 1 34.72 183 SER A C 1
ATOM 1375 O O . SER A 1 183 ? -27.078 17.156 47.906 1 34.72 183 SER A O 1
ATOM 1377 N N . GLY A 1 184 ? -28.125 17.203 46.219 1 34.47 184 GLY A N 1
ATOM 1378 C CA . GLY A 1 184 ? -28.969 16.266 46.938 1 34.47 184 GLY A CA 1
ATOM 1379 C C . GLY A 1 184 ? -28.375 14.883 47.031 1 34.47 184 GLY A C 1
ATOM 1380 O O . GLY A 1 184 ? -27.484 14.523 46.25 1 34.47 184 GLY A O 1
ATOM 1381 N N . PRO A 1 185 ? -28.547 14.102 48.344 1 34.38 185 PRO A N 1
ATOM 1382 C CA . PRO A 1 185 ? -28.062 12.727 48.531 1 34.38 185 PRO A CA 1
ATOM 1383 C C . PRO A 1 185 ? -28.406 11.828 47.344 1 34.38 185 PRO A C 1
ATOM 1385 O O . PRO A 1 185 ? -29.562 11.773 46.906 1 34.38 185 PRO A O 1
ATOM 1388 N N . LEU A 1 186 ? -27.797 11.891 46.375 1 30.98 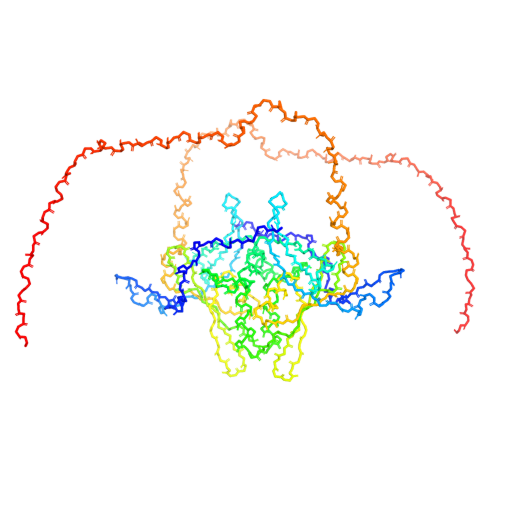186 LEU A N 1
ATOM 1389 C CA . LEU A 1 186 ? -28 10.906 45.312 1 30.98 186 LEU A CA 1
ATOM 1390 C C . LEU A 1 186 ? -28.094 9.5 45.875 1 30.98 186 LEU A C 1
ATOM 1392 O O . LEU A 1 186 ? -27.078 8.828 46.062 1 30.98 186 LEU A O 1
ATOM 1396 N N . ASP A 1 187 ? -28.938 9.289 47.062 1 32.91 187 ASP A N 1
ATOM 1397 C CA . ASP A 1 187 ? -29.484 7.984 47.406 1 32.91 187 ASP A CA 1
ATOM 1398 C C . ASP A 1 187 ? -30.141 7.332 46.188 1 32.91 187 ASP A C 1
ATOM 1400 O O . ASP A 1 187 ? -31.359 7.188 46.125 1 32.91 187 ASP A O 1
ATOM 1404 N N . ALA A 1 188 ? -30.016 7.84 45.125 1 30.7 188 ALA A N 1
ATOM 1405 C CA . ALA A 1 188 ? -30.781 7.02 44.188 1 30.7 188 ALA A CA 1
ATOM 1406 C C . ALA A 1 188 ? -30.375 5.555 44.281 1 30.7 188 ALA A C 1
ATOM 1408 O O . ALA A 1 188 ? -29.172 5.234 44.375 1 30.7 188 ALA A O 1
ATOM 1409 N N . PRO A 1 189 ? -31.297 4.586 44.656 1 30.81 189 PRO A N 1
ATOM 1410 C CA . PRO A 1 189 ? -31.094 3.197 45.062 1 30.81 189 PRO A CA 1
ATOM 1411 C C . PRO A 1 189 ? -30.031 2.482 44.25 1 30.81 189 PRO A C 1
ATOM 1413 O O . PRO A 1 189 ? -29.172 1.781 44.781 1 30.81 189 PRO A O 1
ATOM 1416 N N . GLY A 1 190 ? -30.391 2.266 43.031 1 30.33 190 GLY A N 1
ATOM 1417 C CA . GLY A 1 190 ? -30.156 0.918 42.531 1 30.33 190 GLY A CA 1
ATOM 1418 C C . GLY A 1 190 ? -28.688 0.657 42.219 1 30.33 190 GLY A C 1
ATOM 1419 O O . GLY A 1 190 ? -28.328 -0.445 41.781 1 30.33 190 GLY A O 1
ATOM 1420 N N . PHE A 1 191 ? -28.062 1.682 41.719 1 31.42 191 PHE A N 1
ATOM 1421 C CA . PHE A 1 191 ? -26.875 1.04 41.156 1 31.42 191 PHE A CA 1
ATOM 1422 C C . PHE A 1 191 ? -25.969 0.514 42.25 1 31.42 191 PHE A C 1
ATOM 1424 O O . PHE A 1 191 ? -25.609 1.251 43.188 1 31.42 191 PHE A O 1
ATOM 1431 N N . PRO A 1 192 ? -26.094 -0.764 42.406 1 31.47 192 PRO A N 1
ATOM 1432 C CA . PRO A 1 192 ? -25.359 -1.339 43.531 1 31.47 192 PRO A CA 1
ATOM 1433 C C . PRO A 1 192 ? -23.938 -0.798 43.656 1 31.47 192 PRO A C 1
ATOM 1435 O O . PRO A 1 192 ? -23.344 -0.397 42.656 1 31.47 192 PRO A O 1
ATOM 1438 N N . ALA A 1 193 ? -23.781 -0.076 44.688 1 32.56 193 ALA A N 1
ATOM 1439 C CA . ALA A 1 193 ? -22.453 0.406 45.031 1 32.56 193 ALA A CA 1
ATOM 1440 C C . ALA A 1 193 ? -21.406 -0.681 44.812 1 32.56 193 ALA A C 1
ATOM 1442 O O . ALA A 1 193 ? -21.562 -1.813 45.25 1 32.56 193 ALA A O 1
ATOM 1443 N N . PRO A 1 194 ? -20.688 -0.616 43.75 1 30.8 194 PRO A N 1
ATOM 1444 C CA . PRO A 1 194 ? -19.828 -1.728 43.312 1 30.8 194 PRO A CA 1
ATOM 1445 C C . PRO A 1 194 ? -19.094 -2.383 44.5 1 30.8 194 PRO A C 1
ATOM 1447 O O . PRO A 1 194 ? -18.297 -3.299 44.281 1 30.8 194 PRO A O 1
ATOM 1450 N N . GLY A 1 195 ? -19.109 -1.693 45.562 1 30.36 195 GLY A N 1
ATOM 1451 C CA . GLY A 1 195 ? -18.203 -2.248 46.562 1 30.36 195 GLY A CA 1
ATOM 1452 C C . GLY A 1 195 ? -18.688 -3.562 47.156 1 30.36 195 GLY A C 1
ATOM 1453 O O . GLY A 1 195 ? -18.25 -3.963 48.219 1 30.36 195 GLY A O 1
ATOM 1454 N N . ALA A 1 196 ? -19.922 -3.869 46.719 1 31.16 196 ALA A N 1
ATOM 1455 C CA . ALA A 1 196 ? -20.359 -4.98 47.562 1 31.16 196 ALA A CA 1
ATOM 1456 C C . ALA A 1 196 ? -19.328 -6.098 47.594 1 31.16 196 ALA A C 1
ATOM 1458 O O . ALA A 1 196 ? -18.656 -6.348 46.562 1 31.16 196 ALA A O 1
ATOM 1459 N N . PRO A 1 197 ? -18.938 -6.57 48.75 1 29.03 197 PRO A N 1
ATOM 1460 C CA . PRO A 1 197 ? -17.906 -7.605 48.906 1 29.03 197 PRO A CA 1
ATOM 1461 C C . PRO A 1 197 ? -18.125 -8.805 48 1 29.03 197 PRO A C 1
ATOM 1463 O O . PRO A 1 197 ? -19.25 -9.289 47.844 1 29.03 197 PRO A O 1
ATOM 1466 N N . SER A 1 198 ? -17.453 -8.727 46.781 1 29.69 198 SER A N 1
ATOM 1467 C CA . SER A 1 198 ? -17.484 -9.836 45.844 1 29.69 198 SER A CA 1
ATOM 1468 C C . SER A 1 198 ? -17.469 -11.18 46.562 1 29.69 198 SER A C 1
ATOM 1470 O O . SER A 1 198 ? -16.672 -11.383 47.469 1 29.69 198 SER A O 1
ATOM 1472 N N . GLU A 1 199 ? -18.672 -11.75 46.719 1 32.5 199 GLU A N 1
ATOM 1473 C CA . GLU A 1 199 ? -18.797 -13.07 47.312 1 32.5 199 GLU A CA 1
ATOM 1474 C C . GLU A 1 199 ? -17.688 -14 46.844 1 32.5 199 GLU A C 1
ATOM 1476 O O . GLU A 1 199 ? -17.234 -13.906 45.719 1 32.5 199 GLU A O 1
ATOM 1481 N N . PRO A 1 200 ? -16.922 -14.578 47.781 1 30.67 200 PRO A N 1
ATOM 1482 C CA . PRO A 1 200 ? -15.742 -15.398 47.5 1 30.67 200 PRO A CA 1
ATOM 1483 C C . PRO A 1 200 ? -15.992 -16.391 46.375 1 30.67 200 PRO A C 1
ATOM 1485 O O . PRO A 1 200 ? -17.125 -16.812 46.156 1 30.67 200 PRO A O 1
ATOM 1488 N N . PRO A 1 201 ? -15.242 -16.266 45.281 1 28.28 201 PRO A N 1
ATOM 1489 C CA . PRO A 1 201 ? -15.422 -17.125 44.125 1 28.28 201 PRO A CA 1
ATOM 1490 C C . PRO A 1 201 ? -15.719 -18.578 44.5 1 28.28 201 PRO A C 1
ATOM 1492 O O . PRO A 1 201 ? -15.305 -19.031 45.562 1 28.28 201 PRO A O 1
ATOM 1495 N N . ILE A 1 202 ? -16.875 -19 44.156 1 28.91 202 ILE A N 1
ATOM 1496 C CA . ILE A 1 202 ? -17.328 -20.359 44.406 1 28.91 202 ILE A CA 1
ATOM 1497 C C . ILE A 1 202 ? -16.234 -21.359 44.031 1 28.91 202 ILE A C 1
ATOM 1499 O O . ILE A 1 202 ? -15.688 -21.281 42.938 1 28.91 202 ILE A O 1
ATOM 1503 N N . ASP A 1 203 ? -15.461 -21.797 44.969 1 30.45 203 ASP A N 1
ATOM 1504 C CA . ASP A 1 203 ? -14.469 -22.859 44.844 1 30.45 203 ASP A CA 1
ATOM 1505 C C . ASP A 1 203 ? -15.031 -24.078 44.125 1 30.45 203 ASP A C 1
ATOM 1507 O O . ASP A 1 203 ? -15.852 -24.812 44.656 1 30.45 203 ASP A O 1
ATOM 1511 N N . MET A 1 204 ? -15.398 -23.719 42.781 1 25.53 204 MET A N 1
ATOM 1512 C CA . MET A 1 204 ? -15.938 -24.891 42.094 1 25.53 204 MET A CA 1
ATOM 1513 C C . MET A 1 204 ? -15.031 -26.094 42.281 1 25.53 204 MET A C 1
ATOM 1515 O O . MET A 1 204 ? -13.852 -26.062 41.906 1 25.53 204 MET A O 1
ATOM 1519 N N . ASP A 1 205 ? -15.172 -26.75 43.375 1 27.52 205 ASP A N 1
ATOM 1520 C CA . ASP A 1 205 ? -14.531 -28.016 43.656 1 27.52 205 ASP A CA 1
ATOM 1521 C C . ASP A 1 205 ? -14.672 -29 42.5 1 27.52 205 ASP A C 1
ATOM 1523 O O . ASP A 1 205 ? -15.766 -29.531 42.25 1 27.52 205 ASP A O 1
ATOM 1527 N N . MET A 1 206 ? -14.023 -28.531 41.344 1 26.34 206 MET A N 1
ATOM 1528 C CA . MET A 1 206 ? -13.984 -29.391 40.156 1 26.34 206 MET A CA 1
ATOM 1529 C C . MET A 1 206 ? -13.609 -30.812 40.531 1 26.34 206 MET A C 1
ATOM 1531 O O . MET A 1 206 ? -12.531 -31.297 40.188 1 26.34 206 MET A O 1
ATOM 1535 N N . GLU A 1 207 ? -13.781 -31.172 41.781 1 29.7 207 GLU A N 1
ATOM 1536 C CA . GLU A 1 207 ? -13.172 -32.469 42.125 1 29.7 207 GLU A CA 1
ATOM 1537 C C . GLU A 1 207 ? -13.711 -33.562 41.25 1 29.7 207 GLU A C 1
ATOM 1539 O O . GLU A 1 207 ? -13.195 -34.688 41.25 1 29.7 207 GLU A O 1
ATOM 1544 N N . GLY A 1 208 ? -14.961 -33.406 40.781 1 26.34 208 GLY A N 1
ATOM 1545 C CA . GLY A 1 208 ? -15.578 -34.719 40.688 1 26.34 208 GLY A CA 1
ATOM 1546 C C . GLY A 1 208 ? -15.156 -35.5 39.469 1 26.34 208 GLY A C 1
ATOM 1547 O O . GLY A 1 208 ? -15.898 -36.344 38.969 1 26.34 208 GLY A O 1
ATOM 1548 N N . LEU A 1 209 ? -14.336 -34.781 38.594 1 27.45 209 LEU A N 1
ATOM 1549 C CA . LEU A 1 209 ? -14.344 -35.562 37.375 1 27.45 209 LEU A CA 1
ATOM 1550 C C . LEU A 1 209 ? -13.844 -37 37.625 1 27.45 209 LEU A C 1
ATOM 1552 O O . LEU A 1 209 ? -12.922 -37.188 38.406 1 27.45 209 LEU A O 1
ATOM 1556 N N . PRO A 1 210 ? -14.664 -37.906 37.281 1 26.77 210 PRO A N 1
ATOM 1557 C CA . PRO A 1 210 ? -14.43 -39.312 37.594 1 26.77 210 PRO A CA 1
ATOM 1558 C C . PRO A 1 210 ? -13.086 -39.812 37.062 1 26.77 210 PRO A C 1
ATOM 1560 O O . PRO A 1 210 ? -12.547 -39.25 36.094 1 26.77 210 PRO A O 1
ATOM 1563 N N . PRO A 1 211 ? -12.359 -40.688 37.781 1 24.64 211 PRO A N 1
ATOM 1564 C CA . PRO A 1 211 ? -10.977 -41.188 37.781 1 24.64 211 PRO A CA 1
ATOM 1565 C C . PRO A 1 211 ? -10.516 -41.688 36.438 1 24.64 211 PRO A C 1
ATOM 1567 O O . PRO A 1 211 ? -9.539 -41.188 35.875 1 24.64 211 PRO A O 1
ATOM 1570 N N . GLY A 1 212 ? -10.461 -42.969 36.188 1 24.23 212 GLY A N 1
ATOM 1571 C CA . GLY A 1 212 ? -9.352 -43.875 36.031 1 24.23 212 GLY A CA 1
ATOM 1572 C C . GLY A 1 212 ? -9.133 -44.281 34.562 1 24.23 212 GLY A C 1
ATOM 1573 O O . GLY A 1 212 ? -8.305 -45.156 34.281 1 24.23 212 GLY A O 1
ATOM 1574 N N . HIS A 1 213 ? -9.906 -43.75 33.531 1 27.12 213 HIS A N 1
ATOM 1575 C CA . HIS A 1 213 ? -9.93 -44.844 32.562 1 27.12 213 HIS A CA 1
ATOM 1576 C C . HIS A 1 213 ? -8.547 -45.094 31.953 1 27.12 213 HIS A C 1
ATOM 1578 O O . HIS A 1 213 ? -7.844 -44.156 31.609 1 27.12 213 HIS A O 1
ATOM 1584 N N . SER A 1 214 ? -7.949 -46.25 32.25 1 24.22 214 SER A N 1
ATOM 1585 C CA . SER A 1 214 ? -6.641 -46.875 32.062 1 24.22 214 SER A CA 1
ATOM 1586 C C . SER A 1 214 ? -6.277 -46.969 30.578 1 24.22 214 SER A C 1
ATOM 1588 O O . SER A 1 214 ? -6.984 -47.625 29.812 1 24.22 214 SER A O 1
ATOM 1590 N N . MET A 1 215 ? -6.004 -45.812 29.938 1 25.2 215 MET A N 1
ATOM 1591 C CA . MET A 1 215 ? -5.742 -46.031 28.516 1 25.2 215 MET A CA 1
ATOM 1592 C C . MET A 1 215 ? -4.723 -47.125 28.312 1 25.2 215 MET A C 1
ATOM 1594 O O . MET A 1 215 ? -3.748 -47.219 29.062 1 25.2 215 MET A O 1
ATOM 1598 N N . PRO A 1 216 ? -5.043 -48.094 27.453 1 25.59 216 PRO A N 1
ATOM 1599 C CA . PRO A 1 216 ? -4.254 -49.312 27.266 1 25.59 216 PRO A CA 1
ATOM 1600 C C . PRO A 1 216 ? -2.832 -49 26.781 1 25.59 216 PRO A C 1
ATOM 1602 O O . PRO A 1 216 ? -2.582 -47.969 26.172 1 25.59 216 PRO A O 1
ATOM 1605 N N . LYS A 1 217 ? -1.818 -49.625 27.391 1 28.59 217 LYS A N 1
ATOM 1606 C CA . LYS A 1 217 ? -0.359 -49.656 27.375 1 28.59 217 LYS A CA 1
ATOM 1607 C C . LYS A 1 217 ? 0.161 -49.938 25.953 1 28.59 217 LYS A C 1
ATOM 1609 O O . LYS A 1 217 ? -0.087 -51 25.391 1 28.59 217 LYS A O 1
ATOM 1614 N N . THR A 1 218 ? -0 -48.906 25.094 1 25.98 218 THR A N 1
ATOM 1615 C CA . THR A 1 218 ? 0.514 -49.312 23.781 1 25.98 218 THR A CA 1
ATOM 1616 C C . THR A 1 218 ? 1.931 -49.844 23.891 1 25.98 218 THR A C 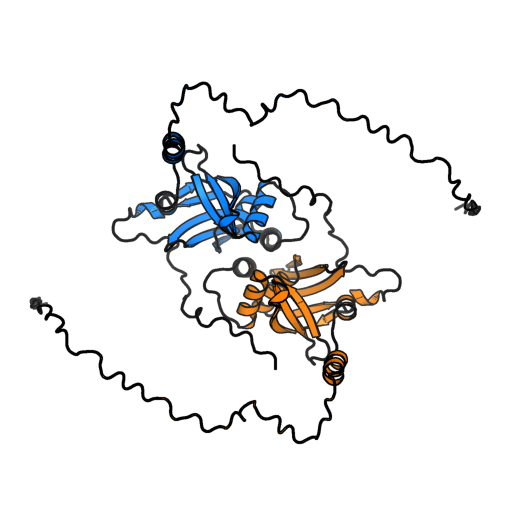1
ATOM 1618 O O . THR A 1 218 ? 2.783 -49.25 24.562 1 25.98 218 THR A O 1
ATOM 1621 N N . PRO A 1 219 ? 2.254 -51.031 23.344 1 26.02 219 PRO A N 1
ATOM 1622 C CA . PRO A 1 219 ? 3.467 -51.844 23.438 1 26.02 219 PRO A CA 1
ATOM 1623 C C . PRO A 1 219 ? 4.707 -51.125 22.906 1 26.02 219 PRO A C 1
ATOM 1625 O O . PRO A 1 219 ? 4.594 -50.25 22.047 1 26.02 219 PRO A O 1
ATOM 1628 N N . LEU A 1 220 ? 5.793 -50.938 23.734 1 26.12 220 LEU A N 1
ATOM 1629 C CA . LEU A 1 220 ? 7.16 -50.406 23.688 1 26.12 220 LEU A CA 1
ATOM 1630 C C . LEU A 1 220 ? 7.941 -51.062 22.562 1 26.12 220 LEU A C 1
ATOM 1632 O O . LEU A 1 220 ? 8.25 -52.25 22.609 1 26.12 220 LEU A O 1
ATOM 1636 N N . GLY A 1 221 ? 7.527 -50.938 21.281 1 24.16 221 GLY A N 1
ATOM 1637 C CA . GLY A 1 221 ? 8.414 -51.688 20.406 1 24.16 221 GLY A CA 1
ATOM 1638 C C . GLY A 1 221 ? 9.867 -51.281 20.562 1 24.16 221 GLY A C 1
ATOM 1639 O O . GLY A 1 221 ? 10.18 -50.156 20.938 1 24.16 221 GLY A O 1
ATOM 1640 N N . THR A 1 222 ? 10.797 -52.25 20.875 1 26.05 222 THR A N 1
ATOM 1641 C CA . THR A 1 222 ? 12.219 -52.438 21.156 1 26.05 222 THR A CA 1
ATOM 1642 C C . THR A 1 222 ? 13.07 -51.875 20.016 1 26.05 222 THR A C 1
ATOM 1644 O O . THR A 1 222 ? 13.109 -52.438 18.922 1 26.05 222 THR A O 1
ATOM 1647 N N . GLY A 1 223 ? 12.914 -50.625 19.609 1 21.94 223 GLY A N 1
ATOM 1648 C CA . GLY A 1 223 ? 13.852 -50.281 18.562 1 21.94 223 GLY A CA 1
ATOM 1649 C C . GLY A 1 223 ? 15.297 -50.5 18.953 1 21.94 223 GLY A C 1
ATOM 1650 O O . GLY A 1 223 ? 15.672 -50.344 20.109 1 21.94 223 GLY A O 1
ATOM 1651 N N . LYS A 1 224 ? 16.141 -51.25 18.078 1 27.02 224 LYS A N 1
ATOM 1652 C CA . LYS A 1 224 ? 17.5 -51.75 17.906 1 27.02 224 LYS A CA 1
ATOM 1653 C C . LYS A 1 224 ? 18.5 -50.594 17.922 1 27.02 224 LYS A C 1
ATOM 1655 O O . LYS A 1 224 ? 18.219 -49.5 17.422 1 27.02 224 LYS A O 1
ATOM 1660 N N . GLU A 1 225 ? 19.516 -50.688 18.75 1 24.17 225 GLU A N 1
ATOM 1661 C CA . GLU A 1 225 ? 20.734 -49.969 19.141 1 24.17 225 GLU A CA 1
ATOM 1662 C C . GLU A 1 225 ? 21.594 -49.656 17.922 1 24.17 225 GLU A C 1
ATOM 1664 O O . GLU A 1 225 ? 22.141 -50.562 17.281 1 24.17 225 GLU A O 1
ATOM 1669 N N . ILE A 1 226 ? 21.141 -49 16.797 1 23.39 226 ILE A N 1
ATOM 1670 C CA . ILE A 1 226 ? 22.188 -49 15.773 1 23.39 226 ILE A CA 1
ATOM 1671 C C . ILE A 1 226 ? 23.422 -48.25 16.312 1 23.39 226 ILE A C 1
ATOM 1673 O O . ILE A 1 226 ? 23.312 -47.125 16.797 1 23.39 226 ILE A O 1
ATOM 1677 N N . GLU A 1 227 ? 24.516 -49.031 16.688 1 23.53 227 GLU A N 1
ATOM 1678 C CA . GLU A 1 227 ? 25.922 -48.812 17.047 1 23.53 227 GLU A CA 1
ATOM 1679 C C . GLU A 1 227 ? 26.625 -47.906 16.031 1 23.53 227 GLU A C 1
ATOM 1681 O O . GLU A 1 227 ? 27.703 -47.406 16.297 1 23.53 227 GLU A O 1
ATOM 1686 N N . LEU A 1 228 ? 26.156 -46.844 15.375 1 21.31 228 LEU A N 1
ATOM 1687 C CA . LEU A 1 228 ? 27.25 -46.188 14.656 1 21.31 228 LEU A CA 1
ATOM 1688 C C . LEU A 1 228 ? 28.156 -45.438 15.617 1 21.31 228 LEU A C 1
ATOM 1690 O O . LEU A 1 228 ? 27.688 -44.844 16.594 1 21.31 228 LEU A O 1
ATOM 1694 N N . MET B 1 1 ? -7.176 9.82 29.688 1 25.2 1 MET B N 1
ATOM 1695 C CA . MET B 1 1 ? -6.211 8.789 29.297 1 25.2 1 MET B CA 1
ATOM 1696 C C . MET B 1 1 ? -6.82 7.809 28.312 1 25.2 1 MET B C 1
ATOM 1698 O O . MET B 1 1 ? -7.801 7.129 28.625 1 25.2 1 MET B O 1
ATOM 1702 N N . PHE B 1 2 ? -6.746 8.172 27.109 1 35.12 2 PHE B N 1
ATOM 1703 C CA . PHE B 1 2 ? -7.434 7.387 26.094 1 35.12 2 PHE B CA 1
ATOM 1704 C C . PHE B 1 2 ? -6.93 5.949 26.078 1 35.12 2 PHE B C 1
ATOM 1706 O O . PHE B 1 2 ? -5.754 5.695 26.344 1 35.12 2 PHE B O 1
ATOM 1713 N N . PRO B 1 3 ? -7.828 4.992 26.266 1 40.97 3 PRO B N 1
ATOM 1714 C CA . PRO B 1 3 ? -7.355 3.607 26.266 1 40.97 3 PRO B CA 1
ATOM 1715 C C . PRO B 1 3 ? -6.473 3.289 25.062 1 40.97 3 PRO B C 1
ATOM 1717 O O . PRO B 1 3 ? -6.781 3.699 23.938 1 40.97 3 PRO B O 1
ATOM 1720 N N . ALA B 1 4 ? -5.285 2.988 25.453 1 39.81 4 ALA B N 1
ATOM 1721 C CA . ALA B 1 4 ? -4.266 2.6 24.469 1 39.81 4 ALA B CA 1
ATOM 1722 C C . ALA B 1 4 ? -4.758 1.453 23.594 1 39.81 4 ALA B C 1
ATOM 1724 O O . ALA B 1 4 ? -5.414 0.527 24.078 1 39.81 4 ALA B O 1
ATOM 1725 N N . PHE B 1 5 ? -4.855 1.705 22.375 1 43.31 5 PHE B N 1
ATOM 1726 C CA . PHE B 1 5 ? -5.137 0.641 21.422 1 43.31 5 PHE B CA 1
ATOM 1727 C C . PHE B 1 5 ? -4.215 -0.55 21.656 1 43.31 5 PHE B C 1
ATOM 1729 O O . PHE B 1 5 ? -2.99 -0.412 21.594 1 43.31 5 PHE B O 1
ATOM 1736 N N . THR B 1 6 ? -4.68 -1.545 22.438 1 44.09 6 THR B N 1
ATOM 1737 C CA . THR B 1 6 ? -3.898 -2.775 22.5 1 44.09 6 THR B CA 1
ATOM 1738 C C . THR B 1 6 ? -4.035 -3.566 21.203 1 44.09 6 THR B C 1
ATOM 1740 O O . THR B 1 6 ? -5.148 -3.92 20.797 1 44.09 6 THR B O 1
ATOM 1743 N N . PRO B 1 7 ? -3.049 -3.459 20.547 1 42.84 7 PRO B N 1
ATOM 1744 C CA . PRO B 1 7 ? -3.16 -4.32 19.359 1 42.84 7 PRO B CA 1
ATOM 1745 C C . PRO B 1 7 ? -3.623 -5.734 19.719 1 42.84 7 PRO B C 1
ATOM 1747 O O . PRO B 1 7 ? -3.375 -6.215 20.828 1 42.84 7 PRO B O 1
ATOM 1750 N N . PRO B 1 8 ? -4.57 -6.199 19.125 1 35.22 8 PRO B N 1
ATOM 1751 C CA . PRO B 1 8 ? -4.996 -7.547 19.5 1 35.22 8 PRO B CA 1
ATOM 1752 C C . PRO B 1 8 ? -3.826 -8.508 19.688 1 35.22 8 PRO B C 1
ATOM 1754 O O . PRO B 1 8 ? -2.867 -8.469 18.906 1 35.22 8 PRO B O 1
ATOM 1757 N N . VAL B 1 9 ? -3.572 -9.008 20.938 1 35.56 9 VAL B N 1
ATOM 1758 C CA . VAL B 1 9 ? -2.564 -9.922 21.453 1 35.56 9 VAL B CA 1
ATOM 1759 C C . VAL B 1 9 ? -2.428 -11.133 20.531 1 35.56 9 VAL B C 1
ATOM 1761 O O . VAL B 1 9 ? -1.368 -11.758 20.469 1 35.56 9 VAL B O 1
ATOM 1764 N N . ALA B 1 10 ? -3.445 -11.469 19.875 1 34.75 10 ALA B N 1
ATOM 1765 C CA . ALA B 1 10 ? -3.373 -12.789 19.25 1 34.75 10 ALA B CA 1
ATOM 1766 C C . ALA B 1 10 ? -2.234 -12.859 18.234 1 34.75 10 ALA B C 1
ATOM 1768 O O . ALA B 1 10 ? -2.008 -13.898 17.625 1 34.75 10 ALA B O 1
ATOM 1769 N N . LEU B 1 11 ? -1.612 -11.68 18.016 1 35.75 11 LEU B N 1
ATOM 1770 C CA . LEU B 1 11 ? -0.823 -11.742 16.797 1 35.75 11 LEU B CA 1
ATOM 1771 C C . LEU B 1 11 ? 0.615 -12.156 17.094 1 35.75 11 LEU B C 1
ATOM 1773 O O . LEU B 1 11 ? 1.492 -12.039 16.25 1 35.75 11 LEU B O 1
ATOM 1777 N N . ALA B 1 12 ? 0.931 -12.594 18.328 1 32.91 12 ALA B N 1
ATOM 1778 C CA . ALA B 1 12 ? 2.32 -12.844 18.703 1 32.91 12 ALA B CA 1
ATOM 1779 C C . ALA B 1 12 ? 2.916 -13.984 17.875 1 32.91 12 ALA B C 1
ATOM 1781 O O . ALA B 1 12 ? 4.137 -14.086 17.734 1 32.91 12 ALA B O 1
ATOM 1782 N N . ALA B 1 13 ? 2.148 -14.992 17.531 1 31.5 13 ALA B N 1
ATOM 1783 C CA . ALA B 1 13 ? 2.871 -16.219 17.188 1 31.5 13 ALA B CA 1
ATOM 1784 C C . ALA B 1 13 ? 3.398 -16.141 15.758 1 31.5 13 ALA B C 1
ATOM 1786 O O . ALA B 1 13 ? 3.871 -17.156 15.211 1 31.5 13 ALA B O 1
ATOM 1787 N N . LEU B 1 14 ? 2.988 -15.117 14.969 1 34.44 14 LEU B N 1
ATOM 1788 C CA . LEU B 1 14 ? 3.469 -15.461 13.641 1 34.44 14 LEU B CA 1
ATOM 1789 C C . LEU B 1 14 ? 4.945 -15.109 13.484 1 34.44 14 LEU B C 1
ATOM 1791 O O . LEU B 1 14 ? 5.301 -13.93 13.398 1 34.44 14 LEU B O 1
ATOM 1795 N N . GLY B 1 15 ? 5.871 -15.82 13.953 1 31.56 15 GLY B N 1
ATOM 1796 C CA . GLY B 1 15 ? 7.297 -15.836 13.672 1 31.56 15 GLY B CA 1
ATOM 1797 C C . GLY B 1 15 ? 7.625 -15.492 12.234 1 31.56 15 GLY B C 1
ATOM 1798 O O . GLY B 1 15 ? 6.758 -15.57 11.359 1 31.56 15 GLY B O 1
ATOM 1799 N N . LYS B 1 16 ? 8.812 -14.789 11.992 1 40.66 16 LYS B N 1
ATOM 1800 C CA . LYS B 1 16 ? 9.391 -14.547 10.68 1 40.66 16 LYS B CA 1
ATOM 1801 C C . LYS B 1 16 ? 9.211 -15.758 9.766 1 40.66 16 LYS B C 1
ATOM 1803 O O . LYS B 1 16 ? 9.93 -16.75 9.898 1 40.66 16 LYS B O 1
ATOM 1808 N N . ALA B 1 17 ? 8.281 -16.281 9.344 1 38.53 17 ALA B N 1
ATOM 1809 C CA . ALA B 1 17 ? 8.391 -17.344 8.344 1 38.53 17 ALA B CA 1
ATOM 1810 C C . ALA B 1 17 ? 9.258 -16.906 7.172 1 38.53 17 ALA B C 1
ATOM 1812 O O . ALA B 1 17 ? 8.781 -16.234 6.254 1 38.53 17 ALA B O 1
ATOM 1813 N N . GLN B 1 18 ? 10.305 -16.188 7.293 1 46.12 18 GLN B N 1
ATOM 1814 C CA . GLN B 1 18 ? 11.164 -16.234 6.113 1 46.12 18 GLN B CA 1
ATOM 1815 C C . GLN B 1 18 ? 11.133 -17.625 5.477 1 46.12 18 GLN B C 1
ATOM 1817 O O . GLN B 1 18 ? 12.109 -18.375 5.559 1 46.12 18 GLN B O 1
ATOM 1822 N N . GLY B 1 19 ? 10.117 -18.375 5.719 1 49.94 19 GLY B N 1
ATOM 1823 C CA . GLY B 1 19 ? 10.047 -19.781 5.336 1 49.94 19 GLY B CA 1
ATOM 1824 C C . GLY B 1 19 ? 10.086 -20 3.836 1 49.94 19 GLY B C 1
ATOM 1825 O O . GLY B 1 19 ? 10.219 -19.031 3.07 1 49.94 19 GLY B O 1
ATOM 1826 N N . GLN B 1 20 ? 10.234 -21.234 3.344 1 65.56 20 GLN B N 1
ATOM 1827 C CA . GLN B 1 20 ? 10.203 -21.75 1.975 1 65.56 20 GLN B CA 1
ATOM 1828 C C . GLN B 1 20 ? 8.984 -21.219 1.222 1 65.56 20 GLN B C 1
ATOM 1830 O O . GLN B 1 20 ? 7.859 -21.328 1.706 1 65.56 20 GLN B O 1
ATOM 1835 N N . PRO B 1 21 ? 9.289 -20.391 0.168 1 77.19 21 PRO B N 1
ATOM 1836 C CA . PRO B 1 21 ? 8.195 -19.797 -0.608 1 77.19 21 PRO B CA 1
ATOM 1837 C C . PRO B 1 21 ? 7.094 -20.797 -0.938 1 77.19 21 PRO B C 1
ATOM 1839 O O . PRO B 1 21 ? 5.926 -20.422 -1.071 1 77.19 21 PRO B O 1
ATOM 1842 N N . CYS B 1 22 ? 7.5 -22.016 -0.969 1 84.25 22 CYS B N 1
ATOM 1843 C CA . CYS B 1 22 ? 6.574 -23.094 -1.307 1 84.25 22 CYS B CA 1
ATOM 1844 C C . CYS B 1 22 ? 6.922 -24.375 -0.551 1 84.25 22 CYS B C 1
ATOM 1846 O O . CYS B 1 22 ? 8.086 -24.75 -0.478 1 84.25 22 CYS B O 1
ATOM 1848 N N . ILE B 1 23 ? 5.922 -24.953 0.204 1 78.38 23 ILE B N 1
ATOM 1849 C CA . ILE B 1 23 ? 6.148 -26.188 0.949 1 78.38 23 ILE B CA 1
ATOM 1850 C C . ILE B 1 23 ? 5.219 -27.281 0.428 1 78.38 23 ILE B C 1
ATOM 1852 O O . ILE B 1 23 ? 4.012 -27.062 0.28 1 78.38 23 ILE B O 1
ATOM 1856 N N . THR B 1 24 ? 5.871 -28.312 -0.01 1 74.81 24 THR B N 1
ATOM 1857 C CA . THR B 1 24 ? 5.074 -29.469 -0.407 1 74.81 24 THR B CA 1
ATOM 1858 C C . THR B 1 24 ? 4.91 -30.438 0.757 1 74.81 24 THR B C 1
ATOM 1860 O O . THR B 1 24 ? 5.812 -30.578 1.588 1 74.81 24 THR B O 1
ATOM 1863 N N . GLU B 1 25 ? 3.766 -30.797 0.99 1 69.19 25 GLU B N 1
ATOM 1864 C CA . GLU B 1 25 ? 3.533 -31.766 2.051 1 69.19 25 GLU B CA 1
ATOM 1865 C C . GLU B 1 25 ? 3.355 -33.188 1.478 1 69.19 25 GLU B C 1
ATOM 1867 O O . GLU B 1 25 ? 2.834 -33.344 0.372 1 69.19 25 GLU B O 1
ATOM 1872 N N . GLY B 1 26 ? 3.785 -34.188 2.322 1 62.97 26 GLY B N 1
ATOM 1873 C CA . GLY B 1 26 ? 3.596 -35.594 2.139 1 62.97 26 GLY B CA 1
ATOM 1874 C C . GLY B 1 26 ? 3.861 -36.062 0.718 1 62.97 26 GLY B C 1
ATOM 1875 O O . GLY B 1 26 ? 4.98 -35.938 0.216 1 62.97 26 GLY B O 1
ATOM 1876 N N . GLU B 1 27 ? 2.725 -36.469 0.005 1 66.38 27 GLU B N 1
ATOM 1877 C CA . GLU B 1 27 ? 2.674 -37.156 -1.284 1 66.38 27 GLU B CA 1
ATOM 1878 C C . GLU B 1 27 ? 2.668 -36.156 -2.438 1 66.38 27 GLU B C 1
ATOM 1880 O O . GLU B 1 27 ? 2.549 -36.562 -3.602 1 66.38 27 GLU B O 1
ATOM 1885 N N . ASP B 1 28 ? 2.932 -34.875 -2.094 1 70.25 28 ASP B N 1
ATOM 1886 C CA . ASP B 1 28 ? 2.889 -33.906 -3.178 1 70.25 28 ASP B CA 1
ATOM 1887 C C . ASP B 1 28 ? 4.105 -34.062 -4.09 1 70.25 28 ASP B C 1
ATOM 1889 O O . ASP B 1 28 ? 5.172 -34.469 -3.648 1 70.25 28 ASP B O 1
ATOM 1893 N N . ASP B 1 29 ? 3.869 -33.969 -5.402 1 77.81 29 ASP B N 1
ATOM 1894 C CA . ASP B 1 29 ? 4.941 -33.906 -6.391 1 77.81 29 ASP B CA 1
ATOM 1895 C C . ASP B 1 29 ? 5.953 -32.844 -6.047 1 77.81 29 ASP B C 1
ATOM 1897 O O . ASP B 1 29 ? 5.598 -31.656 -5.93 1 77.81 29 ASP B O 1
ATOM 1901 N N . PRO B 1 30 ? 7.137 -33.219 -5.746 1 78.31 30 PRO B N 1
ATOM 1902 C CA . PRO B 1 30 ? 8.156 -32.25 -5.383 1 78.31 30 PRO B CA 1
ATOM 1903 C C . PRO B 1 30 ? 8.328 -31.156 -6.449 1 78.31 30 PRO B C 1
ATOM 1905 O O . PRO B 1 30 ? 8.805 -30.062 -6.145 1 78.31 30 PRO B O 1
ATOM 1908 N N . LYS B 1 31 ? 7.945 -31.469 -7.73 1 88.25 31 LYS B N 1
ATOM 1909 C CA . LYS B 1 31 ? 8.125 -30.516 -8.812 1 88.25 31 LYS B CA 1
ATOM 1910 C C . LYS B 1 31 ? 7.012 -29.469 -8.812 1 88.25 31 LYS B C 1
ATOM 1912 O O . LYS B 1 31 ? 7.098 -28.453 -9.508 1 88.25 31 LYS B O 1
ATOM 1917 N N . ALA B 1 32 ? 6.07 -29.625 -7.984 1 90.25 32 ALA B N 1
ATOM 1918 C CA . ALA B 1 32 ? 4.914 -28.734 -7.965 1 90.25 32 ALA B CA 1
ATOM 1919 C C . ALA B 1 32 ? 5.316 -27.328 -7.535 1 90.25 32 ALA B C 1
ATOM 1921 O O . ALA B 1 32 ? 4.73 -26.344 -7.988 1 90.25 32 ALA B O 1
ATOM 1922 N N . CYS B 1 33 ? 6.352 -27.234 -6.809 1 90.56 33 CYS B N 1
ATOM 1923 C CA . CYS B 1 33 ? 6.789 -25.938 -6.297 1 90.56 33 CYS B CA 1
ATOM 1924 C C . CYS B 1 33 ? 7.805 -25.297 -7.234 1 90.56 33 CYS B C 1
ATOM 1926 O O . CYS B 1 33 ? 8.055 -24.094 -7.152 1 90.56 33 CYS B O 1
ATOM 1928 N N . SER B 1 34 ? 8.344 -26.078 -8.18 1 90.19 34 SER B N 1
ATOM 1929 C CA . SER B 1 34 ? 9.398 -25.547 -9.039 1 90.19 34 SER B CA 1
ATOM 1930 C C . SER B 1 34 ? 8.875 -25.25 -10.438 1 90.19 34 SER B C 1
ATOM 1932 O O . SER B 1 34 ? 9.5 -24.5 -11.195 1 90.19 34 SER B O 1
ATOM 1934 N N . GLU B 1 35 ? 7.797 -25.922 -10.812 1 94.75 35 GLU B N 1
ATOM 1935 C CA . GLU B 1 35 ? 7.199 -25.656 -12.117 1 94.75 35 GLU B CA 1
ATOM 1936 C C . GLU B 1 35 ? 6.328 -24.406 -12.094 1 94.75 35 GLU B C 1
ATOM 1938 O O . GLU B 1 35 ? 5.387 -24.328 -11.297 1 94.75 35 GLU B O 1
ATOM 1943 N N . LEU B 1 36 ? 6.66 -23.516 -12.938 1 96.31 36 LEU B N 1
ATOM 1944 C CA . LEU B 1 36 ? 5.965 -22.234 -12.969 1 96.31 36 LEU B CA 1
ATOM 1945 C C . LEU B 1 36 ? 5.129 -22.094 -14.242 1 96.31 36 LEU B C 1
ATOM 1947 O O . LEU B 1 36 ? 5.555 -22.531 -15.32 1 96.31 36 LEU B O 1
ATOM 1951 N N . VAL B 1 37 ? 3.977 -21.547 -14.062 1 97.62 37 VAL B N 1
ATOM 1952 C CA . VAL B 1 37 ? 3.074 -21.266 -15.18 1 97.62 37 VAL B CA 1
ATOM 1953 C C . VAL B 1 37 ? 2.785 -19.766 -15.25 1 97.62 37 VAL B C 1
ATOM 1955 O O . VAL B 1 37 ? 2.516 -19.125 -14.227 1 97.62 37 VAL B O 1
ATOM 1958 N N . GLU B 1 38 ? 2.85 -19.219 -16.469 1 98.25 38 GLU B N 1
ATOM 1959 C CA . GLU B 1 38 ? 2.588 -17.797 -16.656 1 98.25 38 GLU B CA 1
ATOM 1960 C C . GLU B 1 38 ? 1.094 -17.531 -16.797 1 98.25 38 GLU B C 1
ATOM 1962 O O . GLU B 1 38 ? 0.383 -18.266 -17.484 1 98.25 38 GLU B O 1
ATOM 1967 N N . LEU B 1 39 ? 0.667 -16.5 -16.078 1 98.5 39 LEU B N 1
ATOM 1968 C CA . LEU B 1 39 ? -0.733 -16.094 -16.125 1 98.5 39 LEU B CA 1
ATOM 1969 C C . LEU B 1 39 ? -0.861 -14.633 -16.531 1 98.5 39 LEU B C 1
ATOM 1971 O O . LEU B 1 39 ? 0.114 -13.875 -16.484 1 98.5 39 LEU B O 1
ATOM 1975 N N . GLU B 1 40 ? -2.09 -14.32 -16.969 1 98.12 40 GLU B N 1
ATOM 1976 C CA . GLU B 1 40 ? -2.473 -12.938 -17.266 1 98.12 40 GLU B CA 1
ATOM 1977 C C . GLU B 1 40 ? -3.752 -12.555 -16.531 1 98.12 40 GLU B C 1
ATOM 1979 O O . GLU B 1 40 ? -4.672 -13.367 -16.406 1 98.12 40 GLU B O 1
ATOM 1984 N N . VAL B 1 41 ? -3.742 -11.32 -16.062 1 98.5 41 VAL B N 1
ATOM 1985 C CA . VAL B 1 41 ? -4.961 -10.844 -15.422 1 98.5 41 VAL B CA 1
ATOM 1986 C C . VAL B 1 41 ? -6.043 -10.602 -16.469 1 98.5 41 VAL B C 1
ATOM 1988 O O . VAL B 1 41 ? -5.82 -9.875 -17.438 1 98.5 41 VAL B O 1
ATOM 1991 N N . GLN B 1 42 ? -7.195 -11.18 -16.203 1 96.94 42 GLN B N 1
ATOM 1992 C CA . GLN B 1 42 ? -8.289 -11.047 -17.172 1 96.94 42 GLN B CA 1
ATOM 1993 C C . GLN B 1 42 ? -9.297 -10 -16.719 1 96.94 42 GLN B C 1
ATOM 1995 O O . GLN B 1 42 ? -9.797 -9.227 -17.531 1 96.94 42 GLN B O 1
ATOM 2000 N N . ASP B 1 43 ? -9.594 -10.125 -15.461 1 96.56 43 ASP B N 1
ATOM 2001 C CA . ASP B 1 43 ? -10.648 -9.242 -14.969 1 96.56 43 ASP B CA 1
ATOM 2002 C C . ASP B 1 43 ? -10.633 -9.172 -13.445 1 96.56 43 ASP B C 1
ATOM 2004 O O . ASP B 1 43 ? -9.945 -9.953 -12.781 1 96.56 43 ASP B O 1
ATOM 2008 N N . VAL B 1 44 ? -11.32 -8.156 -12.938 1 97.62 44 VAL B N 1
ATOM 2009 C CA . VAL B 1 44 ? -11.648 -8.039 -11.523 1 97.62 44 VAL B CA 1
ATOM 2010 C C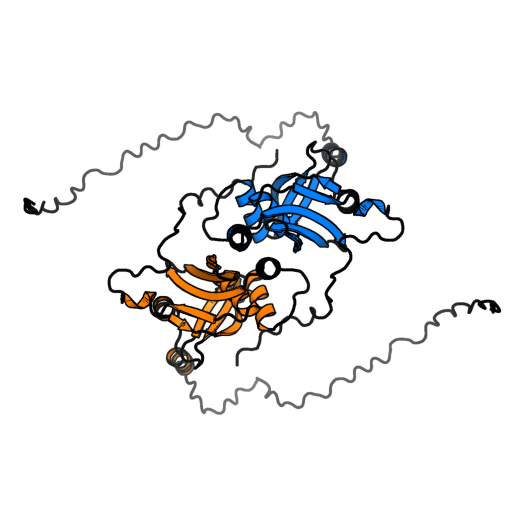 . VAL B 1 44 ? -13.164 -8.023 -11.336 1 97.62 44 VAL B C 1
ATOM 2012 O O . VAL B 1 44 ? -13.844 -7.137 -11.844 1 97.62 44 VAL B O 1
ATOM 2015 N N . VAL B 1 45 ? -13.68 -8.992 -10.547 1 95.62 45 VAL B N 1
ATOM 2016 C CA . VAL B 1 45 ? -15.125 -9.188 -10.469 1 95.62 45 VAL B CA 1
ATOM 2017 C C . VAL B 1 45 ? -15.594 -9.023 -9.023 1 95.62 45 VAL B C 1
ATOM 2019 O O . VAL B 1 45 ? -15.055 -9.656 -8.117 1 95.62 45 VAL B O 1
ATOM 2022 N N . PRO B 1 46 ? -16.594 -8.156 -8.852 1 94.38 46 PRO B N 1
ATOM 2023 C CA . PRO B 1 46 ? -17.125 -8.008 -7.496 1 94.38 46 PRO B CA 1
ATOM 2024 C C . PRO B 1 46 ? -17.938 -9.219 -7.055 1 94.38 46 PRO B C 1
ATOM 2026 O O . PRO B 1 46 ? -18.656 -9.82 -7.867 1 94.38 46 PRO B O 1
ATOM 2029 N N . LEU B 1 47 ? -17.609 -9.648 -5.82 1 91.88 47 LEU B N 1
ATOM 2030 C CA . LEU B 1 47 ? -18.438 -10.648 -5.145 1 91.88 47 LEU B CA 1
ATOM 2031 C C . LEU B 1 47 ? -19.25 -10.008 -4.023 1 91.88 47 LEU B C 1
ATOM 2033 O O . LEU B 1 47 ? -18.844 -10.031 -2.859 1 91.88 47 LEU B O 1
ATOM 2037 N N . GLU B 1 48 ? -20.359 -9.461 -4.258 1 87 48 GLU B N 1
ATOM 2038 C CA . GLU B 1 48 ? -21.125 -8.586 -3.381 1 87 48 GLU B CA 1
ATOM 2039 C C . GLU B 1 48 ? -21.453 -9.289 -2.064 1 87 48 GLU B C 1
ATOM 2041 O O . GLU B 1 48 ? -21.281 -8.711 -0.989 1 87 48 GLU B O 1
ATOM 2046 N N . GLU B 1 49 ? -21.875 -10.516 -2.102 1 86.12 49 GLU B N 1
ATOM 2047 C CA . GLU B 1 49 ? -22.297 -11.219 -0.896 1 86.12 49 GLU B CA 1
ATOM 2048 C C . GLU B 1 49 ? -21.125 -11.453 0.049 1 86.12 49 GLU B C 1
ATOM 2050 O O . GLU B 1 49 ? -21.281 -11.391 1.27 1 86.12 49 GLU B O 1
ATOM 2055 N N . ALA B 1 50 ? -19.953 -11.617 -0.523 1 84.25 50 ALA B N 1
ATOM 2056 C CA . ALA B 1 50 ? -18.781 -11.938 0.278 1 84.25 50 ALA B CA 1
ATOM 2057 C C . ALA B 1 50 ? -17.984 -10.68 0.627 1 84.25 50 ALA B C 1
ATOM 2059 O O . ALA B 1 50 ? -16.953 -10.758 1.304 1 84.25 50 ALA B O 1
ATOM 2060 N N . GLN B 1 51 ? -18.406 -9.562 0.259 1 85.69 51 GLN B N 1
ATOM 2061 C CA . GLN B 1 51 ? -17.688 -8.312 0.458 1 85.69 51 GLN B CA 1
ATOM 2062 C C . GLN B 1 51 ? -16.234 -8.438 -0.005 1 85.69 51 GLN B C 1
ATOM 2064 O O . GLN B 1 51 ? -15.312 -8.008 0.696 1 85.69 51 GLN B O 1
ATOM 2069 N N . ALA B 1 52 ? -16.172 -9.172 -1.084 1 91.38 52 ALA B N 1
ATOM 2070 C CA . ALA B 1 52 ? -14.852 -9.406 -1.675 1 91.38 52 ALA B CA 1
ATOM 2071 C C . ALA B 1 52 ? -14.898 -9.242 -3.191 1 91.38 52 ALA B C 1
ATOM 2073 O O . ALA B 1 52 ? -15.922 -8.852 -3.75 1 91.38 52 ALA B O 1
ATOM 2074 N N . HIS B 1 53 ? -13.719 -9.336 -3.777 1 96.5 53 HIS B N 1
ATOM 2075 C CA . HIS B 1 53 ? -13.547 -9.32 -5.227 1 96.5 53 HIS B CA 1
ATOM 2076 C C . HIS B 1 53 ? -12.641 -10.453 -5.688 1 96.5 53 HIS B C 1
ATOM 2078 O O . HIS B 1 53 ? -11.734 -10.867 -4.953 1 96.5 53 HIS B O 1
ATOM 2084 N N . ALA B 1 54 ? -12.953 -10.914 -6.832 1 96.81 54 ALA B N 1
ATOM 2085 C CA . ALA B 1 54 ? -12.078 -11.922 -7.426 1 96.81 54 ALA B CA 1
ATOM 2086 C C . ALA B 1 54 ? -11.234 -11.328 -8.547 1 96.81 54 ALA B C 1
ATOM 2088 O O . ALA B 1 54 ? -11.773 -10.766 -9.508 1 96.81 54 ALA B O 1
ATOM 2089 N N . VAL B 1 55 ? -9.945 -11.367 -8.328 1 98.19 55 VAL B N 1
ATOM 2090 C CA . VAL B 1 55 ? -9.047 -11.125 -9.453 1 98.19 55 VAL B CA 1
ATOM 2091 C C . VAL B 1 55 ? -8.898 -12.406 -10.266 1 98.19 55 VAL B C 1
ATOM 2093 O O . VAL B 1 55 ? -8.391 -13.414 -9.766 1 98.19 55 VAL B O 1
ATOM 2096 N N . VAL B 1 56 ? -9.305 -12.328 -11.508 1 97.81 56 VAL B N 1
ATOM 2097 C CA . VAL B 1 56 ? -9.32 -13.523 -12.352 1 97.81 56 VAL B CA 1
ATOM 2098 C C . VAL B 1 56 ? -8.07 -13.555 -13.227 1 97.81 56 VAL B C 1
ATOM 2100 O O . VAL B 1 56 ? -7.895 -12.703 -14.102 1 97.81 56 VAL B O 1
ATOM 2103 N N . LEU B 1 57 ? -7.211 -14.523 -12.922 1 98.5 57 LEU B N 1
ATOM 2104 C CA . LEU B 1 57 ? -6.039 -14.773 -13.75 1 98.5 57 LEU B CA 1
ATOM 2105 C C . LEU B 1 57 ? -6.242 -16.016 -14.617 1 98.5 57 LEU B C 1
ATOM 2107 O O . LEU B 1 57 ? -6.973 -16.938 -14.234 1 98.5 57 LEU B O 1
ATOM 2111 N N . ALA B 1 58 ? -5.582 -16.031 -15.797 1 97.94 58 ALA B N 1
ATOM 2112 C CA . ALA B 1 58 ? -5.738 -17.156 -16.703 1 97.94 58 ALA B CA 1
ATOM 2113 C C . ALA B 1 58 ? -4.453 -17.422 -17.484 1 97.94 58 ALA B C 1
ATOM 2115 O O . ALA B 1 58 ? -3.654 -16.516 -17.703 1 97.94 58 ALA B O 1
ATOM 2116 N N . THR B 1 59 ? -4.355 -18.703 -17.891 1 97.31 59 THR B N 1
ATOM 2117 C CA . THR B 1 59 ? -3.307 -19.016 -18.859 1 97.31 59 THR B CA 1
ATOM 2118 C C . THR B 1 59 ? -3.582 -18.328 -20.203 1 97.31 59 THR B C 1
ATOM 2120 O O . THR B 1 59 ? -4.707 -17.906 -20.469 1 97.31 59 THR B O 1
ATOM 2123 N N . LYS B 1 60 ? -2.52 -18.188 -20.938 1 95 60 LYS B N 1
ATOM 2124 C CA . LYS B 1 60 ? -2.648 -17.5 -22.219 1 95 60 LYS B CA 1
ATOM 2125 C C . LYS B 1 60 ? -3.734 -18.141 -23.078 1 95 60 LYS B C 1
ATOM 2127 O O . LYS B 1 60 ? -4.488 -17.438 -23.75 1 95 60 LYS B O 1
ATOM 2132 N N . ASP B 1 61 ? -3.805 -19.453 -23 1 93.5 61 ASP B N 1
ATOM 2133 C CA . ASP B 1 61 ? -4.781 -20.172 -23.797 1 93.5 61 ASP B CA 1
ATOM 2134 C C . ASP B 1 61 ? -6.145 -20.219 -23.109 1 93.5 61 ASP B C 1
ATOM 2136 O O . ASP B 1 61 ? -7.102 -20.781 -23.641 1 93.5 61 ASP B O 1
ATOM 2140 N N . LYS B 1 62 ? -6.188 -19.672 -21.938 1 91.31 62 LYS B N 1
ATOM 2141 C CA . LYS B 1 62 ? -7.402 -19.609 -21.125 1 91.31 62 LYS B CA 1
ATOM 2142 C C . LYS B 1 62 ? -7.875 -21 -20.719 1 91.31 62 LYS B C 1
ATOM 2144 O O . LYS B 1 62 ? -9.062 -21.203 -20.453 1 91.31 62 LYS B O 1
ATOM 2149 N N . GLY B 1 63 ? -6.977 -21.953 -20.719 1 93.56 63 GLY B N 1
ATOM 2150 C CA . GLY B 1 63 ? -7.324 -23.312 -20.328 1 93.56 63 GLY B CA 1
ATOM 2151 C C . GLY B 1 63 ? -7.527 -23.453 -18.828 1 93.56 63 GLY B C 1
ATOM 2152 O O . GLY B 1 63 ? -8.273 -24.328 -18.391 1 93.56 63 GLY B O 1
ATOM 2153 N N . ILE B 1 64 ? -6.781 -22.703 -18.109 1 95.75 64 ILE B N 1
ATOM 2154 C CA . ILE B 1 64 ? -6.895 -22.719 -16.656 1 95.75 64 ILE B CA 1
ATOM 2155 C C . ILE B 1 64 ? -7.117 -21.297 -16.156 1 95.75 64 ILE B C 1
ATOM 2157 O O . ILE B 1 64 ? -6.465 -20.359 -16.609 1 95.75 64 ILE B O 1
ATOM 2161 N N . VAL B 1 65 ? -8.078 -21.172 -15.258 1 96.94 65 VAL B N 1
ATOM 2162 C CA . VAL B 1 65 ? -8.391 -19.906 -14.625 1 96.94 65 VAL B CA 1
ATOM 2163 C C . VAL B 1 65 ? -8.125 -19.984 -13.117 1 96.94 65 VAL B C 1
ATOM 2165 O O . VAL B 1 65 ? -8.438 -21 -12.484 1 96.94 65 VAL B O 1
ATOM 2168 N N . LEU B 1 66 ? -7.504 -18.938 -12.531 1 97.75 66 LEU B N 1
ATOM 2169 C CA . LEU B 1 66 ? -7.215 -18.859 -11.102 1 97.75 66 LEU B CA 1
ATOM 2170 C C . LEU B 1 66 ? -7.859 -17.625 -10.484 1 97.75 66 LEU B C 1
ATOM 2172 O O . LEU B 1 66 ? -7.402 -16.5 -10.711 1 97.75 66 LEU B O 1
ATOM 2176 N N . PRO B 1 67 ? -8.883 -17.781 -9.734 1 96.75 67 PRO B N 1
ATOM 2177 C CA . PRO B 1 67 ? -9.438 -16.641 -9 1 96.75 67 PRO B CA 1
ATOM 2178 C C . PRO B 1 67 ? -8.695 -16.375 -7.688 1 96.75 67 PRO B C 1
ATOM 2180 O O . PRO B 1 67 ? -8.508 -17.297 -6.883 1 96.75 67 PRO B O 1
ATOM 2183 N N . VAL B 1 68 ? -8.227 -15.18 -7.508 1 97.06 68 VAL B N 1
ATOM 2184 C CA . VAL B 1 68 ? -7.605 -14.75 -6.258 1 97.06 68 VAL B CA 1
ATOM 2185 C C . VAL B 1 68 ? -8.5 -13.727 -5.562 1 97.06 68 VAL B C 1
ATOM 2187 O O . VAL B 1 68 ? -8.742 -12.648 -6.102 1 97.06 68 VAL B O 1
ATOM 2190 N N . PHE B 1 69 ? -8.969 -14.047 -4.387 1 95 69 PHE B N 1
ATOM 2191 C CA . PHE B 1 69 ? -9.906 -13.188 -3.674 1 95 69 PHE B CA 1
ATOM 2192 C C . PHE B 1 69 ? -9.172 -12.102 -2.906 1 95 69 PHE B C 1
ATOM 2194 O O . PHE B 1 69 ? -8.211 -12.383 -2.184 1 95 69 PHE B O 1
ATOM 2201 N N . VAL B 1 70 ? -9.633 -10.867 -3.09 1 94.5 70 VAL B N 1
ATOM 2202 C CA . VAL B 1 70 ? -8.969 -9.727 -2.467 1 94.5 70 VAL B CA 1
ATOM 2203 C C . VAL B 1 70 ? -10.008 -8.789 -1.861 1 94.5 70 VAL B C 1
ATOM 2205 O O . VAL B 1 70 ? -11.203 -8.914 -2.143 1 94.5 70 VAL B O 1
ATOM 2208 N N . ASP B 1 71 ? -9.539 -7.887 -1.021 1 88.75 71 ASP B N 1
ATOM 2209 C CA . ASP B 1 71 ? -10.414 -6.871 -0.447 1 88.75 71 ASP B CA 1
ATOM 2210 C C . ASP B 1 71 ? -10.695 -5.754 -1.449 1 88.75 71 ASP B C 1
ATOM 2212 O O . ASP B 1 71 ? -10.086 -5.711 -2.521 1 88.75 71 ASP B O 1
ATOM 2216 N N . GLU B 1 72 ? -11.578 -4.91 -1.11 1 89.81 72 GLU B N 1
ATOM 2217 C CA . GLU B 1 72 ? -12.047 -3.859 -2.012 1 89.81 72 GLU B CA 1
ATOM 2218 C C . GLU B 1 72 ? -10.898 -2.932 -2.418 1 89.81 72 GLU B C 1
ATOM 2220 O O . GLU B 1 72 ? -10.758 -2.596 -3.594 1 89.81 72 GLU B O 1
ATOM 2225 N N . ALA B 1 73 ? -10.086 -2.436 -1.482 1 88.69 73 ALA B N 1
ATOM 2226 C CA . ALA B 1 73 ? -9 -1.507 -1.788 1 88.69 73 ALA B CA 1
ATOM 2227 C C . ALA B 1 73 ? -8.023 -2.117 -2.787 1 88.69 73 ALA B C 1
ATOM 2229 O O . ALA B 1 73 ? -7.59 -1.448 -3.729 1 88.69 73 ALA B O 1
ATOM 2230 N N . SER B 1 74 ? -7.711 -3.34 -2.602 1 93.44 74 SER B N 1
ATOM 2231 C CA . SER B 1 74 ? -6.832 -4.047 -3.527 1 93.44 74 SER B CA 1
ATOM 2232 C C . SER B 1 74 ? -7.469 -4.18 -4.906 1 93.44 74 SER B C 1
ATOM 2234 O O . SER B 1 74 ? -6.809 -3.971 -5.926 1 93.44 74 SER B O 1
ATOM 2236 N N . ALA B 1 75 ? -8.734 -4.551 -4.855 1 95.25 75 ALA B N 1
ATOM 2237 C CA . ALA B 1 75 ? -9.469 -4.695 -6.109 1 95.25 75 ALA B CA 1
ATOM 2238 C C . ALA B 1 75 ? -9.453 -3.393 -6.91 1 95.25 75 ALA B C 1
ATOM 2240 O O . ALA B 1 75 ? -9.211 -3.402 -8.117 1 95.25 75 ALA B O 1
ATOM 2241 N N . ILE B 1 76 ? -9.641 -2.361 -6.273 1 92.44 76 ILE B N 1
ATOM 2242 C CA . ILE B 1 76 ? -9.656 -1.046 -6.906 1 92.44 76 ILE B CA 1
ATOM 2243 C C . ILE B 1 76 ? -8.281 -0.744 -7.5 1 92.44 76 ILE B C 1
ATOM 2245 O O . ILE B 1 76 ? -8.18 -0.313 -8.648 1 92.44 76 ILE B O 1
ATOM 2249 N N . SER B 1 77 ? -7.332 -0.977 -6.75 1 94.62 77 SER B N 1
ATOM 2250 C CA . SER B 1 77 ? -5.965 -0.73 -7.188 1 94.62 77 SER B CA 1
ATOM 2251 C C . SER B 1 77 ? -5.637 -1.524 -8.453 1 94.62 77 SER B C 1
ATOM 2253 O O . SER B 1 77 ? -5.09 -0.978 -9.406 1 94.62 77 SER B O 1
ATOM 2255 N N . ILE B 1 78 ? -5.969 -2.768 -8.469 1 97.56 78 ILE B N 1
ATOM 2256 C CA . ILE B 1 78 ? -5.68 -3.637 -9.602 1 97.56 78 ILE B CA 1
ATOM 2257 C C . ILE B 1 78 ? -6.535 -3.227 -10.797 1 97.56 78 ILE B C 1
ATOM 2259 O O . ILE B 1 78 ? -6.055 -3.195 -11.93 1 97.56 78 ILE B O 1
ATOM 2263 N N . ALA B 1 79 ? -7.805 -2.887 -10.539 1 97.06 79 ALA B N 1
ATOM 2264 C CA . ALA B 1 79 ? -8.727 -2.512 -11.602 1 97.06 79 ALA B CA 1
ATOM 2265 C C . ALA B 1 79 ? -8.234 -1.272 -12.344 1 97.06 79 ALA B C 1
ATOM 2267 O O . ALA B 1 79 ? -8.258 -1.23 -13.578 1 97.06 79 ALA B O 1
ATOM 2268 N N . PHE B 1 80 ? -7.773 -0.267 -11.664 1 95.88 80 PHE B N 1
ATOM 2269 C CA . PHE B 1 80 ? -7.262 0.946 -12.289 1 95.88 80 PHE B CA 1
ATOM 2270 C C . PHE B 1 80 ? -6.035 0.641 -13.133 1 95.88 80 PHE B C 1
ATOM 2272 O O . PHE B 1 80 ? -5.879 1.185 -14.234 1 95.88 80 PHE B O 1
ATOM 2279 N N . ARG B 1 81 ? -5.203 -0.196 -12.648 1 96.69 81 ARG B N 1
ATOM 2280 C CA . ARG B 1 81 ? -3.984 -0.548 -13.367 1 96.69 81 ARG B CA 1
ATOM 2281 C C . ARG B 1 81 ? -4.297 -1.398 -14.594 1 96.69 81 ARG B C 1
ATOM 2283 O O . ARG B 1 81 ? -3.695 -1.214 -15.656 1 96.69 81 ARG B O 1
ATOM 2290 N N . LEU B 1 82 ? -5.215 -2.309 -14.391 1 96.88 82 LEU B N 1
ATOM 2291 C CA . LEU B 1 82 ? -5.645 -3.137 -15.516 1 96.88 82 LEU B CA 1
ATOM 2292 C C . LEU B 1 82 ? -6.207 -2.273 -16.641 1 96.88 82 LEU B C 1
ATOM 2294 O O . LEU B 1 82 ? -5.965 -2.545 -17.812 1 96.88 82 LEU B O 1
ATOM 2298 N N . ALA B 1 83 ? -6.906 -1.259 -16.25 1 95.69 83 ALA B N 1
ATOM 2299 C CA . ALA B 1 83 ? -7.535 -0.354 -17.203 1 95.69 83 ALA B CA 1
ATOM 2300 C C . ALA B 1 83 ? -6.547 0.699 -17.688 1 95.69 83 ALA B C 1
ATOM 2302 O O . ALA B 1 83 ? -6.871 1.508 -18.562 1 95.69 83 ALA B O 1
ATOM 2303 N N . GLU B 1 84 ? -5.387 0.749 -17.125 1 94.25 84 GLU B N 1
ATOM 2304 C CA . GLU B 1 84 ? -4.355 1.733 -17.438 1 94.25 84 GLU B CA 1
ATOM 2305 C C . GLU B 1 84 ? -4.879 3.156 -17.266 1 94.25 84 GLU B C 1
ATOM 2307 O O . GLU B 1 84 ? -4.703 4.004 -18.141 1 94.25 84 GLU B O 1
ATOM 2312 N N . ARG B 1 85 ? -5.477 3.312 -16.125 1 92.62 85 ARG B N 1
ATOM 2313 C CA . ARG B 1 85 ? -6.012 4.613 -15.75 1 92.62 85 ARG B CA 1
ATOM 2314 C C . ARG B 1 85 ? -5.473 5.051 -14.391 1 92.62 85 ARG B C 1
ATOM 2316 O O . ARG B 1 85 ? -5.227 4.215 -13.516 1 92.62 85 ARG B O 1
ATOM 2323 N N . GLN B 1 86 ? -5.371 6.312 -14.219 1 88.75 86 GLN B N 1
ATOM 2324 C CA . GLN B 1 86 ? -4.914 6.848 -12.938 1 88.75 86 GLN B CA 1
ATOM 2325 C C . GLN B 1 86 ? -6.09 7.102 -12 1 88.75 86 GLN B C 1
ATOM 2327 O O . GLN B 1 86 ? -7.105 7.672 -12.406 1 88.75 86 GLN B O 1
ATOM 2332 N N . PRO B 1 87 ? -5.953 6.652 -10.828 1 87.44 87 PRO B N 1
ATOM 2333 C CA . PRO B 1 87 ? -7.008 6.98 -9.867 1 87.44 87 PRO B CA 1
ATOM 2334 C C . PRO B 1 87 ? -7.051 8.469 -9.516 1 87.44 87 PRO B C 1
ATOM 2336 O O . PRO B 1 87 ? -6.055 9.172 -9.703 1 87.44 87 PRO B O 1
ATOM 2339 N N . PRO B 1 88 ? -8.156 8.891 -8.984 1 79.88 88 PRO B N 1
ATOM 2340 C CA . PRO B 1 88 ? -8.297 10.305 -8.617 1 79.88 88 PRO B CA 1
ATOM 2341 C C . PRO B 1 88 ? -7.379 10.711 -7.465 1 79.88 88 PRO B C 1
ATOM 2343 O O . PRO B 1 88 ? -6.902 11.844 -7.418 1 79.88 88 PRO B O 1
ATOM 2346 N N . GLN B 1 89 ? -7.219 9.836 -6.523 1 79.62 89 GLN B N 1
ATOM 2347 C CA . GLN B 1 89 ? -6.301 10.023 -5.402 1 79.62 89 GLN B CA 1
ATOM 2348 C C . GLN B 1 89 ? -5.215 8.953 -5.398 1 79.62 89 GLN B C 1
ATOM 2350 O O . GLN B 1 89 ? -5.461 7.809 -5.793 1 79.62 89 GLN B O 1
ATOM 2355 N N . PRO B 1 90 ? -4.02 9.414 -4.934 1 85 90 PRO B N 1
ATOM 2356 C CA . PRO B 1 90 ? -2.945 8.422 -4.895 1 85 90 PRO B CA 1
ATOM 2357 C C . PRO B 1 90 ? -3.252 7.254 -3.955 1 85 90 PRO B C 1
ATOM 2359 O O . PRO B 1 90 ? -3.713 7.465 -2.832 1 85 90 PRO B O 1
ATOM 2362 N N . LEU B 1 91 ? -3.035 6.059 -4.488 1 89.31 91 LEU B N 1
ATOM 2363 C CA . LEU B 1 91 ? -3.148 4.852 -3.678 1 89.31 91 LEU B CA 1
ATOM 2364 C C . LEU B 1 91 ? -1.783 4.418 -3.154 1 89.31 91 LEU B C 1
ATOM 2366 O O . LEU B 1 91 ? -0.75 4.84 -3.678 1 89.31 91 LEU B O 1
ATOM 2370 N N . ALA B 1 92 ? -1.81 3.615 -2.135 1 91.06 92 ALA B N 1
ATOM 2371 C CA . ALA B 1 92 ? -0.557 3.1 -1.589 1 91.06 92 ALA B CA 1
ATOM 2372 C C . ALA B 1 92 ? 0.28 2.43 -2.674 1 91.06 92 ALA B C 1
ATOM 2374 O O . ALA B 1 92 ? 1.505 2.564 -2.695 1 91.06 92 ALA B O 1
ATOM 2375 N N . GLN B 1 93 ? -0.436 1.776 -3.627 1 93.25 93 GLN B N 1
ATOM 2376 C CA . GLN B 1 93 ? 0.265 1.075 -4.695 1 93.25 93 GLN B CA 1
ATOM 2377 C C . GLN B 1 93 ? 0.936 2.059 -5.652 1 93.25 93 GLN B C 1
ATOM 2379 O O . GLN B 1 93 ? 1.983 1.756 -6.227 1 93.25 93 GLN B O 1
ATOM 2384 N N . ASP B 1 94 ? 0.348 3.178 -5.785 1 92.88 94 ASP B N 1
ATOM 2385 C CA . ASP B 1 94 ? 0.976 4.207 -6.605 1 92.88 94 ASP B CA 1
ATOM 2386 C C . ASP B 1 94 ? 2.283 4.688 -5.98 1 92.88 94 ASP B C 1
ATOM 2388 O O . ASP B 1 94 ? 3.283 4.867 -6.68 1 92.88 94 ASP B O 1
ATOM 2392 N N . LEU B 1 95 ? 2.168 4.902 -4.707 1 94.56 95 LEU B N 1
ATOM 2393 C CA . LEU B 1 95 ? 3.383 5.273 -3.994 1 94.56 95 LEU B CA 1
ATOM 2394 C C . LEU B 1 95 ? 4.449 4.195 -4.133 1 94.56 95 LEU B C 1
ATOM 2396 O O . LEU B 1 95 ? 5.625 4.5 -4.344 1 94.56 95 LEU B O 1
ATOM 2400 N N . LEU B 1 96 ? 4.016 2.984 -4.027 1 95.5 96 LEU B N 1
ATOM 2401 C CA . LEU B 1 96 ? 4.922 1.851 -4.191 1 95.5 96 LEU B CA 1
ATOM 2402 C C . LEU B 1 96 ? 5.582 1.876 -5.566 1 95.5 96 LEU B C 1
ATOM 2404 O O . LEU B 1 96 ? 6.801 1.747 -5.676 1 95.5 96 LEU B O 1
ATOM 2408 N N . ASP B 1 97 ? 4.805 2.072 -6.602 1 94.88 97 ASP B N 1
ATOM 2409 C CA . ASP B 1 97 ? 5.32 2.148 -7.969 1 94.88 97 ASP B CA 1
ATOM 2410 C C . ASP B 1 97 ? 6.285 3.32 -8.125 1 94.88 97 ASP B C 1
ATOM 2412 O O . ASP B 1 97 ? 7.332 3.188 -8.766 1 94.88 97 ASP B O 1
ATOM 24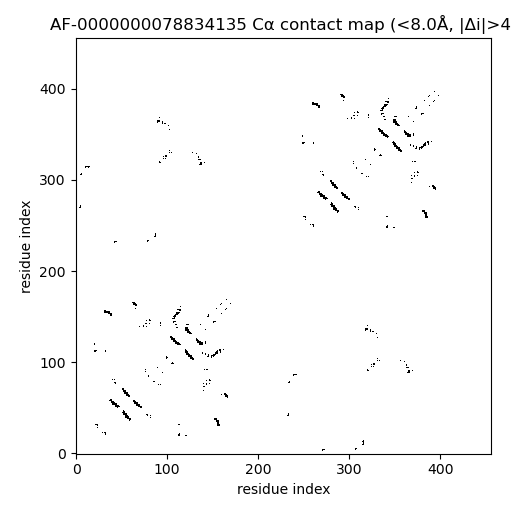16 N N . ASP B 1 98 ? 5.941 4.426 -7.555 1 95 98 ASP B N 1
ATOM 2417 C CA . ASP B 1 98 ? 6.789 5.613 -7.633 1 95 98 ASP B CA 1
ATOM 2418 C C . ASP B 1 98 ? 8.141 5.371 -6.961 1 95 98 ASP B C 1
ATOM 2420 O O . ASP B 1 98 ? 9.18 5.77 -7.488 1 95 98 ASP B O 1
ATOM 2424 N N . VAL B 1 99 ? 8.094 4.758 -5.828 1 96.31 99 VAL B N 1
ATOM 2425 C CA . VAL B 1 99 ? 9.328 4.473 -5.094 1 96.31 99 VAL B CA 1
ATOM 2426 C C . VAL B 1 99 ? 10.234 3.574 -5.934 1 96.31 99 VAL B C 1
ATOM 2428 O O . VAL B 1 99 ? 11.422 3.854 -6.082 1 96.31 99 VAL B O 1
ATOM 2431 N N . VAL B 1 100 ? 9.672 2.551 -6.5 1 96.75 100 VAL B N 1
ATOM 2432 C CA . VAL B 1 100 ? 10.445 1.606 -7.301 1 96.75 100 VAL B CA 1
ATOM 2433 C C . VAL B 1 100 ? 11.078 2.332 -8.484 1 96.75 100 VAL B C 1
ATOM 2435 O O . VAL B 1 100 ? 12.281 2.199 -8.727 1 96.75 100 VAL B O 1
ATOM 2438 N N . THR B 1 101 ? 10.297 3.131 -9.141 1 95.38 101 THR B N 1
ATOM 2439 C CA . THR B 1 101 ? 10.75 3.814 -10.352 1 95.38 101 THR B CA 1
ATOM 2440 C C . THR B 1 101 ? 11.773 4.895 -10.016 1 95.38 101 THR B C 1
ATOM 2442 O O . THR B 1 101 ? 12.836 4.965 -10.633 1 95.38 101 THR B O 1
ATOM 2445 N N . GLU B 1 102 ? 11.516 5.66 -9 1 94.88 102 GLU B N 1
ATOM 2446 C CA . GLU B 1 102 ? 12.367 6.797 -8.656 1 94.88 102 GLU B CA 1
ATOM 2447 C C . GLU B 1 102 ? 13.703 6.332 -8.086 1 94.88 102 GLU B C 1
ATOM 2449 O O . GLU B 1 102 ? 14.719 7.02 -8.219 1 94.88 102 GLU B O 1
ATOM 2454 N N . LEU B 1 103 ? 13.68 5.18 -7.535 1 95.5 103 LEU B N 1
ATOM 2455 C CA . LEU B 1 103 ? 14.914 4.664 -6.961 1 95.5 103 LEU B CA 1
ATOM 2456 C C . LEU B 1 103 ? 15.703 3.863 -7.992 1 95.5 103 LEU B C 1
ATOM 2458 O O . LEU B 1 103 ? 16.734 3.281 -7.668 1 95.5 103 LEU B O 1
ATOM 2462 N N . GLY B 1 104 ? 15.188 3.822 -9.211 1 95.19 104 GLY B N 1
ATOM 2463 C CA . GLY B 1 104 ? 15.922 3.262 -10.328 1 95.19 104 GLY B CA 1
ATOM 2464 C C . GLY B 1 104 ? 15.766 1.759 -10.461 1 95.19 104 GLY B C 1
ATOM 2465 O O . GLY B 1 104 ? 16.656 1.078 -10.977 1 95.19 104 GLY B O 1
ATOM 2466 N N . ALA B 1 105 ? 14.695 1.226 -9.977 1 97.06 105 ALA B N 1
ATOM 2467 C CA . ALA B 1 105 ? 14.453 -0.213 -10.055 1 97.06 105 ALA B CA 1
ATOM 2468 C C . ALA B 1 105 ? 13.289 -0.525 -11 1 97.06 105 ALA B C 1
ATOM 2470 O O . ALA B 1 105 ? 12.641 0.386 -11.516 1 97.06 105 ALA B O 1
ATOM 2471 N N . LYS B 1 106 ? 13.125 -1.798 -11.266 1 97.06 106 LYS B N 1
ATOM 2472 C CA . LYS B 1 106 ? 12.023 -2.285 -12.086 1 97.06 106 LYS B CA 1
ATOM 2473 C C . LYS B 1 106 ? 11.555 -3.662 -11.617 1 97.06 106 LYS B C 1
ATOM 2475 O O . LYS B 1 106 ? 12.375 -4.512 -11.266 1 97.06 106 LYS B O 1
ATOM 2480 N N . VAL B 1 107 ? 10.25 -3.793 -11.664 1 97.88 107 VAL B N 1
ATOM 2481 C CA . VAL B 1 107 ? 9.695 -5.109 -11.375 1 97.88 107 VAL B CA 1
ATOM 2482 C C . VAL B 1 107 ? 9.812 -6.004 -12.609 1 97.88 107 VAL B C 1
ATOM 2484 O O . VAL B 1 107 ? 9.336 -5.641 -13.688 1 97.88 107 VAL B O 1
ATOM 2487 N N . THR B 1 108 ? 10.383 -7.18 -12.461 1 97.75 108 THR B N 1
ATOM 2488 C CA . THR B 1 108 ? 10.609 -8.039 -13.625 1 97.75 108 THR B CA 1
ATOM 2489 C C . THR B 1 108 ? 9.641 -9.219 -13.617 1 97.75 108 THR B C 1
ATOM 2491 O O . THR B 1 108 ? 9.258 -9.719 -14.68 1 97.75 108 THR B O 1
ATOM 2494 N N . GLU B 1 109 ? 9.344 -9.609 -12.422 1 97.94 109 GLU B N 1
ATOM 2495 C CA . GLU B 1 109 ? 8.484 -10.773 -12.289 1 97.94 109 GLU B CA 1
ATOM 2496 C C . GLU B 1 109 ? 7.777 -10.789 -10.93 1 97.94 109 GLU B C 1
ATOM 2498 O O . GLU B 1 109 ? 8.312 -10.273 -9.945 1 97.94 109 GLU B O 1
ATOM 2503 N N . VAL B 1 110 ? 6.598 -11.289 -10.984 1 98.12 110 VAL B N 1
ATOM 2504 C CA . VAL B 1 110 ? 5.883 -11.586 -9.75 1 98.12 110 VAL B CA 1
ATOM 2505 C C . VAL B 1 110 ? 5.484 -13.062 -9.727 1 98.12 110 VAL B C 1
ATOM 2507 O O . VAL B 1 110 ? 5.137 -13.633 -10.766 1 98.12 110 VAL B O 1
ATOM 2510 N N . ARG B 1 111 ? 5.52 -13.648 -8.508 1 97.69 111 ARG B N 1
ATOM 2511 C CA . ARG B 1 111 ? 5.188 -15.062 -8.375 1 97.69 111 ARG B CA 1
ATOM 2512 C C . ARG B 1 111 ? 4.156 -15.281 -7.27 1 97.69 111 ARG B C 1
ATOM 2514 O O . ARG B 1 111 ? 4.234 -14.664 -6.207 1 97.69 111 ARG B O 1
ATOM 2521 N N . ILE B 1 112 ? 3.199 -16.016 -7.574 1 97.62 112 ILE B N 1
ATOM 2522 C CA . ILE B 1 112 ? 2.334 -16.594 -6.555 1 97.62 112 ILE B CA 1
ATOM 2523 C C . ILE B 1 112 ? 2.812 -18 -6.211 1 97.62 112 ILE B C 1
ATOM 2525 O O . ILE B 1 112 ? 2.541 -18.953 -6.945 1 97.62 112 ILE B O 1
ATOM 2529 N N . ASP B 1 113 ? 3.41 -18.203 -5.039 1 94.44 113 ASP B N 1
ATOM 2530 C CA . ASP B 1 113 ? 4.281 -19.344 -4.785 1 94.44 113 ASP B CA 1
ATOM 2531 C C . ASP B 1 113 ? 3.514 -20.484 -4.109 1 94.44 113 ASP B C 1
ATOM 2533 O O . ASP B 1 113 ? 3.82 -21.656 -4.32 1 94.44 113 ASP B O 1
ATOM 2537 N N . ASP B 1 114 ? 2.686 -20.062 -3.229 1 94 114 ASP B N 1
ATOM 2538 C CA . ASP B 1 114 ? 2.121 -21.094 -2.379 1 94 114 ASP B CA 1
ATOM 2539 C C . ASP B 1 114 ? 0.702 -20.75 -1.941 1 94 114 ASP B C 1
ATOM 2541 O O . ASP B 1 114 ? 0.272 -19.594 -2.08 1 94 114 ASP B O 1
ATOM 2545 N N . LEU B 1 115 ? -0.004 -21.766 -1.515 1 94.25 115 LEU B N 1
ATOM 2546 C CA . LEU B 1 115 ? -1.328 -21.703 -0.906 1 94.25 115 LEU B CA 1
ATOM 2547 C C . LEU B 1 115 ? -1.441 -22.672 0.261 1 94.25 115 LEU B C 1
ATOM 2549 O O . LEU B 1 115 ? -1.423 -23.891 0.063 1 94.25 115 LEU B O 1
ATOM 2553 N N . ARG B 1 116 ? -1.519 -22.047 1.476 1 89.81 116 ARG B N 1
ATOM 2554 C CA . ARG B 1 116 ? -1.628 -22.844 2.697 1 89.81 116 ARG B CA 1
ATOM 2555 C C . ARG B 1 116 ? -2.734 -22.312 3.6 1 89.81 116 ARG B C 1
ATOM 2557 O O . ARG B 1 116 ? -2.77 -21.109 3.906 1 89.81 116 ARG B O 1
ATOM 2564 N N . ASP B 1 117 ? -3.586 -23.219 4.016 1 89.19 117 ASP B N 1
ATOM 2565 C CA . ASP B 1 117 ? -4.68 -22.828 4.898 1 89.19 117 ASP B CA 1
ATOM 2566 C C . ASP B 1 117 ? -5.418 -21.609 4.344 1 89.19 117 ASP B C 1
ATOM 2568 O O . ASP B 1 117 ? -5.664 -20.641 5.07 1 89.19 117 ASP B O 1
ATOM 2572 N N . ASN B 1 118 ? -5.512 -21.547 2.994 1 88.31 118 ASN B N 1
ATOM 2573 C CA . ASN B 1 118 ? -6.285 -20.531 2.273 1 88.31 118 ASN B CA 1
ATOM 2574 C C . ASN B 1 118 ? -5.547 -19.203 2.213 1 88.31 118 ASN B C 1
ATOM 2576 O O . ASN B 1 118 ? -6.168 -18.156 1.998 1 88.31 118 ASN B O 1
ATOM 2580 N N . VAL B 1 119 ? -4.316 -19.281 2.492 1 89.31 119 VAL B N 1
ATOM 2581 C CA . VAL B 1 119 ? -3.506 -18.078 2.428 1 89.31 119 VAL B CA 1
ATOM 2582 C C . VAL B 1 119 ? -2.471 -18.203 1.312 1 89.31 119 VAL B C 1
ATOM 2584 O O . VAL B 1 119 ? -1.649 -19.125 1.322 1 89.31 119 VAL B O 1
ATOM 2587 N N . TYR B 1 120 ? -2.543 -17.297 0.384 1 93.94 120 TYR B N 1
ATOM 2588 C CA . TYR B 1 120 ? -1.578 -17.25 -0.708 1 93.94 120 TYR B CA 1
ATOM 2589 C C . TYR B 1 120 ? -0.3 -16.531 -0.275 1 93.94 120 TYR B C 1
ATOM 2591 O O . TYR B 1 120 ? -0.339 -15.625 0.553 1 93.94 120 TYR B O 1
ATOM 2599 N N . SER B 1 121 ? 0.74 -16.984 -0.891 1 92.94 121 SER B N 1
ATOM 2600 C CA . SER B 1 121 ? 2.004 -16.281 -0.719 1 92.94 121 SER B CA 1
ATOM 2601 C C . SER B 1 121 ? 2.518 -15.734 -2.047 1 92.94 121 SER B C 1
ATOM 2603 O O . SER B 1 121 ? 2.406 -16.391 -3.08 1 92.94 121 SER B O 1
ATOM 2605 N N . GLY B 1 122 ? 2.984 -14.492 -1.953 1 94.62 122 GLY B N 1
ATOM 2606 C CA . GLY B 1 122 ? 3.5 -13.867 -3.16 1 94.62 122 GLY B CA 1
ATOM 2607 C C . GLY B 1 122 ? 4.898 -13.297 -2.99 1 94.62 122 GLY B C 1
ATOM 2608 O O . GLY B 1 122 ? 5.332 -13.039 -1.869 1 94.62 122 GLY B O 1
ATOM 2609 N N . ARG B 1 123 ? 5.566 -13.125 -4.156 1 95.88 123 ARG B N 1
ATOM 2610 C CA . ARG B 1 123 ? 6.883 -12.5 -4.203 1 95.88 123 ARG B CA 1
ATOM 2611 C C . ARG B 1 123 ? 6.996 -11.562 -5.398 1 95.88 123 ARG B C 1
ATOM 2613 O O . ARG B 1 123 ? 6.395 -11.805 -6.445 1 95.88 123 ARG B O 1
ATOM 2620 N N . VAL B 1 124 ? 7.785 -10.578 -5.195 1 97.06 124 VAL B N 1
ATOM 2621 C CA . VAL B 1 124 ? 8.102 -9.617 -6.254 1 97.06 124 VAL B CA 1
ATOM 2622 C C . VAL B 1 124 ? 9.602 -9.641 -6.539 1 97.06 124 VAL B C 1
ATOM 2624 O O . VAL B 1 124 ? 10.414 -9.609 -5.613 1 97.06 124 VAL B O 1
ATOM 2627 N N . PHE B 1 125 ? 9.914 -9.75 -7.777 1 97.56 125 PHE B N 1
ATOM 2628 C CA . PHE B 1 125 ? 11.297 -9.695 -8.242 1 97.56 125 PHE B CA 1
ATOM 2629 C C . PHE B 1 125 ? 11.609 -8.336 -8.867 1 97.56 125 PHE B C 1
ATOM 2631 O O . PHE B 1 125 ? 10.906 -7.895 -9.773 1 97.56 125 PHE B O 1
ATOM 2638 N N . LEU B 1 126 ? 12.641 -7.703 -8.305 1 97.31 126 LEU B N 1
ATOM 2639 C CA . LEU B 1 126 ? 13.031 -6.371 -8.75 1 97.31 126 LEU B CA 1
ATOM 2640 C C . LEU B 1 126 ? 14.484 -6.367 -9.234 1 97.31 126 LEU B C 1
ATOM 2642 O O . LEU B 1 126 ? 15.289 -7.18 -8.781 1 97.31 126 LEU B O 1
ATOM 2646 N N . GLU B 1 127 ? 14.742 -5.48 -10.125 1 97.44 127 GLU B N 1
ATOM 2647 C CA . GLU B 1 127 ? 16.109 -5.219 -10.562 1 97.44 127 GLU B CA 1
ATOM 2648 C C . GLU B 1 127 ? 16.438 -3.73 -10.477 1 97.44 127 GLU B C 1
ATOM 2650 O O . GLU B 1 127 ? 15.609 -2.883 -10.789 1 97.44 127 GLU B O 1
ATOM 2655 N N . GLN B 1 128 ? 17.547 -3.457 -9.953 1 95.94 128 GLN B N 1
ATOM 2656 C CA . GLN B 1 128 ? 18.156 -2.131 -9.945 1 95.94 128 GLN B CA 1
ATOM 2657 C C . GLN B 1 128 ? 19.562 -2.162 -10.555 1 95.94 128 GLN B C 1
ATOM 2659 O O . GLN B 1 128 ? 20.531 -2.488 -9.867 1 95.94 128 GLN B O 1
ATOM 2664 N N . GLY B 1 129 ? 19.703 -1.764 -11.797 1 93.69 129 GLY B N 1
ATOM 2665 C CA . GLY B 1 129 ? 20.953 -2.043 -12.484 1 93.69 129 GLY B CA 1
ATOM 2666 C C . GLY B 1 129 ? 21.297 -3.521 -12.516 1 93.69 129 GLY B C 1
ATOM 2667 O O . GLY B 1 129 ? 20.531 -4.332 -13.039 1 93.69 129 GLY B O 1
ATOM 2668 N N . LYS B 1 130 ? 22.406 -3.883 -11.836 1 94.06 130 LYS B N 1
ATOM 2669 C CA . LYS B 1 130 ? 22.844 -5.273 -11.828 1 94.06 130 LYS B CA 1
ATOM 2670 C C . LYS B 1 130 ? 22.359 -6 -10.578 1 94.06 130 LYS B C 1
ATOM 2672 O O . LYS B 1 130 ? 22.453 -7.227 -10.492 1 94.06 130 LYS B O 1
ATOM 2677 N N . LYS B 1 131 ? 21.781 -5.215 -9.758 1 95.06 131 LYS B N 1
ATOM 2678 C CA . LYS B 1 131 ? 21.312 -5.789 -8.492 1 95.06 131 LYS B CA 1
ATOM 2679 C C . LYS B 1 131 ? 19.922 -6.387 -8.633 1 95.06 131 LYS B C 1
ATOM 2681 O O . LYS B 1 131 ? 19 -5.73 -9.141 1 95.06 131 LYS B O 1
ATOM 2686 N N . LYS B 1 132 ? 19.812 -7.676 -8.195 1 96.5 132 LYS B N 1
ATOM 2687 C CA . LYS B 1 132 ? 18.531 -8.367 -8.172 1 96.5 132 LYS B CA 1
ATOM 2688 C C . LYS B 1 132 ? 18.031 -8.555 -6.746 1 96.5 132 LYS B C 1
ATOM 2690 O O . LYS B 1 132 ? 18.812 -8.852 -5.84 1 96.5 132 LYS B O 1
ATOM 2695 N N . MET B 1 133 ? 16.734 -8.32 -6.605 1 95.12 133 MET B N 1
ATOM 2696 C CA . MET B 1 133 ? 16.141 -8.453 -5.281 1 95.12 133 MET B CA 1
ATOM 2697 C C . MET B 1 133 ? 14.805 -9.188 -5.359 1 95.12 133 MET B C 1
ATOM 2699 O O . MET B 1 133 ? 14.102 -9.102 -6.367 1 95.12 133 MET B O 1
ATOM 2703 N N . THR B 1 134 ? 14.562 -9.914 -4.254 1 96.31 134 THR B N 1
ATOM 2704 C CA . THR B 1 134 ? 13.281 -10.594 -4.094 1 96.31 134 THR B CA 1
ATOM 2705 C C . THR B 1 134 ? 12.617 -10.195 -2.779 1 96.31 134 THR B C 1
ATOM 2707 O O . THR B 1 134 ? 13.242 -10.258 -1.718 1 96.31 134 THR B O 1
ATOM 2710 N N . LEU B 1 135 ? 11.367 -9.797 -2.881 1 95.25 135 LEU B N 1
ATOM 2711 C CA . LEU B 1 135 ? 10.633 -9.367 -1.697 1 95.25 135 LEU B CA 1
ATOM 2712 C C . LEU B 1 135 ? 9.344 -10.164 -1.539 1 95.25 135 LEU B C 1
ATOM 2714 O O . LEU B 1 135 ? 8.656 -10.453 -2.525 1 95.25 135 LEU B O 1
ATOM 2718 N N . ASP B 1 136 ? 9.062 -10.469 -0.289 1 92.81 136 ASP B N 1
ATOM 2719 C CA . ASP B 1 136 ? 7.758 -11.062 -0.004 1 92.81 136 ASP B CA 1
ATOM 2720 C C . ASP B 1 136 ? 6.645 -10.023 -0.116 1 92.81 136 ASP B C 1
ATOM 2722 O O . ASP B 1 136 ? 6.824 -8.867 0.266 1 92.81 136 ASP B O 1
ATOM 2726 N N . ALA B 1 137 ? 5.555 -10.453 -0.631 1 94.31 137 ALA B N 1
ATOM 2727 C CA . ALA B 1 137 ? 4.402 -9.562 -0.802 1 94.31 137 ALA B CA 1
ATOM 2728 C C . ALA B 1 137 ? 3.104 -10.359 -0.854 1 94.31 137 ALA B C 1
ATOM 2730 O O . ALA B 1 137 ? 3.1 -11.531 -1.229 1 94.31 137 ALA B O 1
ATOM 2731 N N . ARG B 1 138 ? 2.008 -9.711 -0.469 1 93.38 138 ARG B N 1
ATOM 2732 C CA . ARG B 1 138 ? 0.712 -10.32 -0.755 1 93.38 138 ARG B CA 1
ATOM 2733 C C . ARG B 1 138 ? 0.472 -10.422 -2.258 1 93.38 138 ARG B C 1
ATOM 2735 O O . ARG B 1 138 ? 0.969 -9.594 -3.025 1 93.38 138 ARG B O 1
ATOM 2742 N N . PRO B 1 139 ? -0.245 -11.422 -2.66 1 96.12 139 PRO B N 1
ATOM 2743 C CA . PRO B 1 139 ? -0.522 -11.562 -4.09 1 96.12 139 PRO B CA 1
ATOM 2744 C C . PRO B 1 139 ? -1.193 -10.328 -4.688 1 96.12 139 PRO B C 1
ATOM 2746 O O . PRO B 1 139 ? -0.869 -9.922 -5.805 1 96.12 139 PRO B O 1
ATOM 2749 N N . SER B 1 140 ? -2.1 -9.68 -3.934 1 95.38 140 SER B N 1
ATOM 2750 C CA . SER B 1 140 ? -2.773 -8.484 -4.434 1 95.38 140 SER B CA 1
ATOM 2751 C C . SER B 1 140 ? -1.773 -7.383 -4.758 1 95.38 140 SER B C 1
ATOM 2753 O O . SER B 1 140 ? -1.856 -6.754 -5.816 1 95.38 140 SER B O 1
ATOM 2755 N N . ASP B 1 141 ? -0.801 -7.215 -3.961 1 95.19 141 ASP B N 1
ATOM 2756 C CA . ASP B 1 141 ? 0.195 -6.164 -4.148 1 95.19 141 ASP B CA 1
ATOM 2757 C C . ASP B 1 141 ? 1.143 -6.504 -5.297 1 95.19 141 ASP B C 1
ATOM 2759 O O . ASP B 1 141 ? 1.469 -5.641 -6.113 1 95.19 141 ASP B O 1
ATOM 2763 N N . SER B 1 142 ? 1.549 -7.773 -5.285 1 96.69 142 SER B N 1
ATOM 2764 C CA . SER B 1 142 ? 2.475 -8.211 -6.324 1 96.69 142 SER B CA 1
ATOM 2765 C C . SER B 1 142 ? 1.839 -8.109 -7.707 1 96.69 142 SER B C 1
ATOM 2767 O O . SER B 1 142 ? 2.473 -7.652 -8.656 1 96.69 142 SER B O 1
ATOM 2769 N N . ILE B 1 143 ? 0.614 -8.484 -7.766 1 98.06 143 ILE B N 1
ATOM 2770 C CA . ILE B 1 143 ? -0.099 -8.438 -9.039 1 98.06 143 ILE B CA 1
ATOM 2771 C C . ILE B 1 143 ? -0.226 -6.992 -9.508 1 98.06 143 ILE B C 1
ATOM 2773 O O . ILE B 1 143 ? -0.008 -6.695 -10.688 1 98.06 143 ILE B O 1
ATOM 2777 N N . ALA B 1 144 ? -0.562 -6.105 -8.586 1 97.44 144 ALA B N 1
ATOM 2778 C CA . ALA B 1 144 ? -0.67 -4.688 -8.93 1 97.44 144 ALA B CA 1
ATOM 2779 C C . ALA B 1 144 ? 0.648 -4.156 -9.484 1 97.44 144 ALA B C 1
ATOM 2781 O O . ALA B 1 144 ? 0.666 -3.459 -10.5 1 97.44 144 ALA B O 1
ATOM 2782 N N . MET B 1 145 ? 1.67 -4.488 -8.875 1 96.69 145 MET B N 1
ATOM 2783 C CA . MET B 1 145 ? 2.984 -4.023 -9.305 1 96.69 145 MET B CA 1
ATOM 2784 C C . MET B 1 145 ? 3.334 -4.582 -10.68 1 96.69 145 MET B C 1
ATOM 2786 O O . MET B 1 145 ? 3.945 -3.891 -11.5 1 96.69 145 MET B O 1
ATOM 2790 N N . ALA B 1 146 ? 2.953 -5.844 -10.891 1 98 146 ALA B N 1
ATOM 2791 C CA . ALA B 1 146 ? 3.225 -6.473 -12.18 1 98 146 ALA B CA 1
ATOM 2792 C C . ALA B 1 146 ? 2.508 -5.734 -13.312 1 98 146 ALA B C 1
ATOM 2794 O O . ALA B 1 146 ? 3.07 -5.547 -14.391 1 98 146 ALA B O 1
ATOM 2795 N N . LEU B 1 147 ? 1.341 -5.336 -13.055 1 97.62 147 LEU B N 1
ATOM 2796 C CA . LEU B 1 147 ? 0.547 -4.66 -14.078 1 97.62 147 LEU B CA 1
ATOM 2797 C C . LEU B 1 147 ? 1.164 -3.314 -14.438 1 97.62 147 LEU B C 1
ATOM 2799 O O . LEU B 1 147 ? 1.229 -2.955 -15.617 1 97.62 147 LEU B O 1
ATOM 2803 N N . THR B 1 148 ? 1.655 -2.635 -13.453 1 95.44 148 THR B N 1
ATOM 2804 C CA . THR B 1 148 ? 2.258 -1.329 -13.703 1 95.44 148 THR B CA 1
ATOM 2805 C C . THR B 1 148 ? 3.559 -1.474 -14.484 1 95.44 148 THR B C 1
ATOM 2807 O O . THR B 1 148 ? 3.83 -0.692 -15.398 1 95.44 148 THR B O 1
ATOM 2810 N N . SER B 1 149 ? 4.309 -2.469 -14.234 1 95.06 149 SER B N 1
ATOM 2811 C CA . SER B 1 149 ? 5.641 -2.633 -14.812 1 95.06 149 SER B CA 1
ATOM 2812 C C . SER B 1 149 ? 5.602 -3.551 -16.031 1 95.06 149 SER B C 1
ATOM 2814 O O . SER B 1 149 ? 6.641 -3.818 -16.641 1 95.06 149 SER B O 1
ATOM 2816 N N . HIS B 1 150 ? 4.449 -4.016 -16.281 1 95.81 150 HIS B N 1
ATOM 2817 C CA . HIS B 1 150 ? 4.305 -4.996 -17.344 1 95.81 150 HIS B CA 1
ATOM 2818 C C . HIS B 1 150 ? 5.23 -6.191 -17.125 1 95.81 150 HIS B C 1
ATOM 2820 O O . HIS B 1 150 ? 5.918 -6.629 -18.047 1 95.81 150 HIS B O 1
ATOM 2826 N N . ALA B 1 151 ? 5.289 -6.582 -15.945 1 97.88 151 ALA B N 1
ATOM 2827 C CA . ALA B 1 151 ? 6.109 -7.727 -15.555 1 97.88 151 ALA B CA 1
ATOM 2828 C C . ALA B 1 151 ? 5.336 -9.031 -15.719 1 97.88 151 ALA B C 1
ATOM 2830 O O . ALA B 1 151 ? 4.102 -9.039 -15.719 1 97.88 151 ALA B O 1
ATOM 2831 N N . ARG B 1 152 ? 6.078 -10.148 -15.758 1 98 152 ARG B N 1
ATOM 2832 C CA . ARG B 1 152 ? 5.445 -11.453 -15.852 1 98 152 ARG B CA 1
ATOM 2833 C C . ARG B 1 152 ? 4.84 -11.867 -14.508 1 98 152 ARG B C 1
ATOM 2835 O O . ARG B 1 152 ? 5.418 -11.602 -13.453 1 98 152 ARG B O 1
ATOM 2842 N N . ILE B 1 153 ? 3.666 -12.484 -14.641 1 98.69 153 ILE B N 1
ATOM 2843 C CA . ILE B 1 153 ? 3.023 -13.07 -13.477 1 98.69 153 ILE B CA 1
ATOM 2844 C C . ILE B 1 153 ? 3.057 -14.594 -13.578 1 98.69 153 ILE B C 1
ATOM 2846 O O . ILE B 1 153 ? 2.492 -15.172 -14.508 1 98.69 153 ILE B O 1
ATOM 2850 N N . ARG B 1 154 ? 3.719 -15.234 -12.609 1 98.56 154 ARG B N 1
ATOM 2851 C CA . ARG B 1 154 ? 3.832 -16.688 -12.641 1 98.56 154 ARG B CA 1
ATOM 2852 C C . ARG B 1 154 ? 3.316 -17.297 -11.344 1 98.56 154 ARG B C 1
ATOM 2854 O O . ARG B 1 154 ? 3.361 -16.672 -10.289 1 98.56 154 ARG B O 1
ATOM 2861 N N . VAL B 1 155 ? 2.838 -18.484 -11.5 1 98.31 155 VAL B N 1
ATOM 2862 C CA . VAL B 1 155 ? 2.277 -19.219 -10.367 1 98.31 155 VAL B CA 1
ATOM 2863 C C . VAL B 1 155 ? 2.812 -20.656 -10.367 1 98.31 155 VAL B C 1
ATOM 2865 O O . VAL B 1 155 ? 3.043 -21.234 -11.422 1 98.31 155 VAL B O 1
ATOM 2868 N N . THR B 1 156 ? 2.988 -21.203 -9.18 1 96.88 156 THR B N 1
ATOM 2869 C CA . THR B 1 156 ? 3.457 -22.578 -9.086 1 96.88 156 THR B CA 1
ATOM 2870 C C . THR B 1 156 ? 2.357 -23.547 -9.5 1 96.88 156 THR B C 1
ATOM 2872 O O . THR B 1 156 ? 1.17 -23.266 -9.336 1 96.88 156 THR B O 1
ATOM 2875 N N . ARG B 1 157 ? 2.775 -24.672 -9.969 1 95.81 157 ARG B N 1
ATOM 2876 C CA . ARG B 1 157 ? 1.809 -25.719 -10.305 1 95.81 157 ARG B CA 1
ATOM 2877 C C . ARG B 1 157 ? 1.003 -26.125 -9.078 1 95.81 157 ARG B C 1
ATOM 2879 O O . ARG B 1 157 ? -0.184 -26.438 -9.188 1 95.81 157 ARG B O 1
ATOM 2886 N N . LYS B 1 158 ? 1.583 -26.109 -7.965 1 95 158 LYS B N 1
ATOM 2887 C CA . LYS B 1 158 ? 0.878 -26.438 -6.73 1 95 158 LYS B CA 1
ATOM 2888 C C . LYS B 1 158 ? -0.361 -25.562 -6.551 1 95 158 LYS B C 1
ATOM 2890 O O . LYS B 1 158 ? -1.461 -26.078 -6.336 1 95 158 LYS B O 1
ATOM 2895 N N . VAL B 1 159 ? -0.146 -24.281 -6.672 1 96.62 159 VAL B N 1
ATOM 2896 C CA . VAL B 1 159 ? -1.234 -23.328 -6.477 1 96.62 159 VAL B CA 1
ATOM 2897 C C . VAL B 1 159 ? -2.326 -23.562 -7.516 1 96.62 159 VAL B C 1
ATOM 2899 O O . VAL B 1 159 ? -3.516 -23.547 -7.195 1 96.62 159 VAL B O 1
ATOM 2902 N N . LEU B 1 160 ? -1.962 -23.875 -8.742 1 95.88 160 LEU B N 1
ATOM 2903 C CA . LEU B 1 160 ? -2.936 -24.109 -9.805 1 95.88 160 LEU B CA 1
ATOM 2904 C C . LEU B 1 160 ? -3.715 -25.406 -9.555 1 95.88 160 LEU B C 1
ATOM 2906 O O . LEU B 1 160 ? -4.914 -25.469 -9.828 1 95.88 160 LEU B O 1
ATOM 2910 N N . THR B 1 161 ? -3.006 -26.359 -9.086 1 93.5 161 THR B N 1
ATOM 2911 C CA . THR B 1 161 ? -3.654 -27.625 -8.797 1 93.5 161 THR B CA 1
ATOM 2912 C C . THR B 1 161 ? -4.676 -27.469 -7.672 1 93.5 161 THR B C 1
ATOM 2914 O O . THR B 1 161 ? -5.754 -28.062 -7.723 1 93.5 161 THR B O 1
ATOM 2917 N N . LEU B 1 162 ? -4.379 -26.641 -6.738 1 93.44 162 LEU B N 1
ATOM 2918 C CA . LEU B 1 162 ? -5.215 -26.5 -5.547 1 93.44 162 LEU B CA 1
ATOM 2919 C C . LEU B 1 162 ? -6.383 -25.547 -5.812 1 93.44 162 LEU B C 1
ATOM 2921 O O . LEU B 1 162 ? -7.477 -25.75 -5.281 1 93.44 162 LEU B O 1
ATOM 2925 N N . ALA B 1 163 ? -6.156 -24.547 -6.66 1 96.19 163 ALA B N 1
ATOM 2926 C CA . ALA B 1 163 ? -7.16 -23.484 -6.695 1 96.19 163 ALA B CA 1
ATOM 2927 C C . ALA B 1 163 ? -7.527 -23.125 -8.133 1 96.19 163 ALA B C 1
ATOM 2929 O O . ALA B 1 163 ? -8.438 -22.328 -8.367 1 96.19 163 ALA B O 1
ATOM 2930 N N . GLY B 1 164 ? -6.852 -23.688 -9.086 1 96.31 164 GLY B N 1
ATOM 2931 C CA . GLY B 1 164 ? -7.176 -23.422 -10.477 1 96.31 164 GLY B CA 1
ATOM 2932 C C . GLY B 1 164 ? -8.445 -24.109 -10.938 1 96.31 164 GLY B C 1
ATOM 2933 O O . GLY B 1 164 ? -8.781 -25.188 -10.453 1 96.31 164 GLY B O 1
ATOM 2934 N N . ILE B 1 165 ? -9.102 -23.453 -11.875 1 95.44 165 ILE B N 1
ATOM 2935 C CA . ILE B 1 165 ? -10.305 -24.016 -12.484 1 95.44 165 ILE B CA 1
ATOM 2936 C C . ILE B 1 165 ? -10.078 -24.203 -13.984 1 95.44 165 ILE B C 1
ATOM 2938 O O . ILE B 1 165 ? -9.672 -23.281 -14.688 1 95.44 165 ILE B O 1
ATOM 2942 N N . THR B 1 166 ? -10.414 -25.375 -14.422 1 92.31 166 THR B N 1
ATOM 2943 C CA . THR B 1 166 ? -10.211 -25.672 -15.836 1 92.31 166 THR B CA 1
ATOM 2944 C C . THR B 1 166 ? -11.461 -25.312 -16.641 1 92.31 166 THR B C 1
ATOM 2946 O O . THR B 1 166 ? -12.555 -25.219 -16.094 1 92.31 166 THR B O 1
ATOM 2949 N N . ARG B 1 167 ? -11.18 -25.047 -17.844 1 85.31 167 ARG B N 1
ATOM 2950 C CA . ARG B 1 167 ? -12.289 -24.766 -18.75 1 85.31 167 ARG B CA 1
ATOM 2951 C C . ARG B 1 167 ? -13.305 -25.906 -18.719 1 85.31 167 ARG B C 1
ATOM 2953 O O . ARG B 1 167 ? -14.516 -25.656 -18.781 1 85.31 167 ARG B O 1
ATOM 2960 N N . GLU B 1 168 ? -12.891 -27.156 -18.688 1 84.44 168 GLU B N 1
ATOM 2961 C CA . GLU B 1 168 ? -13.766 -28.312 -18.641 1 84.44 168 GLU B CA 1
ATOM 2962 C C . GLU B 1 168 ? -14.672 -28.281 -17.422 1 84.44 168 GLU B C 1
ATOM 2964 O O . GLU B 1 168 ? -15.844 -28.625 -17.5 1 84.44 168 GLU B O 1
ATOM 2969 N N . GLU B 1 169 ? -14.086 -27.875 -16.375 1 86.06 169 GLU B N 1
ATOM 2970 C CA . GLU B 1 169 ? -14.852 -27.781 -15.133 1 86.06 169 GLU B CA 1
ATOM 2971 C C . GLU B 1 169 ? -15.906 -26.672 -15.219 1 86.06 169 GLU B C 1
ATOM 2973 O O . GLU B 1 169 ? -17.016 -26.812 -14.688 1 86.06 169 GLU B O 1
ATOM 2978 N N . ILE B 1 170 ? -15.633 -25.609 -15.883 1 79.44 170 ILE B N 1
ATOM 2979 C CA . ILE B 1 170 ? -16.562 -24.484 -16.047 1 79.44 170 ILE B CA 1
ATOM 2980 C C . ILE B 1 170 ? -17.719 -24.906 -16.953 1 79.44 170 ILE B C 1
ATOM 2982 O O . ILE B 1 170 ? -18.875 -24.609 -16.641 1 79.44 170 ILE B O 1
ATOM 2986 N N . GLU B 1 171 ? -17.375 -25.547 -18.031 1 80.19 171 GLU B N 1
ATOM 2987 C CA . GLU B 1 171 ? -18.391 -26 -18.984 1 80.19 171 GLU B CA 1
ATOM 2988 C C . GLU B 1 171 ? -19.281 -27.078 -18.375 1 80.19 171 GLU B C 1
ATOM 2990 O O . GLU B 1 171 ? -20.484 -27.125 -18.641 1 80.19 171 GLU B O 1
ATOM 2995 N N . GLY B 1 172 ? -18.672 -27.906 -17.594 1 76.25 172 GLY B N 1
ATOM 2996 C CA . GLY B 1 172 ? -19.438 -28.938 -16.938 1 76.25 172 GLY B CA 1
ATOM 2997 C C . GLY B 1 172 ? -20.469 -28.391 -15.969 1 76.25 172 GLY B C 1
ATOM 2998 O O . GLY B 1 172 ? -21.578 -28.922 -15.867 1 76.25 172 GLY B O 1
ATOM 2999 N N . LEU B 1 173 ? -20.156 -27.375 -15.289 1 68.12 173 LEU B N 1
ATOM 3000 C CA . LEU B 1 173 ? -21.078 -26.734 -14.352 1 68.12 173 LEU B CA 1
ATOM 3001 C C . LEU B 1 173 ? -22.219 -26.047 -15.102 1 68.12 173 LEU B C 1
ATOM 3003 O O . LEU B 1 173 ? -23.328 -25.938 -14.578 1 68.12 173 LEU B O 1
ATOM 3007 N N . GLN B 1 174 ? -21.953 -25.516 -16.234 1 65.19 174 GLN B N 1
ATOM 3008 C CA . GLN B 1 174 ? -22.984 -24.891 -17.047 1 65.19 174 GLN B CA 1
ATOM 3009 C C . GLN B 1 174 ? -23.953 -25.922 -17.609 1 65.19 174 GLN B C 1
ATOM 3011 O O . GLN B 1 174 ? -25.141 -25.656 -17.797 1 65.19 174 GLN B O 1
ATOM 3016 N N . GLN B 1 175 ? -23.469 -27.109 -18 1 61.03 175 GLN B N 1
ATOM 3017 C CA . GLN B 1 175 ? -24.328 -28.141 -18.562 1 61.03 175 GLN B CA 1
ATOM 3018 C C . GLN B 1 175 ? -25.188 -28.781 -17.484 1 61.03 175 GLN B C 1
ATOM 3020 O O . GLN B 1 175 ? -26.312 -29.203 -17.75 1 61.03 175 GLN B O 1
ATOM 3025 N N . GLU B 1 176 ? -24.641 -28.953 -16.359 1 55.59 176 GLU B N 1
ATOM 3026 C CA . GLU B 1 176 ? -25.453 -29.594 -15.336 1 55.59 176 GLU B CA 1
ATOM 3027 C C . GLU B 1 176 ? -26.562 -28.672 -14.844 1 55.59 176 GLU B C 1
ATOM 3029 O O . GLU B 1 176 ? -27.281 -29 -13.898 1 55.59 176 GLU B O 1
ATOM 3034 N N . GLY B 1 177 ? -26.75 -27.484 -15.383 1 48.59 177 GLY B N 1
ATOM 3035 C CA . GLY B 1 177 ? -28.016 -26.828 -15.109 1 48.59 177 GLY B CA 1
ATOM 3036 C C . GLY B 1 177 ? -29.219 -27.656 -15.539 1 48.59 177 GLY B C 1
ATOM 3037 O O . GLY B 1 177 ? -29.094 -28.547 -16.375 1 48.59 177 GLY B O 1
ATOM 3038 N N . PRO B 1 178 ? -30.281 -27.891 -14.797 1 45.44 178 PRO B N 1
ATOM 3039 C CA . PRO B 1 178 ? -31.469 -28.641 -15.258 1 45.44 178 PRO B CA 1
ATOM 3040 C C . PRO B 1 178 ? -31.828 -28.344 -16.703 1 45.44 178 PRO B C 1
ATOM 3042 O O . PRO B 1 178 ? -31.875 -27.172 -17.109 1 45.44 178 PRO B O 1
ATOM 3045 N N . GLY B 1 179 ? -31.469 -29.031 -17.656 1 40.69 179 GLY B N 1
ATOM 3046 C CA . GLY B 1 179 ? -32.156 -29.062 -18.938 1 40.69 179 GLY B CA 1
ATOM 3047 C C . GLY B 1 179 ? -33.656 -29.031 -18.812 1 40.69 179 GLY B C 1
ATOM 3048 O O . GLY B 1 179 ? -34.281 -30.031 -18.469 1 40.69 179 GLY B O 1
ATOM 3049 N N . VAL B 1 180 ? -34.406 -27.969 -18.328 1 38.44 180 VAL B N 1
ATOM 3050 C CA . VAL B 1 180 ? -35.812 -27.797 -18.625 1 38.44 180 VAL B CA 1
ATOM 3051 C C . VAL B 1 180 ? -36.094 -28.062 -20.109 1 38.44 180 VAL B C 1
ATOM 3053 O O . VAL B 1 180 ? -35.688 -27.281 -20.969 1 38.44 180 VAL B O 1
ATOM 3056 N N . GLY B 1 181 ? -36 -29.188 -20.672 1 37.34 181 GLY B N 1
ATOM 3057 C CA . GLY B 1 181 ? -36.688 -29.719 -21.844 1 37.34 181 GLY B CA 1
ATOM 3058 C C . GLY B 1 181 ? -38.156 -29.453 -21.859 1 37.34 181 GLY B C 1
ATOM 3059 O O . GLY B 1 181 ? -38.969 -30.375 -21.922 1 37.34 181 GLY B O 1
ATOM 3060 N N . GLY B 1 182 ? -38.938 -28.594 -21.047 1 35.12 182 GLY B N 1
ATOM 3061 C CA . GLY B 1 182 ? -40.281 -28.219 -21.469 1 35.12 182 GLY B CA 1
ATOM 3062 C C . GLY B 1 182 ? -40.312 -27.625 -22.875 1 35.12 182 GLY B C 1
ATOM 3063 O O . GLY B 1 182 ? -39.75 -26.562 -23.125 1 35.12 182 GLY B O 1
ATOM 3064 N N . SER B 1 183 ? -40.312 -28.344 -23.984 1 35.22 183 SER B N 1
ATOM 3065 C CA . SER B 1 183 ? -41 -28.031 -25.25 1 35.22 183 SER B CA 1
ATOM 3066 C C . SER B 1 183 ? -42.438 -27.578 -25.016 1 35.22 183 SER B C 1
ATOM 3068 O O . SER B 1 183 ? -43.25 -27.609 -25.938 1 35.22 183 SER B O 1
ATOM 3070 N N . GLY B 1 184 ? -43.156 -27.828 -23.938 1 34.25 184 GLY B N 1
ATOM 3071 C CA . GLY B 1 184 ? -44.5 -27.281 -24 1 34.25 184 GLY B CA 1
ATOM 3072 C C . GLY B 1 184 ? -44.531 -25.781 -24.266 1 34.25 184 GLY B C 1
ATOM 3073 O O . GLY B 1 184 ? -43.531 -25.094 -24.062 1 34.25 184 GLY B O 1
ATOM 3074 N N . PRO B 1 185 ? -45.625 -25.266 -25.188 1 34.53 185 PRO B N 1
ATOM 3075 C CA . PRO B 1 185 ? -45.781 -23.828 -25.438 1 34.53 185 PRO B CA 1
ATOM 3076 C C . PRO B 1 185 ? -45.719 -23 -24.156 1 34.53 185 PRO B C 1
ATOM 3078 O O . PRO B 1 185 ? -46.406 -23.312 -23.172 1 34.53 185 PRO B O 1
ATOM 3081 N N . LEU B 1 186 ? -44.688 -22.828 -23.625 1 32.06 186 LEU B N 1
ATOM 3082 C CA . LEU B 1 186 ? -44.594 -21.859 -22.531 1 32.06 186 LEU B CA 1
ATOM 3083 C C . LEU B 1 186 ? -45.469 -20.641 -22.781 1 32.06 186 LEU B C 1
ATOM 3085 O O . LEU B 1 186 ? -45 -19.672 -23.422 1 32.06 186 LEU B O 1
ATOM 3089 N N . ASP B 1 187 ? -46.844 -20.891 -23.297 1 33.78 187 ASP B N 1
ATOM 3090 C CA . ASP B 1 187 ? -47.906 -19.922 -23.125 1 33.78 187 ASP B CA 1
ATOM 3091 C C . ASP B 1 187 ? -48 -19.453 -21.672 1 33.78 187 ASP B C 1
ATOM 3093 O O . ASP B 1 187 ? -48.969 -19.766 -20.984 1 33.78 187 ASP B O 1
ATOM 3097 N N . ALA B 1 188 ? -47.156 -19.812 -20.906 1 30.78 188 ALA B N 1
ATOM 3098 C CA . ALA B 1 188 ? -47.531 -19.25 -19.609 1 30.78 188 ALA B CA 1
ATOM 3099 C C . ALA B 1 188 ? -47.844 -17.766 -19.734 1 30.78 188 ALA B C 1
ATOM 3101 O O . ALA B 1 188 ? -47.094 -17.031 -20.406 1 30.78 188 ALA B O 1
ATOM 3102 N N . PRO B 1 189 ? -49.125 -17.344 -19.391 1 31.08 189 PRO B N 1
ATOM 3103 C CA . PRO B 1 189 ? -49.688 -16.031 -19.688 1 31.08 189 PRO B CA 1
ATOM 3104 C C . PRO B 1 189 ? -48.719 -14.883 -19.516 1 31.08 189 PRO B C 1
ATOM 3106 O O . PRO B 1 189 ? -48.656 -13.992 -20.375 1 31.08 189 PRO B O 1
ATOM 3109 N N . GLY B 1 190 ? -48.406 -14.734 -18.266 1 30.91 190 GLY B N 1
ATOM 3110 C CA . GLY B 1 190 ? -48.406 -13.344 -17.859 1 30.91 190 GLY B CA 1
ATOM 3111 C C . GLY B 1 190 ? -47.188 -12.586 -18.359 1 30.91 190 GLY B C 1
ATOM 3112 O O . GLY B 1 190 ? -47.031 -11.398 -18.062 1 30.91 190 GLY B O 1
ATOM 3113 N N . PHE B 1 191 ? -46.125 -13.375 -18.406 1 31.56 191 PHE B N 1
ATOM 3114 C CA . PHE B 1 191 ? -45.094 -12.344 -18.516 1 31.56 191 PHE B CA 1
ATOM 3115 C C . PHE B 1 191 ? -45.188 -11.641 -19.875 1 31.56 191 PHE B C 1
ATOM 3117 O O . PHE B 1 191 ? -45.188 -12.297 -20.922 1 31.56 191 PHE B O 1
ATOM 3124 N N . PRO B 1 192 ? -45.781 -10.547 -19.781 1 31.7 192 PRO B N 1
ATOM 3125 C CA . PRO B 1 192 ? -46.062 -9.891 -21.062 1 31.7 192 PRO B CA 1
ATOM 3126 C C . PRO B 1 192 ? -44.906 -9.984 -22.031 1 31.7 192 PRO B C 1
ATOM 3128 O O . PRO B 1 192 ? -43.75 -10.078 -21.609 1 31.7 192 PRO B O 1
ATOM 3131 N N . ALA B 1 193 ? -45.125 -10.828 -23.016 1 32.66 193 ALA B N 1
ATOM 3132 C CA . ALA B 1 193 ? -44.156 -10.891 -24.109 1 32.66 193 ALA B CA 1
ATOM 3133 C C . ALA B 1 193 ? -43.531 -9.516 -24.375 1 32.66 193 ALA B C 1
ATOM 3135 O O . ALA B 1 193 ? -44.25 -8.523 -24.5 1 32.66 193 ALA B O 1
ATOM 3136 N N . PRO B 1 194 ? -42.375 -9.359 -23.938 1 31.84 194 PRO B N 1
ATOM 3137 C CA . PRO B 1 194 ? -41.812 -8 -23.906 1 31.84 194 PRO B CA 1
ATOM 3138 C C . PRO B 1 194 ? -42.156 -7.195 -25.156 1 31.84 194 PRO B C 1
ATOM 3140 O O . PRO B 1 194 ? -41.75 -6.039 -25.281 1 31.84 194 PRO B O 1
ATOM 3143 N N . GLY B 1 195 ? -42.625 -7.949 -26.125 1 30.78 195 GLY B N 1
ATOM 3144 C CA . GLY B 1 195 ? -42.812 -7.172 -27.344 1 30.78 195 GLY B CA 1
ATOM 3145 C C . GLY B 1 195 ? -43.938 -6.164 -27.266 1 30.78 195 GLY B C 1
ATOM 3146 O O . GLY B 1 195 ? -44.438 -5.707 -28.281 1 30.78 195 GLY B O 1
ATOM 3147 N N . ALA B 1 196 ? -44.656 -6.387 -26.141 1 31.23 196 ALA B N 1
ATOM 3148 C CA . ALA B 1 196 ? -45.875 -5.566 -26.312 1 31.23 196 ALA B CA 1
ATOM 3149 C C . ALA B 1 196 ? -45.5 -4.148 -26.734 1 31.23 196 ALA B C 1
ATOM 3151 O O . ALA B 1 196 ? -44.5 -3.6 -26.312 1 31.23 196 ALA B O 1
ATOM 3152 N N . PRO B 1 197 ? -46.094 -3.65 -27.812 1 29.22 197 PRO B N 1
ATOM 3153 C CA . PRO B 1 197 ? -45.75 -2.32 -28.328 1 29.22 197 PRO B CA 1
ATOM 3154 C C . PRO B 1 197 ? -45.719 -1.255 -27.234 1 29.22 197 PRO B C 1
ATOM 3156 O O . PRO B 1 197 ? -46.562 -1.214 -26.359 1 29.22 197 PRO B O 1
ATOM 3159 N N . SER B 1 198 ? -44.469 -1.06 -26.703 1 30.08 198 SER B N 1
ATOM 3160 C CA . SER B 1 198 ? -44.219 -0 -25.719 1 30.08 198 SER B CA 1
ATOM 3161 C C . SER B 1 198 ? -45.125 1.21 -26 1 30.08 198 SER B C 1
ATOM 3163 O O . SER B 1 198 ? -45.219 1.65 -27.156 1 30.08 198 SER B O 1
ATOM 3165 N N . GLU B 1 199 ? -46.25 1.238 -25.297 1 32.5 199 GLU B N 1
ATOM 3166 C CA . GLU B 1 199 ? -47.125 2.396 -25.453 1 32.5 199 GLU B CA 1
ATOM 3167 C C . GLU B 1 199 ? -46.312 3.686 -25.578 1 32.5 199 GLU B C 1
ATOM 3169 O O . GLU B 1 199 ? -45.219 3.812 -25 1 32.5 199 GLU B O 1
ATOM 3174 N N . PRO B 1 200 ? -46.562 4.477 -26.672 1 30.48 200 PRO B N 1
ATOM 3175 C CA . PRO B 1 200 ? -45.75 5.672 -26.953 1 30.48 200 PRO B CA 1
ATOM 3176 C C . PRO B 1 200 ? -45.5 6.523 -25.719 1 30.48 200 PRO B C 1
ATOM 3178 O O . PRO B 1 200 ? -46.312 6.492 -24.766 1 30.48 200 PRO B O 1
ATOM 3181 N N . PRO B 1 201 ? -44.25 6.691 -25.359 1 28.59 201 PRO B N 1
ATOM 3182 C CA . PRO B 1 201 ? -43.906 7.48 -24.172 1 28.59 201 PRO B CA 1
ATOM 3183 C C . PRO B 1 201 ? -44.812 8.68 -23.953 1 28.59 201 PRO B C 1
ATOM 3185 O O . PRO B 1 201 ? -45.375 9.211 -24.922 1 28.59 201 PRO B O 1
ATOM 3188 N N . ILE B 1 202 ? -45.562 8.602 -22.938 1 29.61 202 ILE B N 1
ATOM 3189 C CA . ILE B 1 202 ? -46.438 9.711 -22.594 1 29.61 202 ILE B CA 1
ATOM 3190 C C . ILE B 1 202 ? -45.719 11.039 -22.766 1 29.61 202 ILE B C 1
ATOM 3192 O O . ILE B 1 202 ? -44.594 11.195 -22.281 1 29.61 202 ILE B O 1
ATOM 3196 N N . ASP B 1 203 ? -45.906 11.703 -23.875 1 29.98 203 ASP B N 1
ATOM 3197 C CA . ASP B 1 203 ? -45.438 13.055 -24.172 1 29.98 203 ASP B CA 1
ATOM 3198 C C . ASP B 1 203 ? -45.75 14 -23.016 1 29.98 203 ASP B C 1
ATOM 3200 O O . ASP B 1 203 ? -46.906 14.391 -22.797 1 29.98 203 ASP B O 1
ATOM 3204 N N . MET B 1 204 ? -45.125 13.578 -21.812 1 26.31 204 MET B N 1
ATOM 3205 C CA . MET B 1 204 ? -45.406 14.523 -20.734 1 26.31 204 MET B CA 1
ATOM 3206 C C . MET B 1 204 ? -45.219 15.961 -21.219 1 26.31 204 MET B C 1
ATOM 3208 O O . MET B 1 204 ? -44.125 16.328 -21.672 1 26.31 204 MET B O 1
ATOM 3212 N N . ASP B 1 205 ? -46.219 16.516 -21.812 1 27.42 205 ASP B N 1
ATOM 3213 C CA . ASP B 1 205 ? -46.312 17.922 -22.172 1 27.42 205 ASP B CA 1
ATOM 3214 C C . ASP B 1 205 ? -45.938 18.828 -21.016 1 27.42 205 ASP B C 1
ATOM 3216 O O . ASP B 1 205 ? -46.688 18.953 -20.047 1 27.42 205 ASP B O 1
ATOM 3220 N N . MET B 1 206 ? -44.594 18.688 -20.625 1 26.88 206 MET B N 1
ATOM 3221 C CA . MET B 1 206 ? -44.031 19.594 -19.625 1 26.88 206 MET B CA 1
ATOM 3222 C C . MET B 1 206 ? -44.469 21.031 -19.891 1 26.88 206 MET B C 1
ATOM 3224 O O . MET B 1 206 ? -43.625 21.844 -20.312 1 26.88 206 MET B O 1
ATOM 3228 N N . GLU B 1 207 ? -45.5 21.25 -20.641 1 29.97 207 GLU B N 1
ATOM 3229 C CA . GLU B 1 207 ? -45.656 22.641 -21.047 1 29.97 207 GLU B CA 1
ATOM 3230 C C . GLU B 1 207 ? -45.781 23.562 -19.828 1 29.97 207 GLU B C 1
ATOM 3232 O O . GLU B 1 207 ? -45.719 24.797 -19.969 1 29.97 207 GLU B O 1
ATOM 3237 N N . GLY B 1 208 ? -46.344 23.078 -18.75 1 26.95 208 GLY B N 1
ATOM 3238 C CA . GLY B 1 208 ? -47.031 24.141 -18.062 1 26.95 208 GLY B CA 1
ATOM 3239 C C . GLY B 1 208 ? -46.125 25.062 -17.266 1 26.95 208 GLY B C 1
ATOM 3240 O O . GLY B 1 208 ? -46.562 25.688 -16.297 1 26.95 208 GLY B O 1
ATOM 3241 N N . LEU B 1 209 ? -44.781 24.703 -17.234 1 28.05 209 LEU B N 1
ATOM 3242 C CA . LEU B 1 209 ? -44.219 25.531 -16.188 1 28.05 209 LEU B CA 1
ATOM 3243 C C . LEU B 1 209 ? -4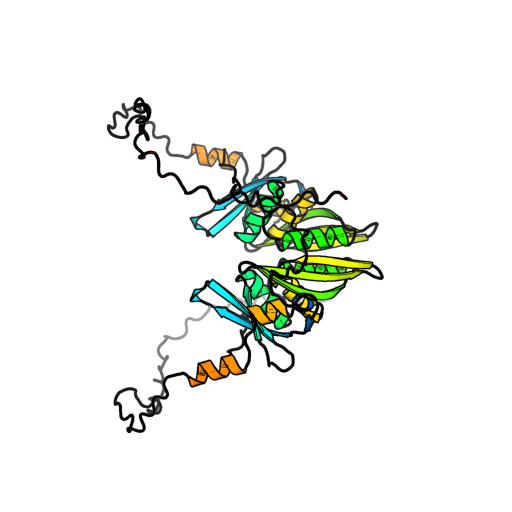4.344 27.016 -16.516 1 28.05 209 LEU B C 1
ATOM 3245 O O . LEU B 1 209 ? -44.219 27.406 -17.688 1 28.05 209 LEU B O 1
ATOM 3249 N N . PRO B 1 210 ? -45 27.766 -15.688 1 27.44 210 PRO B N 1
ATOM 3250 C CA . PRO B 1 210 ? -45.281 29.172 -15.953 1 27.44 210 PRO B CA 1
ATOM 3251 C C . PRO B 1 210 ? -44.062 29.969 -16.328 1 27.44 210 PRO B C 1
ATOM 3253 O O . PRO B 1 210 ? -42.938 29.594 -15.969 1 27.44 210 PRO B O 1
ATOM 3256 N N . PRO B 1 211 ? -44.125 30.953 -17.297 1 24.81 211 PRO B N 1
ATOM 3257 C CA . PRO B 1 211 ? -43.156 31.703 -18.094 1 24.81 211 PRO B CA 1
ATOM 3258 C C . PRO B 1 211 ? -42.062 32.312 -17.25 1 24.81 211 PRO B C 1
ATOM 3260 O O . PRO B 1 211 ? -42.094 32.219 -16.016 1 24.81 211 PRO B O 1
ATOM 3263 N N . GLY B 1 212 ? -41.812 33.594 -17.391 1 24.52 212 GLY B N 1
ATOM 3264 C CA . GLY B 1 212 ? -40.812 34.562 -17.828 1 24.52 212 GLY B CA 1
ATOM 3265 C C . GLY B 1 212 ? -40.094 35.219 -16.656 1 24.52 212 GLY B C 1
ATOM 3266 O O . GLY B 1 212 ? -39.406 36.25 -16.844 1 24.52 212 GLY B O 1
ATOM 3267 N N . HIS B 1 213 ? -39.906 34.625 -15.43 1 27.72 213 HIS B N 1
ATOM 3268 C CA . HIS B 1 213 ? -39.562 35.75 -14.57 1 27.72 213 HIS B CA 1
ATOM 3269 C C . HIS B 1 213 ? -38.25 36.406 -15.047 1 27.72 213 HIS B C 1
ATOM 3271 O O . HIS B 1 213 ? -37.312 35.719 -15.398 1 27.72 213 HIS B O 1
ATOM 3277 N N . SER B 1 214 ? -38.312 37.719 -15.508 1 24.19 214 SER B N 1
ATOM 3278 C CA . SER B 1 214 ? -37.438 38.688 -16.156 1 24.19 214 SER B CA 1
ATOM 3279 C C . SER B 1 214 ? -36.188 38.969 -15.328 1 24.19 214 SER B C 1
ATOM 3281 O O . SER B 1 214 ? -36.281 39.312 -14.148 1 24.19 214 SER B O 1
ATOM 3283 N N . MET B 1 215 ? -35.156 38.125 -15.516 1 25.36 215 MET B N 1
ATOM 3284 C CA . MET B 1 215 ? -33.906 38.406 -14.789 1 25.36 215 MET B CA 1
ATOM 3285 C C . MET B 1 215 ? -33.5 39.844 -14.984 1 25.36 215 MET B C 1
ATOM 3287 O O . MET B 1 215 ? -33.469 40.375 -16.109 1 25.36 215 MET B O 1
ATOM 3291 N N . PRO B 1 216 ? -33.438 40.688 -13.922 1 25.5 216 PRO B N 1
ATOM 3292 C CA . PRO B 1 216 ? -33.156 42.125 -14.07 1 25.5 216 PRO B CA 1
ATOM 3293 C C . PRO B 1 216 ? -31.781 42.375 -14.711 1 25.5 216 PRO B C 1
ATOM 3295 O O . PRO B 1 216 ? -30.891 41.5 -14.641 1 25.5 216 PRO B O 1
ATOM 3298 N N . LYS B 1 217 ? -31.672 43.281 -15.703 1 28.92 217 LYS B N 1
ATOM 3299 C CA . LYS B 1 217 ? -30.688 43.812 -16.625 1 28.92 217 LYS B CA 1
ATOM 3300 C C . LYS B 1 217 ? -29.469 44.375 -15.883 1 28.92 217 LYS B C 1
ATOM 3302 O O . LYS B 1 217 ? -29.578 45.25 -15.039 1 28.92 217 LYS B O 1
ATOM 3307 N N . THR B 1 218 ? -28.531 43.438 -15.586 1 25.44 218 THR B N 1
ATOM 3308 C CA . THR B 1 218 ? -27.344 44 -14.945 1 25.44 218 THR B CA 1
ATOM 3309 C C . THR B 1 218 ? -26.766 45.156 -15.758 1 25.44 218 THR B C 1
ATOM 3311 O O . THR B 1 218 ? -26.562 45.031 -16.969 1 25.44 218 THR B O 1
ATOM 3314 N N . PRO B 1 219 ? -26.656 46.375 -15.242 1 26.17 219 PRO B N 1
ATOM 3315 C CA . PRO B 1 219 ? -26.203 47.625 -15.883 1 26.17 219 PRO B CA 1
ATOM 3316 C C . PRO B 1 219 ? -24.781 47.531 -16.438 1 26.17 219 PRO B C 1
ATOM 3318 O O . PRO B 1 219 ? -23.953 46.781 -15.891 1 26.17 219 PRO B O 1
ATOM 3321 N N . LEU B 1 220 ? -24.531 47.656 -17.812 1 26.73 220 LEU B N 1
ATOM 3322 C CA . LEU B 1 220 ? -23.391 47.688 -18.703 1 26.73 220 LEU B CA 1
ATOM 3323 C C . LEU B 1 220 ? -22.406 48.781 -18.281 1 26.73 220 LEU B C 1
ATOM 3325 O O . LEU B 1 220 ? -22.688 49.969 -18.391 1 26.73 220 LEU B O 1
ATOM 3329 N N . GLY B 1 221 ? -21.812 48.75 -17.062 1 24.12 221 GLY B N 1
ATOM 3330 C CA . GLY B 1 221 ? -20.938 49.875 -16.828 1 24.12 221 GLY B CA 1
ATOM 3331 C C . GLY B 1 221 ? -19.875 50.062 -17.875 1 24.12 221 GLY B C 1
ATOM 3332 O O . GLY B 1 221 ? -19.406 49.062 -18.453 1 24.12 221 GLY B O 1
ATOM 3333 N N . THR B 1 222 ? -19.859 51.188 -18.656 1 26.89 222 THR B N 1
ATOM 3334 C CA . THR B 1 222 ? -19.094 51.781 -19.734 1 26.89 222 THR B CA 1
ATOM 3335 C C . THR B 1 222 ? -17.594 51.781 -19.406 1 26.89 222 THR B C 1
ATOM 3337 O O . THR B 1 222 ? -17.172 52.438 -18.438 1 26.89 222 THR B O 1
ATOM 3340 N N . GLY B 1 223 ? -16.922 50.625 -19.5 1 22.47 223 GLY B N 1
ATOM 3341 C CA . GLY B 1 223 ? -15.484 50.656 -19.344 1 22.47 223 GLY B CA 1
ATOM 3342 C C . GLY B 1 223 ? -14.805 51.656 -20.266 1 22.47 223 GLY B C 1
ATOM 3343 O O . GLY B 1 223 ? -15.148 51.75 -21.453 1 22.47 223 GLY B O 1
ATOM 3344 N N . LYS B 1 224 ? -14.211 52.781 -19.781 1 27.77 224 LYS B N 1
ATOM 3345 C CA . LYS B 1 224 ? -13.367 53.875 -20.281 1 27.77 224 LYS B CA 1
ATOM 3346 C C . LYS B 1 224 ? -12.188 53.312 -21.078 1 27.77 224 LYS B C 1
ATOM 3348 O O . LYS B 1 224 ? -11.586 52.312 -20.703 1 27.77 224 LYS B O 1
ATOM 3353 N N . GLU B 1 225 ? -12.047 53.688 -22.344 1 25.77 225 GLU B N 1
ATOM 3354 C CA . GLU B 1 225 ? -11.148 53.562 -23.484 1 25.77 225 GLU B CA 1
ATOM 3355 C C . GLU B 1 225 ? -9.695 53.844 -23.094 1 25.77 225 GLU B C 1
ATOM 3357 O O . GLU B 1 225 ? -9.344 54.969 -22.75 1 25.77 225 GLU B O 1
ATOM 3362 N N . ILE B 1 226 ? -9.031 53.188 -22.047 1 24.25 226 ILE B N 1
ATOM 3363 C CA . ILE B 1 226 ? -7.703 53.75 -21.859 1 24.25 226 ILE B CA 1
ATOM 3364 C C . ILE B 1 226 ? -6.891 53.594 -23.141 1 24.25 226 ILE B C 1
ATOM 3366 O O . ILE B 1 226 ? -6.816 52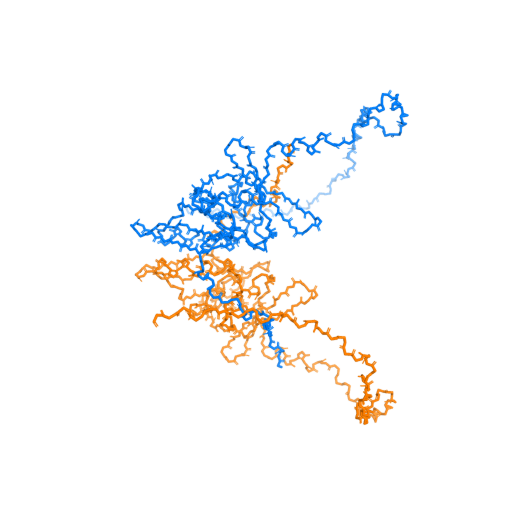.5 -23.719 1 24.25 226 ILE B O 1
ATOM 3370 N N . GLU B 1 227 ? -6.664 54.719 -23.938 1 24.45 227 GLU B N 1
ATOM 3371 C CA . GLU B 1 227 ? -5.883 55.156 -25.078 1 24.45 227 GLU B CA 1
ATOM 3372 C C . GLU B 1 227 ? -4.438 54.688 -24.984 1 24.45 227 GLU B C 1
ATOM 3374 O O . GLU B 1 227 ? -3.689 55.156 -24.109 1 24.45 227 GLU B O 1
ATOM 3379 N N . LEU B 1 228 ? -4.008 53.406 -24.766 1 21.19 228 LEU B N 1
ATOM 3380 C CA . LEU B 1 228 ? -2.619 53.25 -25.172 1 21.19 228 LEU B CA 1
ATOM 3381 C C . LEU B 1 228 ? -2.508 53.156 -26.703 1 21.19 228 LEU B C 1
ATOM 3383 O O . LEU B 1 228 ? -3.369 52.594 -27.359 1 21.19 228 LEU B O 1
#

InterPro domains:
  IPR003729 Bifunctional nuclease domain [PF02577] (55-166)
  IPR003729 Bifunctional nuclease domain [PS51658] (36-167)
  IPR036104 Bifunctional nuclease superfamily [G3DSA:3.10.690.10] (27-173)
  IPR036104 Bifunctional nuclease superfamily [SSF103256] (36-169)

Foldseek 3Di:
DPPDPDPPPVPPPPPPCCDDLEDDDDPDDPCQQVDKAWKDFDDWADDPVVQWIWGWIAHPVRFKIFTDIDHPLLSVLQHCLLVVHDDPDDDPLNVVLCVQVVVQKAWAEKEFRYADPNAIWIKTWMDRPPDIDIDTDGPSSRSSRCSNRVHIYMYGNRSCVVGMDGPVNVVVVVVPPPPPPPPPPCPPDDPPPVPPPPDPPDPPCPVPDDDDDDPDDPDPPPPDDPPD/DPPDPDPPPVPPPPPPCCDDLEDDDDPDDPCQQVDKAWKDFDDWADDPVVQWIWGWIAHPVRFKIFTDIDHPLLSVLQHCLLVVHDDPDDDPLNVVLCVQVVVQKAWAEKEFRYADPNAIWIKTWMDRPPDIDIDTDGPSSRSSRCSNRVHIYMYGNHSCVVGMDGPVNVVVVVVPPPPPPPPDPCPPPDPPPVVPPPDPPPPPCPPPDDDDPDDDDDDPPDPDPPDD

pLDDT: mean 73.11, std 28.78, range [21.19, 98.69]